Protein 4DKA (pdb70)

Sequence (422 aa):
QVQLQESGGGLVQAGGSLRLSCAASGRTSSLYSMGWFRQAPGKEREFVAAISRNGANTYYTDSVKGRFTISRDNAKNTVELQMNSLKPEDTAVYYCAADRFPTMEVVTIMTNEYDYWGQGTQVTVSSQVQLQESGGGLVQAGGSLRLSCAASGRTSSLYSMGWFRQAPGKEREFVAAISRNGANTYYTDSVKGRFTISRDNAKNTVELQMNSLKPEDTAVYYCAADRFPTMEVVTIMTNEYDYWGQGTQVTVSSSNALMIGRIADVQHGFLGAMTVTQYVLEVDGEKEFIVIRCCMGDQVKLGSRVLVQGTLRMNRHVDDVSKRLHAYPFIQVVLGYVKVVSNALMIGRIADVQHGFLGAMTVTQYVLEVKEFIVIRCMQVKLGSRVLVQGTLRMNRHVDDVSKRLHAYPFIQVVLGYVKVVG

CATH classification: 2.60.40.10

InterPro domains:
  IPR012340 Nucleic acid-binding, OB-fold [G3DSA:2.40.50.140] (598-762)
  IPR013087 Zinc finger C2H2-type [PS00028] (207-228)
  IPR013087 Zinc finger C2H2-type [PS50157] (205-232)
  IPR017085 RNA editing complex, structural subunit MP81 [PIRSF037001] (1-762)
  IPR017085 RNA editing complex, structural subunit MP81 [cd23512] (63-761)
  IPR060760 RNA editing complex, structural subunit MP81-like [PF27771] (58-761)

Secondary structure (DSSP, 8-state):
-EEEEEE--EEEETT--EEEEEEEEESGGG---EEEEEE-TTS--EEEEEE-TTSS-EEE-GGGTTTEEEEEETTTTEEEEEE-S--GGG-EEEEEEE-----SSPEE--GGG--EE---EEEEEE-/-EEEEEE--EEEETT--EEEEEEEEESGGG---EEEEEE-TTS--EEEEEE-TTS--EEE-GGGTTTEEEEEETTTTEEEEEE-S--GGG-EEEEEEE-----SSPPP--GGG--EE---EEEEEE-/-EEEEEEEEEEEEEEEETTEEEEEEEEEE----EEEEEEEE-----TT-EEEEEEEEE---EE-TTT-SEE---EEEE---EEEE-/-EEEEEEEEEEEEEEEETTEEEEEEEEE---EEEEEE----TT-EEEEEEEEE--EEE-TTT--EEE--EEEE---EEEE--

Radius of gyration: 24.72 Å; Cα contacts (8 Å, |Δi|>4): 1192; chains: 4; bounding box: 65×62×60 Å

GO terms:
  GO:0005739 mitochondrion (C, IDA)
  GO:0045294 alpha-catenin binding (F, IDA)
  GO:0070705 RNA nucleotide insertion (P, IDA)
  GO:0070706 RNA nucleotide deletion (P, IDA)
  GO:1900864 mitochondrial RNA modification (P, IMP)
  GO:0005515 protein binding (F, IPI)

Structure (mmCIF, N/CA/C/O backbone):
data_4DKA
#
_entry.id   4DKA
#
_cell.length_a   102.653
_cell.length_b   105.912
_cell.length_c   40.580
_cell.angle_alpha   90.000
_cell.angle_beta   90.000
_cell.angle_gamma   90.000
#
_symmetry.space_group_name_H-M   'P 21 21 2'
#
loop_
_entity.id
_entity.type
_entity.pdbx_description
1 polymer 'single domain antibody VHH'
2 polymer 'RNA-editing complex protein MP81'
3 non-polymer 'SODIUM ION'
4 water water
#
loop_
_atom_site.group_PDB
_atom_site.id
_atom_site.type_symbol
_atom_site.label_atom_id
_atom_site.label_alt_id
_atom_site.label_comp_id
_atom_site.label_asym_id
_atom_site.label_entity_id
_atom_site.label_seq_id
_atom_site.pdbx_PDB_ins_code
_atom_site.Cartn_x
_atom_site.Cartn_y
_atom_site.Cartn_z
_atom_site.occupancy
_atom_site.B_iso_or_equiv
_atom_site.auth_seq_id
_atom_site.auth_comp_id
_atom_site.auth_asym_id
_atom_site.auth_atom_id
_atom_site.pdbx_PDB_model_num
ATOM 1 N N . GLN A 1 1 ? 38.793 -0.461 -14.301 1.00 48.38 1 GLN A N 1
ATOM 2 C CA . GLN A 1 1 ? 38.932 0.746 -15.165 1.00 46.79 1 GLN A CA 1
ATOM 3 C C . GLN A 1 1 ? 38.954 2.023 -14.326 1.00 39.69 1 GLN A C 1
ATOM 4 O O . GLN A 1 1 ? 38.873 3.130 -14.861 1.00 39.58 1 GLN A O 1
ATOM 10 N N . VAL A 1 2 ? 39.063 1.854 -13.009 1.00 36.83 2 VAL A N 1
ATOM 11 C CA . VAL A 1 2 ? 39.209 2.973 -12.073 1.00 34.81 2 VAL A CA 1
ATOM 12 C C . VAL A 1 2 ? 40.380 2.709 -11.123 1.00 36.62 2 VAL A C 1
ATOM 13 O O . VAL A 1 2 ? 40.545 1.589 -10.622 1.00 36.68 2 VAL A O 1
ATOM 17 N N . GLN A 1 3 ? 41.195 3.743 -10.903 1.00 35.58 3 GLN A N 1
ATOM 18 C CA . GLN A 1 3 ? 42.293 3.694 -9.943 1.00 35.44 3 GLN A CA 1
ATOM 19 C C . GLN A 1 3 ? 42.114 4.780 -8.877 1.00 34.19 3 GLN A C 1
ATOM 20 O O . GLN A 1 3 ? 41.828 5.938 -9.198 1.00 35.33 3 GLN A O 1
ATOM 26 N N . LEU A 1 4 ? 42.267 4.392 -7.612 1.00 31.81 4 LEU A N 1
ATOM 27 C CA . LEU A 1 4 ? 42.221 5.331 -6.492 1.00 31.29 4 LEU A CA 1
ATOM 28 C C . LEU A 1 4 ? 43.575 5.358 -5.805 1.00 33.12 4 LEU A C 1
ATOM 29 O O . LEU A 1 4 ? 44.185 4.305 -5.580 1.00 33.77 4 LEU A O 1
ATOM 34 N N . GLN A 1 5 ? 44.045 6.561 -5.485 1.00 32.85 5 GLN A N 1
ATOM 35 C CA . GLN A 1 5 ? 45.378 6.750 -4.914 1.00 36.50 5 GLN A CA 1
ATOM 36 C C . GLN A 1 5 ? 45.340 7.723 -3.744 1.00 35.99 5 GLN A C 1
ATOM 37 O O . GLN A 1 5 ? 45.032 8.906 -3.923 1.00 35.43 5 GLN A O 1
ATOM 43 N N . GLU A 1 6 ? 45.658 7.212 -2.554 1.00 35.96 6 GLU A N 1
ATOM 44 C CA . GLU A 1 6 ? 45.680 8.022 -1.334 1.00 35.21 6 GLU A CA 1
ATOM 45 C C . GLU A 1 6 ? 46.995 8.762 -1.155 1.00 35.68 6 GLU A C 1
ATOM 46 O O . GLU A 1 6 ? 48.027 8.366 -1.700 1.00 35.16 6 GLU A O 1
ATOM 52 N N . SER A 1 7 ? 46.939 9.843 -0.383 1.00 34.81 7 SER A N 1
ATOM 53 C CA . SER A 1 7 ? 48.135 10.556 0.067 1.00 38.11 7 SER A CA 1
ATOM 54 C C . SER A 1 7 ? 47.823 11.323 1.350 1.00 36.43 7 SER A C 1
ATOM 55 O O . SER A 1 7 ? 46.652 11.500 1.706 1.00 33.65 7 SER A O 1
ATOM 58 N N . GLY A 1 8 ? 48.873 11.745 2.053 1.00 37.58 8 GLY A N 1
ATOM 59 C CA . GLY A 1 8 ? 48.731 12.619 3.210 1.00 37.86 8 GLY A CA 1
ATOM 60 C C . GLY A 1 8 ? 48.847 11.959 4.570 1.00 37.86 8 GLY A C 1
ATOM 61 O O . GLY A 1 8 ? 48.695 12.629 5.588 1.00 39.74 8 GLY A O 1
ATOM 62 N N . GLY A 1 9 ? 49.112 10.654 4.601 1.00 38.12 9 GLY A N 1
ATOM 63 C CA . GLY A 1 9 ? 49.248 9.929 5.871 1.00 37.84 9 GLY A CA 1
ATOM 64 C C . GLY A 1 9 ? 50.541 10.248 6.608 1.00 40.06 9 GLY A C 1
ATOM 65 O O . GLY A 1 9 ? 51.307 11.117 6.185 1.00 44.61 9 GLY A O 1
ATOM 66 N N . GLY A 1 10 ? 50.787 9.552 7.717 1.00 37.87 10 GLY A N 1
ATOM 67 C CA . GLY A 1 10 ? 52.019 9.739 8.475 1.00 38.97 10 GLY A CA 1
ATOM 68 C C . GLY A 1 10 ? 51.810 9.728 9.975 1.00 38.62 10 GLY A C 1
ATOM 69 O O . GLY A 1 10 ? 50.754 9.313 10.465 1.00 36.10 10 GLY A O 1
ATOM 70 N N . LEU A 1 11 ? 52.829 10.186 10.698 1.00 37.97 11 LEU A N 1
ATOM 71 C CA . LEU A 1 11 ? 52.818 10.201 12.155 1.00 38.49 11 LEU A CA 1
ATOM 72 C C . LEU A 1 11 ? 52.515 11.590 12.712 1.00 40.54 11 LEU A C 1
ATOM 73 O O . LEU A 1 11 ? 53.084 12.591 12.265 1.00 39.29 11 LEU A O 1
ATOM 78 N N . VAL A 1 12 ? 51.613 11.637 13.688 1.00 39.86 12 VAL A N 1
ATOM 79 C CA . VAL A 1 12 ? 51.331 12.864 14.439 1.00 41.38 12 VAL A CA 1
ATOM 80 C C . VAL A 1 12 ? 51.195 12.557 15.929 1.00 40.71 12 VAL A C 1
ATOM 81 O O . VAL A 1 12 ? 50.932 11.417 16.312 1.00 40.69 12 VAL A O 1
ATOM 85 N N . GLN A 1 13 ? 51.386 13.574 16.763 1.00 41.73 13 GLN A N 1
ATOM 86 C CA . GLN A 1 13 ? 51.099 13.461 18.190 1.00 36.45 13 GLN A CA 1
ATOM 87 C C . GLN A 1 13 ? 49.587 13.552 18.418 1.00 39.72 13 GLN A C 1
ATOM 88 O O . GLN A 1 13 ? 48.863 14.125 17.591 1.00 36.63 13 GLN A O 1
ATOM 94 N N . ALA A 1 14 ? 49.122 12.974 19.528 1.00 39.35 14 ALA A N 1
ATOM 95 C CA . ALA A 1 14 ? 47.725 13.081 19.958 1.00 40.72 14 ALA A CA 1
ATOM 96 C C . ALA A 1 14 ? 47.314 14.550 20.037 1.00 40.02 14 ALA A C 1
ATOM 97 O O . ALA A 1 14 ? 48.091 15.389 20.485 1.00 41.62 14 ALA A O 1
ATOM 99 N N . GLY A 1 15 ? 46.102 14.855 19.584 1.00 39.09 15 GLY A N 1
ATOM 100 C CA . GLY A 1 15 ? 45.620 16.235 19.541 1.00 40.65 15 GLY A CA 1
ATOM 101 C C . GLY A 1 15 ? 45.951 16.942 18.239 1.00 39.70 15 GLY A C 1
ATOM 102 O O . GLY A 1 15 ? 45.432 18.026 17.965 1.00 42.06 15 GLY A O 1
ATOM 103 N N . GLY A 1 16 ? 46.810 16.324 17.432 1.00 38.66 16 GLY A N 1
ATOM 104 C CA . GLY A 1 16 ? 47.243 16.897 16.160 1.00 40.79 16 GLY A CA 1
ATOM 105 C C . GLY A 1 16 ? 46.257 16.681 15.029 1.00 39.16 16 GLY A C 1
ATOM 106 O O . GLY A 1 16 ? 45.139 16.192 15.240 1.00 35.35 16 GLY A O 1
ATOM 107 N N . SER A 1 17 ? 46.675 17.049 13.821 1.00 37.97 17 SER A N 1
ATOM 108 C CA . SER A 1 17 ? 45.818 16.930 12.652 1.00 37.38 17 SER A CA 1
ATOM 109 C C . SER A 1 17 ? 46.555 16.423 11.408 1.00 35.74 17 SER A C 1
ATOM 110 O O . SER A 1 17 ? 47.773 16.578 11.282 1.00 37.16 17 SER A O 1
ATOM 113 N N . LEU A 1 18 ? 45.799 15.785 10.518 1.00 33.50 18 LEU A N 1
ATOM 114 C CA . LEU A 1 18 ? 46.269 15.408 9.187 1.00 34.87 18 LEU A CA 1
ATOM 115 C C . LEU A 1 18 ? 45.148 15.609 8.183 1.00 33.73 18 LEU A C 1
ATOM 116 O O . LEU A 1 18 ? 43.970 15.551 8.539 1.00 30.98 18 LEU A O 1
ATOM 121 N N . ARG A 1 19 ? 45.522 15.838 6.929 1.00 32.69 19 ARG A N 1
ATOM 122 C CA . ARG A 1 19 ? 44.566 15.914 5.840 1.00 33.63 19 ARG A CA 1
ATOM 123 C C . ARG A 1 19 ? 44.902 14.836 4.812 1.00 33.44 19 ARG A C 1
ATOM 124 O O . ARG A 1 19 ? 45.949 14.901 4.162 1.00 35.27 19 ARG A O 1
ATOM 132 N N . LEU A 1 20 ? 44.028 13.836 4.688 1.00 31.70 20 LEU A N 1
ATOM 133 C CA . LEU A 1 20 ? 44.188 12.802 3.662 1.00 29.65 20 LEU A CA 1
ATOM 134 C C . LEU A 1 20 ? 43.511 13.218 2.369 1.00 29.47 20 LEU A C 1
ATOM 135 O O . LEU A 1 20 ? 42.460 13.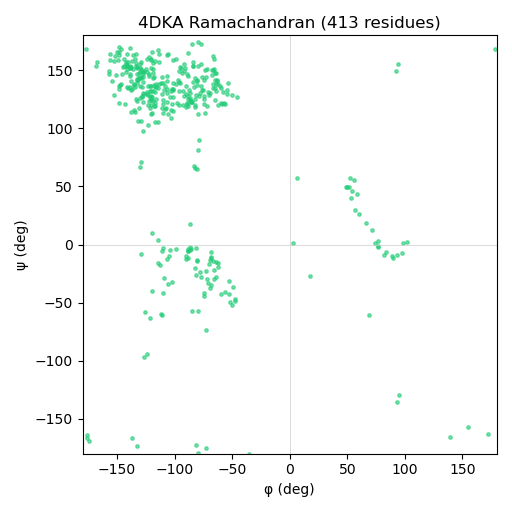869 2.386 1.00 29.43 20 LEU A O 1
ATOM 140 N N . SER A 1 21 ? 44.113 12.838 1.246 1.00 30.37 21 SER A N 1
ATOM 141 C CA . SER A 1 21 ? 43.527 13.109 -0.062 1.00 31.68 21 SER A CA 1
ATOM 142 C C . SER A 1 21 ? 43.516 11.854 -0.929 1.00 31.39 21 SER A C 1
ATOM 143 O O . SER A 1 21 ? 44.433 11.037 -0.856 1.00 31.02 21 SER A O 1
ATOM 146 N N . CYS A 1 22 ? 42.459 11.697 -1.723 1.00 30.53 22 CYS A N 1
ATOM 147 C CA . CYS A 1 22 ? 42.338 10.570 -2.643 1.00 31.30 22 CYS A CA 1
ATOM 148 C C . CYS A 1 22 ? 42.029 11.102 -4.030 1.00 31.63 22 CYS A C 1
ATOM 149 O O . CYS A 1 22 ? 41.104 11.894 -4.203 1.00 31.93 22 CYS A O 1
ATOM 152 N N . ALA A 1 23 ? 42.828 10.683 -5.004 1.00 31.74 23 ALA A N 1
ATOM 153 C CA . ALA A 1 23 ? 42.647 11.102 -6.387 1.00 33.14 23 ALA A CA 1
ATOM 154 C C . ALA A 1 23 ? 42.151 9.928 -7.227 1.00 32.86 23 ALA A C 1
ATOM 155 O O . ALA A 1 23 ? 42.786 8.868 -7.257 1.00 33.87 23 ALA A O 1
ATOM 157 N N . ALA A 1 24 ? 41.018 10.124 -7.900 1.00 31.64 24 ALA A N 1
ATOM 158 C CA . ALA A 1 24 ? 40.418 9.107 -8.773 1.00 31.78 24 ALA A CA 1
ATOM 159 C C . ALA A 1 24 ? 40.816 9.324 -10.233 1.00 33.19 24 ALA A C 1
ATOM 160 O O . ALA A 1 24 ? 40.744 10.443 -10.738 1.00 35.37 24 ALA A O 1
ATOM 162 N N . SER A 1 25 ? 41.239 8.252 -10.901 1.00 34.93 25 SER A N 1
ATOM 163 C CA . SER A 1 25 ? 41.574 8.292 -12.330 1.00 36.27 25 SER A CA 1
ATOM 164 C C . SER A 1 25 ? 40.939 7.116 -13.075 1.00 37.69 25 SER A C 1
ATOM 165 O O . SER A 1 25 ? 40.499 6.145 -12.452 1.00 36.05 25 SER A O 1
ATOM 168 N N . GLY A 1 26 ? 40.896 7.215 -14.404 1.00 38.78 26 GLY A N 1
ATOM 169 C CA . GLY A 1 26 ? 40.239 6.211 -15.245 1.00 40.07 26 GLY A CA 1
ATOM 170 C C . GLY A 1 26 ? 38.798 6.584 -15.535 1.00 39.37 26 GLY A C 1
ATOM 171 O O . GLY A 1 26 ? 38.505 7.741 -15.844 1.00 40.97 26 GLY A O 1
ATOM 172 N N . ARG A 1 27 ? 37.894 5.610 -15.421 1.00 37.22 27 ARG A N 1
ATOM 173 C CA . ARG A 1 27 ? 36.473 5.817 -15.737 1.00 37.04 27 ARG A CA 1
ATOM 174 C C . ARG A 1 27 ? 35.736 6.495 -14.575 1.00 32.47 27 ARG A C 1
ATOM 175 O O . ARG A 1 27 ? 34.838 5.913 -13.952 1.00 28.35 27 ARG A O 1
ATOM 183 N N . THR A 1 28 ? 36.122 7.737 -14.291 1.00 32.77 28 THR A N 1
ATOM 184 C CA . THR A 1 28 ? 35.556 8.498 -13.169 1.00 32.46 28 THR A CA 1
ATOM 185 C C . THR A 1 28 ? 34.063 8.821 -13.337 1.00 30.40 28 THR A C 1
ATOM 186 O O . THR A 1 28 ? 33.366 9.065 -12.345 1.00 28.01 28 THR A O 1
ATOM 190 N N . SER A 1 29 ? 33.578 8.801 -14.581 1.00 29.57 29 SER A N 1
ATOM 191 C CA . SER A 1 29 ? 32.154 9.027 -14.867 1.00 30.35 29 SER A CA 1
ATOM 192 C C . SER A 1 29 ? 31.243 7.961 -14.237 1.00 29.39 29 SER A C 1
ATOM 193 O O . SER A 1 29 ? 30.043 8.187 -14.061 1.00 27.31 29 SER A O 1
ATOM 196 N N . SER A 1 30 ? 31.821 6.814 -13.882 1.00 28.78 30 SER A N 1
ATOM 197 C CA . SER A 1 30 ? 31.058 5.710 -13.304 1.00 27.77 30 SER A CA 1
ATOM 198 C C . SER A 1 30 ? 30.944 5.799 -11.781 1.00 24.86 30 SER A C 1
ATOM 199 O O . SER A 1 30 ? 30.244 4.997 -11.168 1.00 25.72 30 SER A O 1
ATOM 202 N N . LEU A 1 31 ? 31.622 6.774 -11.176 1.00 23.69 31 LEU A N 1
ATOM 203 C CA . LEU A 1 31 ? 31.729 6.856 -9.712 1.00 23.00 31 LEU A CA 1
ATOM 204 C C . LEU A 1 31 ? 30.736 7.834 -9.107 1.00 22.05 31 LEU A C 1
ATOM 205 O O . LEU A 1 31 ? 30.521 8.938 -9.629 1.00 23.13 31 LEU A O 1
ATOM 210 N N . TYR A 1 32 ? 30.140 7.427 -7.994 1.00 21.23 32 TYR A N 1
ATOM 211 C CA . TYR A 1 32 ? 29.145 8.255 -7.335 1.00 20.87 32 TYR A CA 1
ATOM 212 C C . TYR A 1 32 ? 29.536 8.527 -5.887 1.00 20.47 32 TYR A C 1
ATOM 213 O O . TYR A 1 32 ? 30.290 9.456 -5.629 1.00 21.10 32 TYR A O 1
ATOM 222 N N . SER A 1 33 ? 29.049 7.722 -4.949 1.00 19.61 33 SER A N 1
ATOM 223 C CA . SER A 1 33 ? 29.412 7.896 -3.547 1.00 20.23 33 SER A CA 1
ATOM 224 C C . SER A 1 33 ? 30.911 7.593 -3.342 1.00 21.24 33 SER A C 1
ATOM 225 O O . SER A 1 33 ? 31.452 6.655 -3.949 1.00 20.78 33 SER A O 1
ATOM 228 N N . MET A 1 34 ? 31.584 8.416 -2.531 1.00 20.60 34 MET A N 1
ATOM 229 C CA . MET A 1 34 ? 32.996 8.207 -2.198 1.00 21.41 34 MET A CA 1
ATOM 230 C C . MET A 1 34 ? 33.138 8.128 -0.688 1.00 21.37 34 MET A C 1
ATOM 231 O O . MET A 1 34 ? 32.394 8.788 0.035 1.00 21.51 34 MET A O 1
ATOM 236 N N . GLY A 1 35 ? 34.104 7.346 -0.216 1.00 21.28 35 GLY A N 1
ATOM 237 C CA . GLY A 1 35 ? 34.244 7.12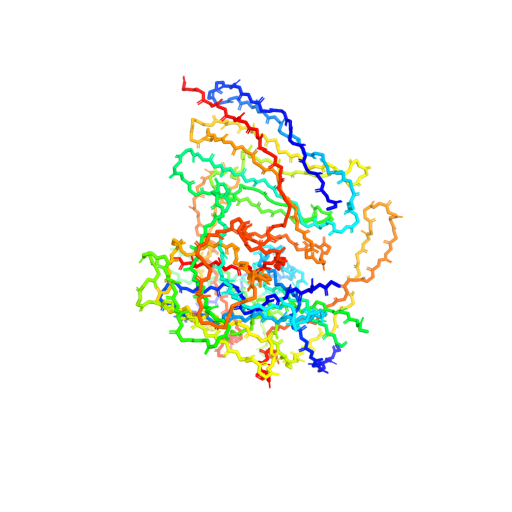1 1.213 1.00 21.66 35 GLY A CA 1
ATOM 238 C C . GLY A 1 35 ? 35.659 6.871 1.693 1.00 22.47 35 GLY A C 1
ATOM 239 O O . GLY A 1 35 ? 36.540 6.497 0.908 1.00 24.22 35 GLY A O 1
ATOM 240 N N . TRP A 1 36 ? 35.859 7.108 2.988 1.00 21.51 36 TRP A N 1
ATOM 241 C CA . TRP A 1 36 ? 37.088 6.780 3.707 1.00 21.86 36 TRP A CA 1
ATOM 242 C C . TRP A 1 36 ? 36.832 5.688 4.694 1.00 22.25 36 TRP A C 1
ATOM 243 O O . TRP A 1 36 ? 35.808 5.677 5.385 1.00 22.71 36 TRP A O 1
ATOM 254 N N . PHE A 1 37 ? 37.784 4.765 4.765 1.00 22.29 37 PHE A N 1
ATOM 255 C CA . PHE A 1 37 ? 37.687 3.577 5.602 1.00 22.66 37 PHE A CA 1
ATOM 256 C C . PHE A 1 37 ? 39.017 3.380 6.302 1.00 23.55 37 PHE A C 1
ATOM 257 O O . PHE A 1 37 ? 40.027 3.962 5.898 1.00 24.41 37 PHE A O 1
ATOM 265 N N . ARG A 1 38 ? 39.023 2.574 7.357 1.00 22.76 38 ARG A N 1
ATOM 266 C CA . ARG A 1 38 ? 40.275 2.290 8.057 1.00 24.81 38 ARG A CA 1
ATOM 267 C C . ARG A 1 38 ? 40.343 0.853 8.578 1.00 26.01 38 ARG A C 1
ATOM 268 O O . ARG A 1 38 ? 39.311 0.222 8.840 1.00 26.54 38 ARG A O 1
ATOM 276 N N . GLN A 1 39 ? 41.561 0.338 8.722 1.00 26.45 39 GLN A N 1
ATOM 277 C CA . GLN A 1 39 ? 41.754 -1.031 9.183 1.00 28.45 39 GLN A CA 1
ATOM 278 C C . GLN A 1 39 ? 43.047 -1.160 9.990 1.00 31.35 39 GLN A C 1
ATOM 279 O O . GLN A 1 39 ? 44.124 -0.828 9.495 1.00 31.45 39 GLN A O 1
ATOM 285 N N . ALA A 1 40 ? 42.920 -1.615 11.239 1.00 33.21 40 ALA A N 1
ATOM 286 C CA . ALA A 1 40 ? 44.067 -1.962 12.080 1.00 35.59 40 ALA A CA 1
ATOM 287 C C . ALA A 1 40 ? 44.403 -3.446 11.905 1.00 38.56 40 ALA A C 1
ATOM 288 O O . ALA A 1 40 ? 43.529 -4.234 11.526 1.00 39.98 40 ALA A O 1
ATOM 290 N N . PRO A 1 41 ? 45.668 -3.833 12.173 1.00 40.26 41 PRO A N 1
ATOM 291 C CA . PRO A 1 41 ? 46.092 -5.238 12.078 1.00 40.68 41 PRO A CA 1
ATOM 292 C C . PRO A 1 41 ? 45.166 -6.201 12.829 1.00 43.34 41 PRO A C 1
ATOM 293 O O . PRO A 1 41 ? 44.854 -5.974 14.000 1.00 42.58 41 PRO A O 1
ATOM 297 N N . GLY A 1 42 ? 44.722 -7.251 12.138 1.00 44.15 42 GLY A N 1
ATOM 298 C CA . GLY A 1 42 ? 43.881 -8.297 12.726 1.00 47.02 42 GLY A CA 1
ATOM 299 C C . GLY A 1 42 ? 42.454 -7.876 13.034 1.00 45.29 42 GLY A C 1
ATOM 300 O O . GLY A 1 42 ? 41.730 -8.581 13.741 1.00 48.94 42 GLY A O 1
ATOM 301 N N . LYS A 1 43 ? 42.051 -6.724 12.509 1.00 44.11 43 LYS A N 1
ATOM 302 C CA . LYS A 1 43 ? 40.706 -6.208 12.726 1.00 43.42 43 LYS A CA 1
ATOM 303 C C . LYS A 1 43 ? 39.970 -6.019 11.401 1.00 42.31 43 LYS A C 1
ATOM 304 O O . LYS A 1 43 ? 40.586 -5.911 10.338 1.00 40.62 43 LYS A O 1
ATOM 310 N N . GLU A 1 44 ? 38.645 -5.984 11.465 1.00 41.76 44 GLU A N 1
ATOM 311 C CA . GLU A 1 44 ? 37.857 -5.788 10.264 1.00 39.99 44 GLU A CA 1
ATOM 312 C C . GLU A 1 44 ? 37.952 -4.340 9.796 1.00 35.90 44 GLU A C 1
ATOM 313 O O . GLU A 1 44 ? 38.158 -3.420 10.600 1.00 35.68 44 GLU A O 1
ATOM 319 N N . ARG A 1 45 ? 37.844 -4.149 8.489 1.00 33.46 45 ARG A N 1
ATOM 320 C CA . ARG A 1 45 ? 37.863 -2.810 7.913 1.00 32.75 45 ARG A CA 1
ATOM 321 C C . ARG A 1 45 ? 36.581 -2.070 8.295 1.00 31.61 45 ARG A C 1
ATOM 322 O O . ARG A 1 45 ? 35.485 -2.620 8.151 1.00 36.09 45 ARG A O 1
ATOM 330 N N . GLU A 1 46 ? 36.717 -0.841 8.795 1.00 27.95 46 GLU A N 1
ATOM 331 C CA . GLU A 1 46 ? 35.556 -0.071 9.261 1.00 27.70 46 GLU A CA 1
ATOM 332 C C . GLU A 1 46 ? 35.317 1.233 8.514 1.00 25.43 46 GLU A C 1
ATOM 333 O O . GLU A 1 46 ? 36.255 1.902 8.066 1.00 22.03 46 GLU A O 1
ATOM 339 N N . PHE A 1 47 ? 34.036 1.571 8.419 1.00 24.40 47 PHE A N 1
ATOM 340 C CA . PHE A 1 47 ? 33.577 2.804 7.825 1.00 23.87 47 PHE A CA 1
ATOM 341 C C . PHE A 1 47 ? 34.070 3.978 8.671 1.00 23.56 47 PHE A C 1
ATOM 342 O O . PHE A 1 47 ? 33.976 3.949 9.901 1.00 23.44 47 PHE A O 1
ATOM 350 N N . VAL A 1 48 ? 34.591 5.006 8.009 1.00 22.59 48 VAL A N 1
ATOM 351 C CA . VAL A 1 48 ? 34.979 6.247 8.700 1.00 23.12 48 VAL A CA 1
ATOM 352 C C . VAL A 1 48 ? 34.048 7.391 8.301 1.00 22.36 48 VAL A C 1
ATOM 353 O O . VAL A 1 48 ? 33.356 7.970 9.147 1.00 21.09 48 VAL A O 1
ATOM 357 N N . ALA A 1 49 ? 34.025 7.701 7.006 1.00 21.98 49 ALA A N 1
ATOM 358 C CA . ALA A 1 49 ? 33.251 8.837 6.503 1.00 21.76 49 ALA A CA 1
ATOM 359 C C . ALA A 1 49 ? 32.934 8.631 5.026 1.00 21.03 49 ALA A C 1
ATOM 360 O O . ALA A 1 49 ? 33.723 8.033 4.306 1.00 21.71 49 ALA A O 1
ATOM 362 N N . ALA A 1 50 ? 31.778 9.114 4.576 1.00 20.83 50 ALA A N 1
ATOM 363 C CA . ALA A 1 50 ? 31.429 9.029 3.157 1.00 20.26 50 ALA A CA 1
ATOM 364 C C . ALA A 1 50 ? 30.653 10.255 2.704 1.00 20.97 50 ALA A C 1
ATOM 365 O O . ALA A 1 50 ? 30.059 10.969 3.524 1.00 20.96 50 ALA A O 1
ATOM 367 N N . ILE A 1 51 ? 30.663 10.485 1.392 1.00 20.40 51 ILE A N 1
ATOM 368 C CA . ILE A 1 51 ? 30.070 11.684 0.810 1.00 20.36 51 ILE A CA 1
ATOM 369 C C . ILE A 1 51 ? 29.372 11.354 -0.513 1.00 20.96 51 ILE A C 1
ATOM 370 O O . ILE A 1 51 ? 29.903 10.602 -1.346 1.00 21.25 51 ILE A O 1
ATOM 375 N N . SER A 1 52 ? 28.169 11.899 -0.688 1.00 20.60 52 SER A N 1
ATOM 376 C CA . SER A 1 52 ? 27.390 11.668 -1.909 1.00 21.31 52 SER A CA 1
ATOM 377 C C . SER A 1 52 ? 28.069 12.315 -3.117 1.00 21.31 52 SER A C 1
ATOM 378 O O . SER A 1 52 ? 28.911 13.200 -2.956 1.00 21.95 52 SER A O 1
ATOM 381 N N . ARG A 1 53 ? 27.684 11.876 -4.316 1.00 20.78 53 ARG A N 1
ATOM 382 C CA . ARG A 1 53 ? 28.213 12.427 -5.565 1.00 22.40 53 ARG A CA 1
ATOM 383 C C . ARG A 1 53 ? 28.196 13.963 -5.580 1.00 23.51 53 ARG A C 1
ATOM 384 O O . ARG A 1 53 ? 29.198 14.594 -5.932 1.00 25.68 53 ARG A O 1
ATOM 392 N N . ASN A 1 54 ? 27.065 14.546 -5.188 1.00 23.62 54 ASN A N 1
ATOM 393 C CA . ASN A 1 54 ? 26.875 15.994 -5.230 1.00 25.71 54 ASN A CA 1
ATOM 394 C C . ASN A 1 54 ? 27.384 16.713 -3.980 1.00 25.53 54 ASN A C 1
ATOM 395 O O . ASN A 1 54 ? 27.318 17.941 -3.904 1.00 26.37 54 ASN A O 1
ATOM 400 N N . GLY A 1 55 ? 27.877 15.944 -3.007 1.00 25.21 55 GLY A N 1
ATOM 401 C CA . GLY A 1 55 ? 28.452 16.505 -1.778 1.00 25.87 55 GLY A CA 1
ATOM 402 C C . GLY A 1 55 ? 27.456 17.011 -0.746 1.00 27.44 55 GLY A C 1
ATOM 403 O O . GLY A 1 55 ? 27.853 17.472 0.326 1.00 30.46 55 GLY A O 1
ATOM 404 N N . ALA A 1 56 ? 26.164 16.923 -1.058 1.00 26.71 56 ALA A N 1
ATOM 405 C CA . ALA A 1 56 ? 25.111 17.422 -0.169 1.00 28.30 56 ALA A CA 1
ATOM 406 C C . ALA A 1 56 ? 24.928 16.562 1.081 1.00 27.37 56 ALA A C 1
ATOM 407 O O . ALA A 1 56 ? 24.526 17.069 2.126 1.00 28.09 56 ALA A O 1
ATOM 409 N N . ASN A 1 57 ? 25.209 15.265 0.970 1.00 26.25 57 ASN A N 1
ATOM 410 C CA . ASN A 1 57 ? 25.008 14.361 2.097 1.00 25.71 57 ASN A CA 1
ATOM 411 C C . ASN A 1 57 ? 26.274 13.659 2.516 1.00 23.90 57 ASN A C 1
ATOM 412 O O . ASN A 1 57 ? 26.971 13.051 1.699 1.00 23.80 57 ASN A O 1
ATOM 417 N N . THR A 1 58 ? 26.577 13.771 3.802 1.00 23.00 58 THR A N 1
ATOM 418 C CA . THR A 1 58 ? 27.716 13.069 4.384 1.00 22.53 58 THR A CA 1
ATOM 419 C C . THR A 1 58 ? 27.281 12.173 5.534 1.00 22.78 58 THR A C 1
ATOM 420 O O . THR A 1 58 ? 26.193 12.334 6.091 1.00 24.27 58 THR A O 1
ATOM 424 N N . TYR A 1 59 ? 28.137 11.221 5.881 1.00 22.15 59 TYR A N 1
ATOM 425 C CA . TYR A 1 59 ? 27.868 10.319 6.988 1.00 22.88 59 TYR A CA 1
ATOM 426 C C . TYR A 1 59 ? 29.186 9.987 7.650 1.00 22.70 59 TYR A C 1
ATOM 427 O O . TYR A 1 59 ? 30.176 9.773 6.956 1.00 22.14 59 TYR A O 1
ATOM 436 N N . TYR A 1 60 ? 29.190 9.956 8.984 1.00 23.45 60 TYR A N 1
ATOM 437 C CA . TYR A 1 60 ? 30.399 9.711 9.777 1.00 23.83 60 TYR A CA 1
ATOM 438 C C . TYR A 1 60 ? 30.134 8.608 10.782 1.00 23.94 60 TYR A C 1
ATOM 439 O O . TYR A 1 60 ? 29.030 8.534 11.336 1.00 25.75 60 TYR A O 1
ATOM 448 N N . THR A 1 61 ? 31.137 7.766 11.032 1.00 22.76 61 THR A N 1
ATOM 449 C CA . THR A 1 61 ? 31.076 6.847 12.171 1.00 24.18 61 THR A CA 1
ATOM 450 C C . THR A 1 61 ? 31.078 7.674 13.472 1.00 25.80 61 THR A C 1
ATOM 451 O O . THR A 1 61 ? 31.668 8.758 13.516 1.00 25.23 61 THR A O 1
ATOM 455 N N . ASP A 1 62 ? 30.406 7.181 14.513 1.00 25.92 62 ASP A N 1
ATOM 456 C CA . ASP A 1 62 ? 30.212 7.955 15.751 1.00 28.32 62 ASP A CA 1
ATOM 457 C C . ASP A 1 62 ? 31.512 8.501 16.344 1.00 29.43 62 ASP A C 1
ATOM 458 O O . ASP A 1 62 ? 31.567 9.663 16.755 1.00 29.91 62 ASP A O 1
ATOM 463 N N . SER A 1 63 ? 32.558 7.672 16.357 1.00 29.46 63 SER A N 1
ATOM 464 C CA . SER A 1 63 ? 33.813 8.001 17.050 1.00 31.46 63 SER A CA 1
ATOM 465 C C . SER A 1 63 ? 34.627 9.140 16.426 1.00 29.11 63 SER A C 1
ATOM 466 O O . SER A 1 63 ? 35.564 9.634 17.055 1.00 30.55 63 SER A O 1
ATOM 469 N N . VAL A 1 64 ? 34.265 9.561 15.213 1.00 27.97 64 VAL A N 1
ATOM 470 C CA . VAL A 1 64 ? 34.981 10.648 14.524 1.00 27.48 64 VAL A CA 1
ATOM 471 C C . VAL A 1 64 ? 34.165 11.939 14.381 1.00 27.34 64 VAL A C 1
ATOM 472 O O . VAL A 1 64 ? 34.688 12.955 13.918 1.00 27.96 64 VAL A O 1
ATOM 476 N N . LYS A 1 65 ? 32.893 11.897 14.771 1.00 27.40 65 LYS A N 1
ATOM 477 C CA . LYS A 1 65 ? 32.007 13.067 14.646 1.00 29.11 65 LYS A CA 1
ATOM 478 C C . LYS A 1 65 ? 32.529 14.290 15.383 1.00 29.60 65 LYS A C 1
ATOM 479 O O . LYS A 1 65 ? 32.922 14.207 16.551 1.00 28.77 65 LYS A O 1
ATOM 485 N N . GLY A 1 66 ? 32.533 15.425 14.687 1.00 28.53 66 GLY A N 1
ATOM 486 C CA . GLY A 1 66 ? 33.077 16.664 15.242 1.00 29.02 66 GLY A CA 1
ATOM 487 C C . GLY A 1 66 ? 34.589 16.789 15.135 1.00 29.55 66 GLY A C 1
ATOM 488 O O . GLY A 1 66 ? 35.139 17.854 15.406 1.00 30.93 66 GLY A O 1
ATOM 489 N N . ARG A 1 67 ? 35.261 15.706 14.740 1.00 28.26 67 ARG A N 1
ATOM 490 C CA . ARG A 1 67 ? 36.723 15.695 14.594 1.00 29.36 67 ARG A CA 1
ATOM 491 C C . ARG A 1 67 ? 37.182 15.611 13.132 1.00 27.99 67 ARG A C 1
ATOM 492 O O . ARG A 1 67 ? 38.148 16.278 12.740 1.00 28.14 67 ARG A O 1
ATOM 500 N N . PHE A 1 68 ? 36.499 14.775 12.346 1.00 26.32 68 PHE A N 1
ATOM 501 C CA . PHE A 1 68 ? 36.836 14.541 10.940 1.00 25.72 68 PHE A CA 1
ATOM 502 C C . PHE A 1 68 ? 35.814 15.215 10.024 1.00 26.11 68 PHE A C 1
ATOM 503 O O . PHE A 1 68 ? 34.625 15.264 10.338 1.00 25.42 68 PHE A O 1
ATOM 511 N N . THR A 1 69 ? 36.278 15.717 8.882 1.00 26.52 69 THR A N 1
ATOM 512 C CA . THR A 1 69 ? 35.388 16.294 7.873 1.00 25.21 69 THR A CA 1
ATOM 513 C C . THR A 1 69 ? 35.756 15.756 6.501 1.00 24.92 69 THR A C 1
ATOM 514 O O . THR A 1 69 ? 36.906 15.859 6.081 1.00 24.79 69 THR A O 1
ATOM 518 N N . ILE A 1 70 ? 34.769 15.180 5.816 1.00 25.21 70 ILE A N 1
ATOM 519 C CA . ILE A 1 70 ? 34.937 14.712 4.444 1.00 23.30 70 ILE A CA 1
ATOM 520 C C . ILE A 1 70 ? 34.429 15.769 3.453 1.00 24.20 70 ILE A C 1
ATOM 521 O O . ILE A 1 70 ? 33.429 16.448 3.708 1.00 23.90 70 ILE A O 1
ATOM 526 N N . SER A 1 71 ? 35.146 15.920 2.343 1.00 24.84 71 SER A N 1
ATOM 527 C CA . SER A 1 71 ? 34.747 16.826 1.264 1.00 25.46 71 SER A CA 1
ATOM 528 C C . SER A 1 71 ? 35.223 16.266 -0.069 1.00 26.23 71 SER A C 1
ATOM 529 O O . SER A 1 71 ? 36.050 15.354 -0.097 1.00 27.84 71 SER A O 1
ATOM 532 N N . ARG A 1 72 ? 34.702 16.806 -1.168 1.00 26.92 72 ARG A N 1
ATOM 533 C CA . ARG A 1 72 ? 35.079 16.344 -2.510 1.00 28.10 72 ARG A CA 1
ATOM 534 C C . ARG A 1 72 ? 35.192 17.494 -3.502 1.00 29.62 72 ARG A C 1
ATOM 535 O O . ARG A 1 72 ? 34.557 18.541 -3.339 1.00 30.71 72 ARG A O 1
ATOM 543 N N . ASP A 1 73 ? 36.015 17.281 -4.523 1.00 30.30 73 ASP A N 1
ATOM 544 C CA . ASP A 1 73 ? 36.185 18.223 -5.615 1.00 34.00 73 ASP A CA 1
ATOM 545 C C . ASP A 1 73 ? 35.970 17.466 -6.924 1.00 34.87 73 ASP A C 1
ATOM 546 O O . ASP A 1 73 ? 36.884 16.805 -7.424 1.00 37.22 73 ASP A O 1
ATOM 551 N N . ASN A 1 74 ? 34.758 17.559 -7.464 1.00 34.98 74 ASN A N 1
ATOM 552 C CA . ASN A 1 74 ? 34.394 16.835 -8.682 1.00 34.91 74 ASN A CA 1
ATOM 553 C C . ASN A 1 74 ? 35.067 17.359 -9.954 1.00 37.65 74 ASN A C 1
ATOM 554 O O . ASN A 1 74 ? 35.102 16.665 -10.973 1.00 41.72 74 ASN A O 1
ATOM 559 N N . ALA A 1 75 ? 35.600 18.579 -9.888 1.00 37.88 75 ALA A N 1
ATOM 560 C CA . ALA A 1 75 ? 36.376 19.144 -10.993 1.00 40.44 75 ALA A CA 1
ATOM 561 C C . ALA A 1 75 ? 37.788 18.559 -11.035 1.00 41.09 75 ALA A C 1
ATOM 562 O O . ALA A 1 75 ? 38.395 18.473 -12.104 1.00 43.91 75 ALA A O 1
ATOM 564 N N . LYS A 1 76 ? 38.301 18.154 -9.873 1.00 40.26 76 LYS A N 1
ATOM 565 C CA . LYS A 1 76 ? 39.623 17.523 -9.779 1.00 40.45 76 LYS A CA 1
ATOM 566 C C . LYS A 1 76 ? 39.551 16.012 -9.584 1.00 38.81 76 LYS A C 1
ATOM 567 O O . LYS A 1 76 ? 40.583 15.337 -9.589 1.00 39.44 76 LYS A O 1
ATOM 573 N N . ASN A 1 77 ? 38.331 15.495 -9.422 1.00 37.17 77 ASN A N 1
ATOM 574 C CA . ASN A 1 77 ? 38.079 14.090 -9.072 1.00 36.57 77 ASN A CA 1
ATOM 575 C C . ASN A 1 77 ? 38.826 13.645 -7.810 1.00 35.83 77 ASN A C 1
ATOM 576 O O . ASN A 1 77 ? 39.452 12.581 -7.793 1.00 34.24 77 ASN A O 1
ATOM 581 N N . THR A 1 78 ? 38.767 14.475 -6.767 1.00 35.44 78 THR A N 1
ATOM 582 C CA . THR A 1 78 ? 39.386 14.155 -5.481 1.00 32.63 78 THR A CA 1
ATOM 583 C C . THR A 1 78 ? 38.348 14.081 -4.358 1.00 31.13 78 THR A C 1
ATOM 584 O O . THR A 1 78 ? 37.257 14.661 -4.444 1.00 31.01 78 THR A O 1
ATOM 588 N N . VAL A 1 79 ? 38.696 13.339 -3.315 1.00 29.64 79 VAL A N 1
ATOM 589 C CA . VAL A 1 79 ? 37.933 13.316 -2.068 1.00 27.90 79 VAL A CA 1
ATOM 590 C C . VAL A 1 79 ? 38.950 13.495 -0.951 1.00 28.30 79 VAL A C 1
ATOM 591 O O . VAL A 1 79 ? 40.066 12.976 -1.042 1.00 30.24 79 VAL A O 1
ATOM 595 N N . GLU A 1 80 ? 38.576 14.248 0.080 1.00 26.91 80 GLU A N 1
ATOM 596 C CA . GLU A 1 80 ? 39.515 14.602 1.137 1.00 28.38 80 GLU A CA 1
ATOM 597 C C . GLU A 1 80 ? 38.946 14.330 2.521 1.00 26.19 80 GLU A C 1
ATOM 598 O O . GLU A 1 80 ? 37.729 14.336 2.713 1.00 25.25 80 GLU A O 1
ATOM 604 N N . LEU A 1 81 ? 39.837 14.058 3.469 1.00 25.26 81 LEU A N 1
ATOM 605 C CA . LEU A 1 81 ? 39.444 13.832 4.851 1.00 26.55 81 LEU A CA 1
ATOM 606 C C . LEU A 1 81 ? 40.326 14.648 5.791 1.00 27.11 81 LEU A C 1
ATOM 607 O O . LEU A 1 81 ? 41.497 14.319 6.002 1.00 28.46 81 LEU A O 1
ATOM 612 N N . GLN A 1 82 ? 39.748 15.716 6.336 1.00 26.61 82 GLN A N 1
ATOM 613 C CA . GLN A 1 82 ? 40.398 16.544 7.345 1.00 28.18 82 GLN A CA 1
ATOM 614 C C . GLN A 1 82 ? 40.228 15.878 8.706 1.00 29.21 82 GLN A C 1
ATOM 615 O O . GLN A 1 82 ? 39.106 15.695 9.172 1.00 29.22 82 GLN A O 1
ATOM 621 N N . MET A 1 83 ? 41.343 15.522 9.335 1.00 28.54 83 MET A N 1
ATOM 622 C CA . MET A 1 83 ? 41.318 14.802 10.604 1.00 28.15 83 MET A CA 1
ATOM 623 C C . MET A 1 83 ? 41.895 15.683 11.698 1.00 30.05 83 MET A C 1
ATOM 624 O O . MET A 1 83 ? 43.105 15.887 11.754 1.00 31.75 83 MET A O 1
ATOM 629 N N . ASN A 1 84 ? 41.027 16.208 12.555 1.00 30.41 84 ASN A N 1
ATOM 630 C CA . ASN A 1 84 ? 41.452 17.032 13.695 1.00 33.39 84 ASN A CA 1
ATOM 631 C C . ASN A 1 84 ? 41.336 16.269 15.019 1.00 32.37 84 ASN A C 1
ATOM 632 O O . ASN A 1 84 ? 40.673 15.231 15.080 1.00 30.73 84 ASN A O 1
ATOM 637 N N . SER A 1 85 ? 41.984 16.782 16.069 1.00 34.01 85 SER A N 1
ATOM 638 C CA . SER A 1 85 ? 41.919 16.197 17.421 1.00 35.00 85 SER A CA 1
ATOM 639 C C . SER A 1 85 ? 42.177 14.688 17.431 1.00 33.60 85 SER A C 1
ATOM 640 O O . SER A 1 85 ? 41.418 13.919 18.025 1.00 31.91 85 SER A O 1
ATOM 643 N N . LEU A 1 86 ? 43.251 14.272 16.768 1.00 34.05 86 LEU A N 1
ATOM 644 C CA . LEU A 1 86 ? 43.556 12.846 16.607 1.00 33.30 86 LEU A CA 1
ATOM 645 C C . LEU A 1 86 ? 43.870 12.133 17.926 1.00 34.44 86 LEU A C 1
ATOM 646 O O . LEU A 1 86 ? 44.518 12.691 18.812 1.00 35.73 86 LEU A O 1
ATOM 651 N N . LYS A 1 87 ? 43.387 10.898 18.043 1.00 33.91 87 LYS A N 1
ATOM 652 C CA . LYS A 1 87 ? 43.620 10.067 19.221 1.00 35.80 87 LYS A CA 1
ATOM 653 C C . LYS A 1 87 ? 44.428 8.829 18.817 1.00 35.73 87 LYS A C 1
ATOM 654 O O . LYS A 1 87 ? 44.413 8.446 17.642 1.00 35.02 87 LYS A O 1
ATOM 660 N N . PRO A 1 88 ? 45.128 8.189 19.783 1.00 35.94 88 PRO A N 1
ATOM 661 C CA . PRO A 1 88 ? 45.826 6.930 19.474 1.00 36.40 88 PRO A CA 1
ATOM 662 C C . PRO A 1 88 ? 44.904 5.883 18.832 1.00 35.32 88 PRO A C 1
ATOM 663 O O . PRO A 1 88 ? 45.351 5.085 18.012 1.00 34.72 88 PRO A O 1
ATOM 667 N N . GLU A 1 89 ? 43.625 5.917 19.198 1.00 35.74 89 GLU A N 1
ATOM 668 C CA . GLU A 1 89 ? 42.606 5.004 18.679 1.00 36.48 89 GLU A CA 1
ATOM 669 C C . GLU A 1 89 ? 42.350 5.152 17.173 1.00 34.63 89 GLU A C 1
ATOM 670 O O . GLU A 1 89 ? 41.729 4.282 16.556 1.00 35.10 89 GLU A O 1
ATOM 676 N N . ASP A 1 90 ? 42.820 6.253 16.593 1.00 33.55 90 ASP A N 1
ATOM 677 C CA . ASP A 1 90 ? 42.669 6.507 15.161 1.00 31.38 90 ASP A CA 1
ATOM 678 C C . ASP A 1 90 ? 43.778 5.885 14.314 1.00 30.58 90 ASP A C 1
ATOM 679 O O . ASP A 1 90 ? 43.727 5.966 13.085 1.00 28.66 90 ASP A O 1
ATOM 684 N N . THR A 1 91 ? 44.780 5.290 14.966 1.00 31.63 91 THR A N 1
ATOM 685 C CA . THR A 1 91 ? 45.879 4.601 14.270 1.00 31.74 91 THR A CA 1
ATOM 686 C C . THR A 1 91 ? 45.351 3.427 13.452 1.00 31.20 91 THR A C 1
ATOM 687 O O . THR A 1 91 ? 44.740 2.504 13.996 1.00 32.73 91 THR A O 1
ATOM 691 N N . ALA A 1 92 ? 45.580 3.489 12.144 1.00 29.83 92 ALA A N 1
ATOM 692 C CA . ALA A 1 92 ? 45.158 2.457 11.202 1.00 30.44 92 ALA A CA 1
ATOM 693 C C . ALA A 1 92 ? 45.659 2.818 9.811 1.00 30.06 92 ALA A C 1
ATOM 694 O O . ALA A 1 92 ? 46.111 3.947 9.569 1.00 29.55 92 ALA A O 1
ATOM 696 N N . VAL A 1 93 ? 45.571 1.859 8.892 1.00 29.08 93 VAL A N 1
ATOM 697 C CA . VAL A 1 93 ? 45.719 2.170 7.477 1.00 29.69 93 VAL A CA 1
ATOM 698 C C . VAL A 1 93 ? 44.374 2.707 6.992 1.00 28.14 93 VAL A C 1
ATOM 699 O O . VAL A 1 93 ? 43.334 2.086 7.226 1.00 27.61 93 VAL A O 1
ATOM 703 N N . TYR A 1 94 ? 44.402 3.863 6.335 1.00 26.51 94 TYR A N 1
ATOM 704 C CA . TYR A 1 94 ? 43.190 4.487 5.802 1.00 26.59 94 TYR A CA 1
ATOM 705 C C . TYR A 1 94 ? 43.066 4.280 4.295 1.00 27.12 94 TYR A C 1
ATOM 706 O O . TYR A 1 94 ? 44.040 4.468 3.564 1.00 28.60 94 TYR A O 1
ATOM 715 N N . TYR A 1 95 ? 41.869 3.900 3.844 1.00 26.16 95 TYR A N 1
ATOM 716 C CA . TYR A 1 95 ? 41.608 3.608 2.431 1.00 26.59 95 TYR A CA 1
ATOM 717 C C . TYR A 1 95 ? 40.485 4.478 1.921 1.00 25.41 95 TYR A C 1
ATOM 718 O O . TYR A 1 95 ? 39.464 4.640 2.590 1.00 24.65 95 TYR A O 1
ATOM 727 N N . CYS A 1 96 ? 40.663 5.030 0.729 1.00 26.55 96 CYS A N 1
ATOM 728 C CA . CYS A 1 96 ? 39.550 5.654 0.031 1.00 27.95 96 CYS A CA 1
ATOM 729 C C . CYS A 1 96 ? 38.864 4.611 -0.852 1.00 25.34 96 CYS A C 1
ATOM 730 O O . CYS A 1 96 ? 39.490 3.630 -1.275 1.00 25.52 96 CYS A O 1
ATOM 733 N N . ALA A 1 97 ? 37.568 4.804 -1.086 1.00 24.28 97 ALA A N 1
ATOM 734 C CA . ALA A 1 97 ? 36.764 3.845 -1.838 1.00 23.43 97 ALA A CA 1
ATOM 735 C C . ALA A 1 97 ? 35.713 4.568 -2.674 1.00 22.49 97 ALA A C 1
ATOM 736 O O . ALA A 1 97 ? 35.286 5.667 -2.319 1.00 23.48 97 ALA A O 1
ATOM 738 N N . ALA A 1 98 ? 35.309 3.953 -3.783 1.00 22.50 98 ALA A N 1
ATOM 739 C CA . ALA A 1 98 ? 34.286 4.533 -4.667 1.00 22.59 98 ALA A CA 1
ATOM 740 C C . ALA A 1 98 ? 33.187 3.528 -4.973 1.00 22.80 98 ALA A C 1
ATOM 741 O O . ALA A 1 98 ? 33.457 2.329 -5.138 1.00 23.27 98 ALA A O 1
ATOM 743 N N . ASP A 1 99 ? 31.959 4.036 -5.070 1.00 21.03 99 ASP A N 1
ATOM 744 C CA . ASP A 1 99 ? 30.773 3.231 -5.334 1.00 21.01 99 ASP A CA 1
ATOM 745 C C . ASP A 1 99 ? 30.197 3.588 -6.700 1.00 21.89 99 ASP A C 1
ATOM 746 O O . ASP A 1 99 ? 30.117 4.771 -7.072 1.00 21.01 99 ASP A O 1
ATOM 751 N N . ARG A 1 100 ? 29.793 2.551 -7.434 1.00 22.13 100 ARG A N 1
ATOM 752 C CA . ARG A 1 100 ? 29.228 2.711 -8.775 1.00 23.89 100 ARG A CA 1
ATOM 753 C C . ARG A 1 100 ? 27.708 2.923 -8.771 1.00 22.47 100 ARG A C 1
ATOM 754 O O . ARG A 1 100 ? 27.131 3.296 -9.794 1.00 22.47 100 ARG A O 1
ATOM 762 N N . PHE A 1 101 ? 27.062 2.702 -7.627 1.00 21.80 101 PHE A N 1
ATOM 763 C CA . PHE A 1 101 ? 25.602 2.827 -7.553 1.00 21.45 101 PHE A CA 1
ATOM 764 C C . PHE A 1 101 ? 25.142 4.221 -8.009 1.00 21.34 101 PHE A C 1
ATOM 765 O O . PHE A 1 101 ? 25.543 5.221 -7.421 1.00 21.19 101 PHE A O 1
ATOM 773 N N . PRO A 1 102 ? 24.289 4.284 -9.052 1.00 21.61 102 PRO A N 1
ATOM 774 C CA . PRO A 1 102 ? 23.963 5.557 -9.707 1.00 22.43 102 PRO A CA 1
ATOM 775 C C . PRO A 1 102 ? 22.935 6.401 -8.944 1.00 22.60 102 PRO A C 1
ATOM 776 O O . PRO A 1 102 ? 21.724 6.275 -9.154 1.00 24.38 102 PRO A O 1
ATOM 780 N N . THR A 1 103 ? 23.426 7.251 -8.050 1.00 21.63 103 THR A N 1
ATOM 781 C CA . THR A 1 103 ? 22.561 8.143 -7.283 1.00 21.24 103 THR A CA 1
ATOM 782 C C . THR A 1 103 ? 23.327 9.436 -6.997 1.00 21.71 103 THR A C 1
ATOM 783 O O . THR A 1 103 ? 24.505 9.407 -6.633 1.00 21.20 103 THR A O 1
ATOM 787 N N . MET A 1 104 ? 22.656 10.562 -7.212 1.00 22.71 104 MET A N 1
ATOM 788 C CA . MET A 1 104 ? 23.255 11.892 -7.082 1.00 24.04 104 MET A CA 1
ATOM 789 C C . MET A 1 104 ? 23.471 12.301 -5.619 1.00 23.55 104 MET A C 1
ATOM 790 O O . MET A 1 104 ? 24.532 12.825 -5.258 1.00 23.21 104 MET A O 1
ATOM 795 N N . GLU A 1 105 ? 22.464 12.051 -4.782 1.00 23.31 105 GLU A N 1
ATOM 796 C CA . GLU A 1 105 ? 22.397 12.671 -3.454 1.00 23.22 105 GLU A CA 1
ATOM 797 C C . GLU A 1 105 ? 22.514 11.717 -2.267 1.00 21.95 105 GLU A C 1
ATOM 798 O O . GLU A 1 105 ? 22.747 12.155 -1.142 1.00 21.47 105 GLU A O 1
ATOM 804 N N . VAL A 1 106 ? 22.346 10.421 -2.517 1.00 21.95 106 VAL A N 1
ATOM 805 C CA . VAL A 1 106 ? 22.351 9.427 -1.444 1.00 20.81 106 VAL A CA 1
ATOM 806 C C . VAL A 1 106 ? 23.753 8.867 -1.231 1.00 20.36 106 VAL A C 1
ATOM 807 O O . VAL A 1 106 ? 24.395 8.413 -2.177 1.00 21.01 106 VAL A O 1
ATOM 811 N N . VAL A 1 107 ? 24.216 8.911 0.017 1.00 20.64 107 VAL A N 1
ATOM 812 C CA . VAL A 1 107 ? 25.550 8.424 0.370 1.00 21.02 107 VAL A CA 1
ATOM 813 C C . VAL A 1 107 ? 25.529 6.952 0.815 1.00 20.47 107 VAL A C 1
ATOM 814 O O . VAL A 1 107 ? 24.696 6.548 1.621 1.00 20.64 107 VAL A O 1
ATOM 818 N N . THR A 1 108 ? 26.445 6.157 0.269 1.00 19.75 108 THR A N 1
ATOM 819 C CA . THR A 1 108 ? 26.550 4.739 0.619 1.00 19.83 108 THR A CA 1
ATOM 820 C C . THR A 1 108 ? 27.265 4.574 1.954 1.00 20.83 108 THR A C 1
ATOM 821 O O . THR A 1 108 ? 28.367 5.110 2.153 1.00 20.64 108 THR A O 1
ATOM 825 N N . ILE A 1 109 ? 26.637 3.829 2.862 1.00 21.58 109 ILE A N 1
ATOM 826 C CA . ILE A 1 109 ? 27.163 3.672 4.220 1.00 21.96 109 ILE A CA 1
ATOM 827 C C . ILE A 1 109 ? 27.476 2.215 4.584 1.00 24.06 109 ILE A C 1
ATOM 828 O O . ILE A 1 109 ? 27.745 1.921 5.747 1.00 25.36 109 ILE A O 1
ATOM 833 N N . MET A 1 110 ? 27.432 1.323 3.584 1.00 23.44 110 MET A N 1
ATOM 834 C CA . MET A 1 110 ? 27.761 -0.099 3.741 1.00 24.90 110 MET A CA 1
ATOM 835 C C . MET A 1 110 ? 29.106 -0.392 3.077 1.00 25.82 110 MET A C 1
ATOM 836 O O . MET A 1 110 ? 29.261 -0.222 1.862 1.00 23.82 110 MET A O 1
ATOM 841 N N . THR A 1 111 ? 30.074 -0.820 3.890 1.00 26.02 111 THR A N 1
ATOM 842 C CA . THR A 1 111 ? 31.456 -1.066 3.449 1.00 26.34 111 THR A CA 1
ATOM 843 C C . THR A 1 111 ? 31.561 -1.943 2.196 1.00 26.35 111 THR A C 1
ATOM 844 O O . THR A 1 111 ? 32.209 -1.563 1.220 1.00 24.45 111 THR A O 1
ATOM 848 N N . ASN A 1 112 ? 30.906 -3.102 2.222 1.00 27.22 112 ASN A N 1
ATOM 849 C CA . ASN A 1 112 ? 31.021 -4.070 1.136 1.00 28.01 112 ASN A CA 1
ATOM 850 C C . ASN A 1 112 ? 30.379 -3.630 -0.173 1.00 26.23 112 ASN A C 1
ATOM 851 O O . ASN A 1 112 ? 30.614 -4.247 -1.205 1.00 26.78 112 ASN A O 1
ATOM 856 N N . GLU A 1 113 ? 29.569 -2.574 -0.138 1.00 24.68 113 GLU A N 1
ATOM 857 C CA . GLU A 1 113 ? 28.964 -2.053 -1.369 1.00 24.68 113 GLU A CA 1
ATOM 858 C C . GLU A 1 113 ? 29.894 -1.154 -2.182 1.00 23.81 113 GLU A C 1
ATOM 859 O O . GLU A 1 113 ? 29.594 -0.841 -3.331 1.00 24.13 113 GLU A O 1
ATOM 865 N N . TYR A 1 114 ? 31.010 -0.726 -1.599 1.00 23.53 114 TYR A N 1
ATOM 866 C CA . TYR A 1 114 ? 31.995 0.042 -2.366 1.00 23.13 114 TYR A CA 1
ATOM 867 C C . TYR A 1 114 ? 32.733 -0.876 -3.339 1.00 24.29 114 TYR A C 1
ATOM 868 O O . TYR A 1 114 ? 32.975 -2.039 -3.029 1.00 26.11 114 TYR A O 1
ATOM 877 N N . ASP A 1 115 ? 33.054 -0.363 -4.521 1.00 23.41 115 ASP A N 1
ATOM 878 C CA . ASP A 1 115 ? 33.512 -1.217 -5.614 1.00 25.70 115 ASP A CA 1
ATOM 879 C C . ASP A 1 115 ? 34.989 -1.070 -5.944 1.00 26.26 115 ASP A C 1
ATOM 880 O O . ASP A 1 115 ? 35.603 -2.015 -6.426 1.00 28.18 115 ASP A O 1
ATOM 885 N N . TYR A 1 116 ? 35.547 0.115 -5.705 1.00 25.06 116 TYR A N 1
ATOM 886 C CA . TYR A 1 116 ? 36.969 0.352 -5.958 1.00 27.39 116 TYR A CA 1
ATOM 887 C C . TYR A 1 116 ? 37.664 0.813 -4.695 1.00 25.94 116 TYR A C 1
ATOM 888 O O . TYR A 1 116 ? 37.086 1.549 -3.897 1.00 25.40 116 TYR A O 1
ATOM 897 N N . TRP A 1 117 ? 38.912 0.392 -4.528 1.00 26.62 117 TRP A N 1
ATOM 898 C CA . TRP A 1 117 ? 39.678 0.689 -3.319 1.00 27.13 117 TRP A CA 1
ATOM 899 C C . TRP A 1 117 ? 41.060 1.183 -3.640 1.00 27.86 117 TRP A C 1
ATOM 900 O O . TRP A 1 117 ? 41.692 0.697 -4.575 1.00 28.37 117 TRP A O 1
ATOM 911 N N . GLY A 1 118 ? 41.555 2.139 -2.856 1.00 28.77 118 GLY A N 1
ATOM 912 C CA . GLY A 1 118 ? 42.950 2.553 -2.955 1.00 31.40 118 GLY A CA 1
ATOM 913 C C . GLY A 1 118 ? 43.838 1.559 -2.231 1.00 32.02 118 GLY A C 1
ATOM 914 O O . GLY A 1 118 ? 43.355 0.643 -1.574 1.00 31.03 118 GLY A O 1
ATOM 915 N N . GLN A 1 119 ? 45.142 1.745 -2.340 1.00 33.71 119 GLN A N 1
ATOM 916 C CA . GLN A 1 119 ? 46.095 0.833 -1.729 1.00 34.48 119 GLN A CA 1
ATOM 917 C C . GLN A 1 119 ? 46.263 1.132 -0.237 1.00 34.00 119 GLN A C 1
ATOM 918 O O . GLN A 1 119 ? 46.812 0.325 0.514 1.00 33.76 119 GLN A O 1
ATOM 924 N N . GLY A 1 120 ? 45.782 2.296 0.183 1.00 33.01 120 GLY A N 1
ATOM 925 C CA . GLY A 1 120 ? 45.783 2.658 1.592 1.00 32.50 120 GLY A CA 1
ATOM 926 C C . GLY A 1 120 ? 46.985 3.464 2.040 1.00 32.26 120 GLY A C 1
ATOM 927 O O . GLY A 1 120 ? 48.050 3.401 1.434 1.00 31.81 120 GLY A O 1
ATOM 928 N N . THR A 1 121 ? 46.806 4.228 3.111 1.00 31.33 121 THR A N 1
ATOM 929 C CA . THR A 1 121 ? 47.893 5.014 3.686 1.00 33.88 121 THR A CA 1
ATOM 930 C C . THR A 1 121 ? 47.872 4.906 5.216 1.00 32.04 121 THR A C 1
ATOM 931 O O . THR A 1 121 ? 46.810 5.002 5.839 1.00 31.16 121 THR A O 1
ATOM 935 N N . GLN A 1 122 ? 49.039 4.671 5.809 1.00 32.04 122 GLN A N 1
ATOM 936 C CA . GLN A 1 122 ? 49.137 4.494 7.255 1.00 31.45 122 GLN A CA 1
ATOM 937 C C . GLN A 1 122 ? 49.027 5.829 7.983 1.00 30.90 122 GLN A C 1
ATOM 938 O O . GLN A 1 122 ? 49.645 6.821 7.595 1.00 31.49 122 GLN A O 1
ATOM 944 N N . VAL A 1 123 ? 48.199 5.844 9.020 1.00 30.52 123 VAL A N 1
ATOM 945 C CA . VAL A 1 123 ? 48.100 6.976 9.934 1.00 30.18 123 VAL A CA 1
ATOM 946 C C . VAL A 1 123 ? 48.458 6.418 11.297 1.00 30.75 123 VAL A C 1
ATOM 947 O O . VAL A 1 123 ? 47.898 5.405 11.728 1.00 30.93 123 VAL A O 1
ATOM 951 N N . THR A 1 124 ? 49.405 7.072 11.958 1.00 31.14 124 THR A N 1
ATOM 952 C CA . THR A 1 124 ? 49.833 6.674 13.290 1.00 34.07 124 THR A CA 1
ATOM 953 C C . THR A 1 124 ? 49.748 7.872 14.229 1.00 34.45 124 THR A C 1
ATOM 954 O O . THR A 1 124 ? 50.253 8.956 13.923 1.00 34.49 124 THR A O 1
ATOM 958 N N . VAL A 1 125 ? 49.100 7.667 15.372 1.00 34.64 125 VAL A N 1
ATOM 959 C CA . VAL A 1 125 ? 48.951 8.724 16.375 1.00 35.43 125 VAL A CA 1
ATOM 960 C C . VAL A 1 125 ? 49.596 8.284 17.697 1.00 37.38 125 VAL A C 1
ATOM 961 O O . VAL A 1 125 ? 49.131 7.346 18.343 1.00 38.55 125 VAL A O 1
ATOM 965 N N . SER A 1 126 ? 50.673 8.956 18.092 1.00 37.82 126 SER A N 1
ATOM 966 C CA . SER A 1 126 ? 51.362 8.618 19.337 1.00 42.05 126 SER A CA 1
ATOM 967 C C . SER A 1 126 ? 50.703 9.298 20.541 1.00 46.51 126 SER A C 1
ATOM 968 O O . SER A 1 126 ? 50.065 10.350 20.396 1.00 46.83 126 SER A O 1
ATOM 971 N N . SER A 1 127 ? 50.849 8.690 21.721 1.00 47.56 127 SER A N 1
ATOM 972 C CA . SER A 1 127 ? 50.333 9.264 22.970 1.00 51.31 127 SER A CA 1
ATOM 973 C C . SER A 1 127 ? 51.209 10.417 23.441 1.00 53.83 127 SER A C 1
ATOM 974 O O . SER A 1 127 ? 52.435 10.291 23.483 1.00 56.05 127 SER A O 1
ATOM 977 N N . GLN B 1 1 ? 34.614 -16.234 -25.785 1.00 51.73 1 GLN B N 1
ATOM 978 C CA . GLN B 1 1 ? 35.016 -16.285 -24.357 1.00 44.66 1 GLN B CA 1
ATOM 979 C C . GLN B 1 1 ? 33.810 -16.654 -23.477 1.00 37.83 1 GLN B C 1
ATOM 980 O O . GLN B 1 1 ? 32.816 -17.183 -23.976 1.00 37.25 1 GLN B O 1
ATOM 986 N N . VAL B 1 2 ? 33.915 -16.380 -22.177 1.00 36.38 2 VAL B N 1
ATOM 987 C CA . VAL B 1 2 ? 32.922 -16.773 -21.170 1.00 33.25 2 VAL B CA 1
ATOM 988 C C . VAL B 1 2 ? 32.630 -15.609 -20.215 1.00 33.04 2 VAL B C 1
ATOM 989 O O . VAL B 1 2 ? 33.545 -14.902 -19.800 1.00 33.84 2 VAL B O 1
ATOM 993 N N . GLN B 1 3 ? 31.355 -15.414 -19.881 1.00 30.62 3 GLN B N 1
ATOM 994 C CA . GLN B 1 3 ? 30.962 -14.464 -18.839 1.00 32.69 3 GLN B CA 1
ATOM 995 C C . GLN B 1 3 ? 30.254 -15.178 -17.682 1.00 30.07 3 GLN B C 1
ATOM 996 O O . GLN B 1 3 ? 29.427 -16.058 -17.909 1.00 30.65 3 GLN B O 1
ATOM 1002 N N . LEU B 1 4 ? 30.585 -14.799 -16.449 1.00 28.28 4 LEU B N 1
ATOM 1003 C CA . LEU B 1 4 ? 29.925 -15.350 -15.261 1.00 26.68 4 LEU B CA 1
ATOM 1004 C C . LEU B 1 4 ? 29.244 -14.214 -14.516 1.00 28.29 4 LEU B C 1
ATOM 1005 O O . LEU B 1 4 ? 29.849 -13.175 -14.289 1.00 30.11 4 LEU B O 1
ATOM 1010 N N . GLN B 1 5 ? 27.987 -14.409 -14.140 1.00 28.65 5 GLN B N 1
ATOM 1011 C CA . GLN B 1 5 ? 27.256 -13.354 -13.468 1.00 30.87 5 GLN B CA 1
ATOM 1012 C C . GLN B 1 5 ? 26.564 -13.859 -12.213 1.00 29.68 5 GLN B C 1
ATOM 1013 O O . GLN B 1 5 ? 25.688 -14.722 -12.295 1.00 28.39 5 GLN B O 1
ATOM 1019 N N . GLU B 1 6 ? 26.960 -13.324 -11.058 1.00 28.14 6 GLU B N 1
ATOM 1020 C CA . GLU B 1 6 ? 26.418 -13.760 -9.767 1.00 27.81 6 GLU B CA 1
ATOM 1021 C C . GLU B 1 6 ? 25.114 -13.047 -9.439 1.00 29.09 6 GLU B C 1
ATOM 1022 O O . GLU B 1 6 ? 24.889 -11.925 -9.891 1.00 31.19 6 GLU B O 1
ATOM 1028 N N . SER B 1 7 ? 24.276 -13.691 -8.627 1.00 27.92 7 SER B N 1
ATOM 1029 C CA . SER B 1 7 ? 23.085 -13.050 -8.063 1.00 29.38 7 SER B CA 1
ATOM 1030 C C . SER B 1 7 ? 22.790 -13.600 -6.663 1.00 28.26 7 SER B C 1
ATOM 1031 O O . SER B 1 7 ? 23.398 -14.582 -6.244 1.00 25.00 7 SER B O 1
ATOM 1034 N N . GLY B 1 8 ? 21.887 -12.943 -5.938 1.00 28.95 8 GLY B N 1
ATOM 1035 C CA . GLY B 1 8 ? 21.393 -13.454 -4.663 1.00 29.15 8 GLY B CA 1
ATOM 1036 C C . GLY B 1 8 ? 22.028 -12.891 -3.406 1.00 32.12 8 GLY B C 1
ATOM 1037 O O . GLY B 1 8 ? 21.669 -13.290 -2.296 1.00 33.98 8 GLY B O 1
ATOM 1038 N N . GLY B 1 9 ? 22.968 -11.965 -3.552 1.00 31.90 9 GLY B N 1
ATOM 1039 C CA . GLY B 1 9 ? 23.601 -11.370 -2.367 1.00 34.73 9 GLY B CA 1
ATOM 1040 C C . GLY B 1 9 ? 22.840 -10.204 -1.752 1.00 38.35 9 GLY B C 1
ATOM 1041 O O . GLY B 1 9 ? 21.841 -9.720 -2.317 1.00 41.06 9 GLY B O 1
ATOM 1042 N N . GLY B 1 10 ? 23.313 -9.753 -0.589 1.00 34.79 10 GLY B N 1
ATOM 1043 C CA . GLY B 1 10 ? 22.765 -8.572 0.073 1.00 35.70 10 GLY B CA 1
ATOM 1044 C C . GLY B 1 10 ? 22.989 -8.590 1.572 1.00 36.76 10 GLY B C 1
ATOM 1045 O O . GLY B 1 10 ? 23.890 -9.272 2.072 1.00 36.45 10 GLY B O 1
ATOM 1046 N N . LEU B 1 11 ? 22.156 -7.841 2.286 1.00 35.48 11 LEU B N 1
ATOM 1047 C CA . LEU B 1 11 ? 22.218 -7.760 3.741 1.00 36.27 11 LEU B CA 1
ATOM 1048 C C . LEU B 1 11 ? 21.335 -8.830 4.391 1.00 36.89 11 LEU B C 1
ATOM 1049 O O . LEU B 1 11 ? 20.205 -9.058 3.959 1.00 36.13 11 LEU B O 1
ATOM 1054 N N . VAL B 1 12 ? 21.864 -9.477 5.428 1.00 37.89 12 VAL B N 1
ATOM 1055 C CA . VAL B 1 12 ? 21.155 -10.531 6.163 1.00 37.71 12 VAL B CA 1
ATOM 1056 C C . VAL B 1 12 ? 21.553 -10.466 7.644 1.00 38.60 12 VAL B C 1
ATOM 1057 O O . VAL B 1 12 ? 22.683 -10.102 7.972 1.00 38.97 12 VAL B O 1
ATOM 1061 N N . GLN B 1 13 ? 20.622 -10.790 8.538 1.00 39.18 13 GLN B N 1
ATOM 1062 C CA . GLN B 1 13 ? 20.945 -10.854 9.960 1.00 41.85 13 GLN B CA 1
ATOM 1063 C C . GLN B 1 13 ? 21.639 -12.170 10.295 1.00 40.15 13 GLN B C 1
ATOM 1064 O O . GLN B 1 13 ? 21.464 -13.175 9.593 1.00 39.64 13 GLN B O 1
ATOM 1070 N N . ALA B 1 14 ? 22.446 -12.147 11.353 1.00 40.78 14 ALA B N 1
ATOM 1071 C CA . ALA B 1 14 ? 23.138 -13.341 11.839 1.00 41.24 14 ALA B CA 1
ATOM 1072 C C . ALA B 1 14 ? 22.127 -14.453 12.102 1.00 40.55 14 ALA B C 1
ATOM 1073 O O . ALA B 1 14 ? 21.084 -14.217 12.708 1.00 43.39 14 ALA B O 1
ATOM 1075 N N . GLY B 1 15 ? 22.433 -15.653 11.621 1.00 39.40 15 GLY B N 1
ATOM 1076 C CA . GLY B 1 15 ? 21.521 -16.787 11.740 1.00 38.73 15 GLY B CA 1
ATOM 1077 C C . GLY B 1 15 ? 20.624 -16.952 10.528 1.00 38.53 15 GLY B C 1
ATOM 1078 O O . GLY B 1 15 ? 19.925 -17.954 10.402 1.00 41.78 15 GLY B O 1
ATOM 1079 N N . GLY B 1 16 ? 20.642 -15.968 9.632 1.00 38.37 16 GLY B N 1
ATOM 1080 C CA . GLY B 1 16 ? 19.804 -16.001 8.434 1.00 38.27 16 GLY B CA 1
ATOM 1081 C C . GLY B 1 16 ? 20.349 -16.879 7.319 1.00 35.25 16 GLY B C 1
ATOM 1082 O O . GLY B 1 16 ? 21.398 -17.509 7.460 1.00 34.70 16 GLY B O 1
ATOM 1083 N N . SER B 1 17 ? 19.622 -16.918 6.206 1.00 35.10 17 SER B N 1
ATOM 1084 C CA . SER B 1 17 ? 20.010 -17.704 5.039 1.00 31.90 17 SER B CA 1
ATOM 1085 C C . SER B 1 17 ? 19.965 -16.865 3.781 1.00 31.68 17 SER B C 1
ATOM 1086 O O . SER B 1 17 ? 19.149 -15.946 3.675 1.00 32.47 17 SER B O 1
ATOM 1089 N N . LEU B 1 18 ? 20.845 -17.194 2.836 1.00 30.37 18 LEU B N 1
ATOM 1090 C CA . LEU B 1 18 ? 20.847 -16.599 1.505 1.00 31.28 18 LEU B CA 1
ATOM 1091 C C . LEU B 1 18 ? 21.194 -17.667 0.485 1.00 29.68 18 LEU B C 1
ATOM 1092 O O . LEU B 1 18 ? 21.956 -18.581 0.781 1.00 30.00 18 LEU B O 1
ATOM 1097 N N . ARG B 1 19 ? 20.643 -17.545 -0.719 1.00 29.28 19 ARG B N 1
ATOM 1098 C CA . ARG B 1 19 ? 21.017 -18.431 -1.816 1.00 28.66 19 ARG B CA 1
ATOM 1099 C C . ARG B 1 19 ? 21.658 -17.634 -2.947 1.00 28.07 19 ARG B C 1
ATOM 1100 O O . ARG B 1 19 ? 21.030 -16.747 -3.516 1.00 29.05 19 ARG B O 1
ATOM 1108 N N . LEU B 1 20 ? 22.913 -17.950 -3.260 1.00 27.17 20 LEU B N 1
ATOM 1109 C CA . LEU B 1 20 ? 23.609 -17.303 -4.369 1.00 26.29 20 LEU B CA 1
ATOM 1110 C C . LEU B 1 20 ? 23.497 -18.174 -5.604 1.00 26.10 20 LEU B C 1
ATOM 1111 O O . LEU B 1 20 ? 23.402 -19.395 -5.499 1.00 27.44 20 LEU B O 1
ATOM 1116 N N . SER B 1 21 ? 23.489 -17.536 -6.770 1.00 26.95 21 SER B N 1
ATOM 1117 C CA . SER B 1 21 ? 23.453 -18.250 -8.036 1.00 27.44 21 SER B CA 1
ATOM 1118 C C . SER B 1 21 ? 24.442 -17.596 -8.985 1.00 26.32 21 SER B C 1
ATOM 1119 O O . SER B 1 21 ? 24.718 -16.407 -8.875 1.00 27.96 21 SER B O 1
ATOM 1122 N N . CYS B 1 22 ? 24.992 -18.384 -9.897 1.00 26.28 22 CYS B N 1
ATOM 1123 C CA . CYS B 1 22 ? 25.918 -17.875 -10.897 1.00 27.27 22 CYS B CA 1
ATOM 1124 C C . CYS B 1 22 ? 25.510 -18.420 -12.263 1.00 26.56 22 CYS B C 1
ATOM 1125 O O . CYS B 1 22 ? 25.399 -19.626 -12.437 1.00 26.85 22 CYS B O 1
ATOM 1128 N N . ALA B 1 23 ? 25.269 -17.526 -13.216 1.00 27.86 23 ALA B N 1
ATOM 1129 C CA . ALA B 1 23 ? 24.925 -17.923 -14.581 1.00 27.32 23 ALA B CA 1
ATOM 1130 C C . ALA B 1 23 ? 26.114 -17.749 -15.523 1.00 27.75 23 ALA B C 1
ATOM 1131 O O . ALA B 1 23 ? 26.714 -16.672 -15.595 1.00 29.41 23 ALA B O 1
ATOM 1133 N N . ALA B 1 24 ? 26.453 -18.821 -16.237 1.00 27.75 24 ALA B N 1
ATOM 1134 C CA . ALA B 1 24 ? 27.518 -18.792 -17.236 1.00 27.19 24 ALA B CA 1
ATOM 1135 C C . ALA B 1 24 ? 26.946 -18.576 -18.638 1.00 28.06 24 ALA B C 1
ATOM 1136 O O . ALA B 1 24 ? 25.913 -19.136 -18.988 1.00 29.31 24 ALA B O 1
ATOM 1138 N N . SER B 1 25 ? 27.632 -17.762 -19.430 1.00 28.47 25 SER B N 1
ATOM 1139 C CA . SER B 1 25 ? 27.254 -17.506 -20.819 1.00 29.65 25 SER B CA 1
ATOM 1140 C C . SER B 1 25 ? 28.515 -17.417 -21.676 1.00 30.30 25 SER B C 1
ATOM 1141 O O . SER B 1 25 ? 29.617 -17.255 -21.140 1.00 30.24 25 SER B O 1
ATOM 1144 N N . GLY B 1 26 ? 28.349 -17.510 -22.998 1.00 30.36 26 GLY B N 1
ATOM 1145 C CA . GLY B 1 26 ? 29.477 -17.560 -23.926 1.00 30.88 26 GLY B CA 1
ATOM 1146 C C . GLY B 1 26 ? 29.816 -19.007 -24.245 1.00 31.87 26 GLY B C 1
ATOM 1147 O O . GLY B 1 26 ? 28.934 -19.790 -24.593 1.00 30.15 26 GLY B O 1
ATOM 1148 N N . ARG B 1 27 ? 31.092 -19.364 -24.110 1.00 33.43 27 ARG B N 1
ATOM 1149 C CA . ARG B 1 27 ? 31.556 -20.722 -24.404 1.00 32.37 27 ARG B CA 1
ATOM 1150 C C . ARG B 1 27 ? 31.308 -21.642 -23.237 1.00 29.07 27 ARG B C 1
ATOM 1151 O O . ARG B 1 27 ? 32.255 -22.127 -22.620 1.00 29.16 27 ARG B O 1
ATOM 1159 N N . THR B 1 28 ? 30.045 -21.888 -22.928 1.00 26.98 28 THR B N 1
ATOM 1160 C CA . THR B 1 28 ? 29.702 -22.714 -21.766 1.00 27.28 28 THR B CA 1
ATOM 1161 C C . THR B 1 28 ? 30.191 -24.161 -21.903 1.00 26.86 28 THR B C 1
ATOM 1162 O O . THR B 1 28 ? 30.461 -24.822 -20.901 1.00 26.31 28 THR B O 1
ATOM 1166 N N . SER B 1 29 ? 30.309 -24.643 -23.139 1.00 26.28 29 SER B N 1
ATOM 1167 C CA . SER B 1 29 ? 30.786 -26.009 -23.391 1.00 27.32 29 SER B CA 1
ATOM 1168 C C . SER B 1 29 ? 32.273 -26.221 -23.029 1.00 27.41 29 SER B C 1
ATOM 1169 O O . SER B 1 29 ? 32.754 -27.351 -22.987 1.00 27.45 29 SER B O 1
ATOM 1172 N N . SER B 1 30 ? 32.990 -25.135 -22.756 1.00 26.25 30 SER B N 1
ATOM 1173 C CA . SER B 1 30 ? 34.392 -25.225 -22.348 1.00 25.69 30 SER B CA 1
ATOM 1174 C C . SER B 1 30 ? 34.553 -25.375 -20.833 1.00 24.35 30 SER B C 1
ATOM 1175 O O . SER B 1 30 ? 35.666 -25.586 -20.349 1.00 24.87 30 SER B O 1
ATOM 1178 N N . LEU B 1 31 ? 33.446 -25.282 -20.097 1.00 24.79 31 LEU B N 1
ATOM 1179 C CA . LEU B 1 31 ? 33.475 -25.220 -18.627 1.00 23.15 31 LEU B CA 1
ATOM 1180 C C . LEU B 1 31 ? 33.132 -26.545 -17.975 1.00 21.97 31 LEU B C 1
ATOM 1181 O O . LEU B 1 31 ? 32.208 -27.245 -18.401 1.00 22.47 31 LEU B O 1
ATOM 1186 N N . TYR B 1 32 ? 33.882 -26.862 -16.926 1.00 21.42 32 TYR B N 1
ATOM 1187 C CA . TYR B 1 32 ? 33.733 -28.114 -16.206 1.00 20.26 32 TYR B CA 1
ATOM 1188 C C . TYR B 1 32 ? 33.532 -27.821 -14.729 1.00 20.18 32 TYR B C 1
ATOM 1189 O O . TYR B 1 32 ? 32.409 -27.506 -14.325 1.00 20.24 32 TYR B O 1
ATOM 1198 N N . SER B 1 33 ? 34.599 -27.885 -13.933 1.00 19.60 33 SER B N 1
ATOM 1199 C CA . SER B 1 33 ? 34.498 -27.609 -12.503 1.00 19.86 33 SER B CA 1
ATOM 1200 C C . SER B 1 33 ? 34.077 -26.155 -12.255 1.00 20.82 33 SER B C 1
ATOM 1201 O O . SER B 1 33 ? 34.479 -25.243 -12.993 1.00 21.09 33 SER B O 1
ATOM 1204 N N . MET B 1 34 ? 33.221 -25.955 -11.254 1.00 20.16 34 MET B N 1
ATOM 1205 C CA . MET B 1 34 ? 32.746 -24.620 -10.882 1.00 20.94 34 MET B CA 1
ATOM 1206 C C . MET B 1 34 ? 32.955 -24.429 -9.390 1.00 20.91 34 MET B C 1
ATOM 1207 O O . MET B 1 34 ? 32.902 -25.389 -8.619 1.00 20.47 34 MET B O 1
ATOM 1212 N N . GLY B 1 35 ? 33.191 -23.190 -8.983 1.00 21.03 35 GLY B N 1
ATOM 1213 C CA . GLY B 1 35 ? 33.454 -22.919 -7.584 1.00 21.74 35 GLY B CA 1
ATOM 1214 C C . GLY B 1 35 ? 32.971 -21.568 -7.113 1.00 21.88 35 GLY B C 1
ATOM 1215 O O . GLY B 1 35 ? 32.696 -20.664 -7.919 1.00 22.16 35 GLY B O 1
ATOM 1216 N N . TRP B 1 36 ? 32.874 -21.453 -5.792 1.00 21.49 36 TRP B N 1
ATOM 1217 C CA . TRP B 1 36 ? 32.573 -20.206 -5.108 1.00 21.87 36 TRP B CA 1
ATOM 1218 C C . TRP B 1 36 ? 33.736 -19.785 -4.253 1.00 22.45 36 TRP B C 1
ATOM 1219 O O . TRP B 1 36 ? 34.363 -20.610 -3.566 1.00 21.18 36 TRP B O 1
ATOM 1230 N N . PHE B 1 37 ? 34.025 -18.487 -4.294 1.00 23.49 37 PHE B N 1
ATOM 1231 C CA . PHE B 1 37 ? 35.141 -17.885 -3.569 1.00 23.78 37 PHE B CA 1
ATOM 1232 C C . PHE B 1 37 ? 34.639 -16.616 -2.896 1.00 23.84 37 PHE B C 1
ATOM 1233 O O . PHE B 1 37 ? 33.616 -16.074 -3.294 1.00 25.19 37 PHE B O 1
ATOM 1241 N N . ARG B 1 38 ? 35.346 -16.152 -1.874 1.00 24.08 38 ARG B N 1
ATOM 1242 C CA . ARG B 1 38 ? 34.987 -14.896 -1.222 1.00 25.11 38 ARG B CA 1
ATOM 1243 C C . ARG B 1 38 ? 36.210 -14.077 -0.832 1.00 26.43 38 ARG B C 1
ATOM 1244 O O . ARG B 1 38 ? 37.297 -14.615 -0.616 1.00 26.35 38 ARG B O 1
ATOM 1252 N N . GLN B 1 39 ? 36.016 -12.768 -0.752 1.00 27.82 39 GLN B N 1
ATOM 1253 C CA . GLN B 1 39 ? 37.053 -11.867 -0.290 1.00 29.56 39 GLN B CA 1
ATOM 1254 C C . GLN B 1 39 ? 36.427 -10.755 0.535 1.00 30.82 39 GLN B C 1
ATOM 1255 O O . GLN B 1 39 ? 35.559 -10.025 0.053 1.00 30.83 39 GLN B O 1
ATOM 1261 N N . ALA B 1 40 ? 36.861 -10.658 1.786 1.00 32.12 40 ALA B N 1
ATOM 1262 C CA . ALA B 1 40 ? 36.520 -9.543 2.651 1.00 34.46 40 ALA B CA 1
ATOM 1263 C C . ALA B 1 40 ? 37.614 -8.482 2.545 1.00 38.81 40 ALA B C 1
ATOM 1264 O O . ALA B 1 40 ? 38.785 -8.820 2.343 1.00 40.90 40 ALA B O 1
ATOM 1266 N N . PRO B 1 41 ? 37.238 -7.193 2.672 1.00 43.58 41 PRO B N 1
ATOM 1267 C CA . PRO B 1 41 ? 38.177 -6.064 2.626 1.00 44.84 41 PRO B CA 1
ATOM 1268 C C . PRO B 1 41 ? 39.433 -6.283 3.470 1.00 45.17 41 PRO B C 1
ATOM 1269 O O . PRO B 1 41 ? 39.330 -6.610 4.651 1.00 49.97 41 PRO B O 1
ATOM 1273 N N . GLY B 1 42 ? 40.602 -6.113 2.857 1.00 42.59 42 GLY B N 1
ATOM 1274 C CA . GLY B 1 42 ? 41.881 -6.238 3.561 1.00 44.67 42 GLY B CA 1
ATOM 1275 C C . GLY B 1 42 ? 42.399 -7.658 3.706 1.00 45.34 42 GLY B C 1
ATOM 1276 O O . GLY B 1 42 ? 43.517 -7.867 4.178 1.00 46.54 42 GLY B O 1
ATOM 1277 N N . LYS B 1 43 ? 41.586 -8.632 3.304 1.00 44.66 43 LYS B N 1
ATOM 1278 C CA . LYS B 1 43 ? 41.958 -10.038 3.395 1.00 42.56 43 LYS B CA 1
ATOM 1279 C C . LYS B 1 43 ? 42.109 -10.645 2.011 1.00 41.72 43 LYS B C 1
ATOM 1280 O O . LYS B 1 43 ? 41.570 -10.124 1.034 1.00 40.42 43 LYS B O 1
ATOM 1286 N N . GLU B 1 44 ? 42.870 -11.732 1.930 1.00 42.14 44 GLU B N 1
ATOM 1287 C CA . GLU B 1 44 ? 43.056 -12.443 0.677 1.00 41.18 44 GLU B CA 1
ATOM 1288 C C . GLU B 1 44 ? 41.775 -13.178 0.297 1.00 37.81 44 GLU B C 1
ATOM 1289 O O . GLU B 1 44 ? 40.981 -13.568 1.166 1.00 36.82 44 GLU B O 1
ATOM 1295 N N . ARG B 1 45 ? 41.573 -13.344 -1.006 1.00 36.79 45 ARG B N 1
ATOM 1296 C CA . ARG B 1 45 ? 40.444 -14.103 -1.520 1.00 35.25 45 ARG B CA 1
ATOM 1297 C C . ARG B 1 45 ? 40.611 -15.575 -1.132 1.00 34.64 45 ARG B C 1
ATOM 1298 O O . ARG B 1 45 ? 41.704 -16.138 -1.258 1.00 40.20 45 ARG B O 1
ATOM 1306 N N . GLU B 1 46 ? 39.538 -16.186 -0.641 1.00 31.82 46 GLU B N 1
ATOM 1307 C CA . GLU B 1 46 ? 39.600 -17.573 -0.189 1.00 30.32 46 GLU B CA 1
ATOM 1308 C C . GLU B 1 46 ? 38.606 -18.488 -0.902 1.00 26.71 46 GLU B C 1
ATOM 1309 O O . GLU B 1 46 ? 37.510 -18.068 -1.296 1.00 24.49 46 GLU B O 1
ATOM 1315 N N . PHE B 1 47 ? 39.027 -19.734 -1.079 1.00 24.21 47 PHE B N 1
ATOM 1316 C CA . PHE B 1 47 ? 38.174 -20.814 -1.540 1.00 23.49 47 PHE B CA 1
ATOM 1317 C C . PHE B 1 47 ? 37.000 -21.016 -0.567 1.00 22.53 47 PHE B C 1
ATOM 1318 O O . PHE B 1 47 ? 37.184 -21.009 0.653 1.00 23.00 47 PHE B O 1
ATOM 1326 N N . VAL B 1 48 ? 35.794 -21.161 -1.106 1.00 21.98 48 VAL B N 1
ATOM 1327 C CA . VAL B 1 48 ? 34.621 -21.487 -0.281 1.00 21.94 48 VAL B CA 1
ATOM 1328 C C . VAL B 1 48 ? 34.112 -22.897 -0.572 1.00 21.56 48 VAL B C 1
ATOM 1329 O O . VAL B 1 48 ? 34.048 -23.729 0.329 1.00 21.87 48 VAL B O 1
ATOM 1333 N N . ALA B 1 49 ? 33.736 -23.154 -1.825 1.00 21.21 49 ALA B N 1
ATOM 1334 C CA . ALA B 1 49 ? 33.190 -24.452 -2.219 1.00 20.70 49 ALA B CA 1
ATOM 1335 C C . ALA B 1 49 ? 33.382 -24.671 -3.709 1.00 20.36 49 ALA B C 1
ATOM 1336 O O . ALA B 1 49 ? 33.380 -23.723 -4.485 1.00 20.80 49 ALA B O 1
ATOM 1338 N N . ALA B 1 50 ? 33.547 -25.923 -4.110 1.00 19.62 50 ALA B N 1
ATOM 1339 C CA . ALA B 1 50 ? 33.619 -26.237 -5.531 1.00 20.01 50 ALA B CA 1
ATOM 1340 C C . ALA B 1 50 ? 32.882 -27.527 -5.838 1.00 20.14 50 ALA B C 1
ATOM 1341 O O . ALA B 1 50 ? 32.687 -28.374 -4.955 1.00 19.89 50 ALA B O 1
ATOM 1343 N N . ILE B 1 51 ? 32.470 -27.660 -7.095 1.00 19.11 51 ILE B N 1
ATOM 1344 C CA . ILE B 1 51 ? 31.691 -28.803 -7.533 1.00 19.45 51 ILE B CA 1
ATOM 1345 C C . ILE B 1 51 ? 32.142 -29.259 -8.919 1.00 19.07 51 ILE B C 1
ATOM 1346 O O . ILE B 1 51 ? 32.336 -28.437 -9.823 1.00 19.75 51 ILE B O 1
ATOM 1351 N N . SER B 1 52 ? 32.310 -30.569 -9.079 1.00 18.76 52 SER B N 1
ATOM 1352 C CA . SER B 1 52 ? 32.664 -31.152 -10.380 1.00 19.23 52 SER B CA 1
ATOM 1353 C C . SER B 1 52 ? 31.543 -30.977 -11.408 1.00 19.52 52 SER B C 1
ATOM 1354 O O . SER B 1 52 ? 30.389 -30.777 -11.041 1.00 19.16 52 SER B O 1
ATOM 1357 N N . ARG B 1 53 ? 31.898 -31.078 -12.690 1.00 19.26 53 ARG B N 1
ATOM 1358 C CA . ARG B 1 53 ? 30.939 -30.966 -13.787 1.00 20.17 53 ARG B CA 1
ATOM 1359 C C . ARG B 1 53 ? 29.687 -31.824 -13.575 1.00 21.38 53 ARG B C 1
ATOM 1360 O O . ARG B 1 53 ? 28.584 -31.317 -13.725 1.00 22.38 53 ARG B O 1
ATOM 1368 N N . ASN B 1 54 ? 29.861 -33.102 -13.218 1.00 23.00 54 ASN B N 1
ATOM 1369 C CA . ASN B 1 54 ? 28.729 -34.031 -13.018 1.00 23.77 54 ASN B CA 1
ATOM 1370 C C . ASN B 1 54 ? 28.050 -33.917 -11.644 1.00 22.77 54 ASN B C 1
ATOM 1371 O O . ASN B 1 54 ? 27.081 -34.626 -11.363 1.00 23.73 54 ASN B O 1
ATOM 1376 N N . GLY B 1 55 ? 28.588 -33.051 -10.789 1.00 22.41 55 GLY B N 1
ATOM 1377 C CA . GLY B 1 55 ? 28.011 -32.788 -9.471 1.00 23.51 55 GLY B CA 1
ATOM 1378 C C . GLY B 1 55 ? 28.262 -33.848 -8.407 1.00 25.23 55 GLY B C 1
ATOM 1379 O O . GLY B 1 55 ? 27.768 -33.718 -7.288 1.00 26.92 55 GLY B O 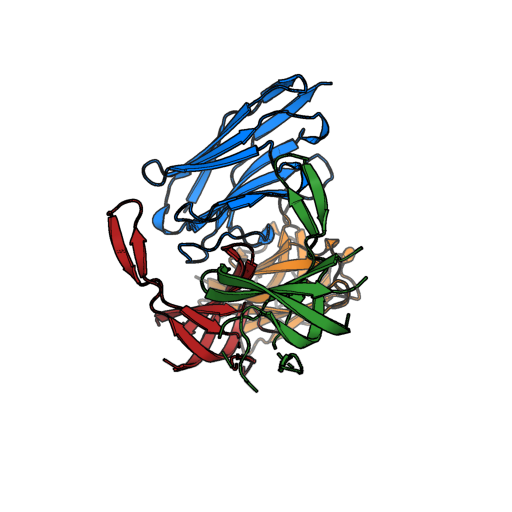1
ATOM 1380 N N . ALA B 1 56 ? 29.038 -34.881 -8.745 1.00 25.56 56 ALA B N 1
ATOM 1381 C CA . ALA B 1 56 ? 29.297 -36.019 -7.837 1.00 26.59 56 ALA B CA 1
ATOM 1382 C C . ALA B 1 56 ? 30.384 -35.747 -6.800 1.00 25.44 56 ALA B C 1
ATOM 1383 O O . ALA B 1 56 ? 30.406 -36.384 -5.748 1.00 26.02 56 ALA B O 1
ATOM 1385 N N . ASN B 1 57 ? 31.310 -34.844 -7.120 1.00 24.66 57 ASN B N 1
ATOM 1386 C CA . ASN B 1 57 ? 32.392 -34.496 -6.197 1.00 23.79 57 ASN B CA 1
ATOM 1387 C C . ASN B 1 57 ? 32.296 -33.044 -5.794 1.00 21.81 57 ASN B C 1
ATOM 1388 O O . ASN B 1 57 ? 32.320 -32.162 -6.645 1.00 19.99 57 ASN B O 1
ATOM 1393 N N . THR B 1 58 ? 32.177 -32.811 -4.488 1.00 23.52 58 THR B N 1
ATOM 1394 C CA . THR B 1 58 ? 32.192 -31.457 -3.931 1.00 21.84 58 THR B CA 1
ATOM 1395 C C . THR B 1 58 ? 33.347 -31.307 -2.939 1.00 23.34 58 THR B C 1
ATOM 1396 O O . THR B 1 58 ? 33.870 -32.304 -2.411 1.00 24.44 58 THR B O 1
ATOM 1400 N N . TYR B 1 59 ? 33.738 -30.062 -2.686 1.00 22.96 59 TYR B N 1
ATOM 1401 C CA . TYR B 1 59 ? 34.798 -29.764 -1.730 1.00 23.55 59 TYR B CA 1
ATOM 1402 C C . TYR B 1 59 ? 34.471 -28.432 -1.078 1.00 23.47 59 TYR B C 1
ATOM 1403 O O . TYR B 1 59 ? 34.037 -27.505 -1.763 1.00 22.89 59 TYR B O 1
ATOM 1412 N N . TYR B 1 60 ? 34.652 -28.356 0.241 1.00 23.88 60 TYR B N 1
ATOM 1413 C CA . TYR B 1 60 ? 34.295 -27.173 1.028 1.00 23.97 60 TYR B CA 1
ATOM 1414 C C . TYR B 1 60 ? 35.430 -26.757 1.943 1.00 24.08 60 TYR B C 1
ATOM 1415 O O . TYR B 1 60 ? 36.110 -27.611 2.507 1.00 25.58 60 TYR B O 1
ATOM 1424 N N . THR B 1 61 ? 35.610 -25.450 2.125 1.00 23.09 61 THR B N 1
ATOM 1425 C CA . THR B 1 61 ? 36.519 -24.983 3.166 1.00 25.05 61 THR B CA 1
ATOM 1426 C C . THR B 1 61 ? 35.917 -25.328 4.538 1.00 25.79 61 THR B C 1
ATOM 1427 O O . THR B 1 61 ? 34.694 -25.402 4.680 1.00 26.73 61 THR B O 1
ATOM 1431 N N . ASP B 1 62 ? 36.774 -25.556 5.530 1.00 26.31 62 ASP B N 1
ATOM 1432 C CA . ASP B 1 62 ? 36.338 -26.056 6.837 1.00 29.12 62 ASP B CA 1
ATOM 1433 C C . ASP B 1 62 ? 35.288 -25.204 7.544 1.00 29.06 62 ASP B C 1
ATOM 1434 O O . ASP B 1 62 ? 34.347 -25.744 8.129 1.00 29.13 62 ASP B O 1
ATOM 1439 N N . SER B 1 63 ? 35.452 -23.885 7.469 1.00 28.03 63 SER B N 1
ATOM 1440 C CA . SER B 1 63 ? 34.611 -22.933 8.192 1.00 28.46 63 SER B CA 1
ATOM 1441 C C . SER B 1 63 ? 33.146 -22.880 7.736 1.00 27.02 63 SER B C 1
ATOM 1442 O O . SER B 1 63 ? 32.309 -22.310 8.434 1.00 29.38 63 SER B O 1
ATOM 1445 N N . VAL B 1 64 ? 32.839 -23.460 6.578 1.00 25.39 64 VAL B N 1
ATOM 1446 C CA . VAL B 1 64 ? 31.481 -23.399 6.028 1.00 26.18 64 VAL B CA 1
ATOM 1447 C C . VAL B 1 64 ? 30.756 -24.763 6.058 1.00 28.03 64 VAL B C 1
ATOM 1448 O O . VAL B 1 64 ? 29.581 -24.866 5.693 1.00 27.26 64 VAL B O 1
ATOM 1452 N N . LYS B 1 65 ? 31.455 -25.803 6.508 1.00 29.46 65 LYS B N 1
ATOM 1453 C CA . LYS B 1 65 ? 30.894 -27.163 6.504 1.00 28.75 65 LYS B CA 1
ATOM 1454 C C . LYS B 1 65 ? 29.630 -27.291 7.364 1.00 29.94 65 LYS B C 1
ATOM 1455 O O . LYS B 1 65 ? 29.559 -26.749 8.468 1.00 29.47 65 LYS B O 1
ATOM 1461 N N . GLY B 1 66 ? 28.627 -27.988 6.830 1.00 30.31 66 GLY B N 1
ATOM 1462 C CA . GLY B 1 66 ? 27.327 -28.126 7.490 1.00 32.35 66 GLY B CA 1
ATOM 1463 C C . GLY B 1 66 ? 26.428 -26.903 7.405 1.00 31.70 66 GLY B C 1
ATOM 1464 O O . GLY B 1 66 ? 25.296 -26.923 7.902 1.00 33.91 66 GLY B O 1
ATOM 1465 N N . ARG B 1 67 ? 26.924 -25.834 6.787 1.00 30.20 67 ARG B N 1
ATOM 1466 C CA . ARG B 1 67 ? 26.168 -24.583 6.680 1.00 28.89 67 ARG B CA 1
ATOM 1467 C C . ARG B 1 67 ? 25.933 -24.204 5.225 1.00 28.26 67 ARG B C 1
ATOM 1468 O O . ARG B 1 67 ? 24.855 -23.717 4.875 1.00 28.74 67 ARG B O 1
ATOM 1476 N N . PHE B 1 68 ? 26.952 -24.409 4.389 1.00 26.38 68 PHE B N 1
ATOM 1477 C CA . PHE B 1 68 ? 26.887 -24.061 2.967 1.00 26.00 68 PHE B CA 1
ATOM 1478 C C . PHE B 1 68 ? 26.763 -25.328 2.137 1.00 24.95 68 PHE B C 1
ATOM 1479 O O . PHE B 1 68 ? 27.398 -26.339 2.438 1.00 24.97 68 PHE B O 1
ATOM 1487 N N . THR B 1 69 ? 25.943 -25.272 1.093 1.00 24.79 69 THR B N 1
ATOM 1488 C CA . THR B 1 69 ? 25.843 -26.378 0.145 1.00 23.90 69 THR B CA 1
ATOM 1489 C C . THR B 1 69 ? 25.970 -25.843 -1.271 1.00 23.11 69 THR B C 1
ATOM 1490 O O . THR B 1 69 ? 25.243 -24.924 -1.664 1.00 23.74 69 THR B O 1
ATOM 1494 N N . ILE B 1 70 ? 26.903 -26.420 -2.026 1.00 22.05 70 ILE B N 1
ATOM 1495 C CA . ILE B 1 70 ? 27.072 -26.092 -3.444 1.00 21.87 70 ILE B CA 1
ATOM 1496 C C . ILE B 1 70 ? 26.314 -27.094 -4.326 1.00 22.19 70 ILE B C 1
ATOM 1497 O O . ILE B 1 70 ? 26.287 -28.295 -4.043 1.00 22.52 70 ILE B O 1
ATOM 1502 N N . SER B 1 71 ? 25.674 -26.586 -5.373 1.00 21.59 71 SER B N 1
ATOM 1503 C CA . SER B 1 71 ? 24.981 -27.431 -6.343 1.00 22.58 71 SER B CA 1
ATOM 1504 C C . SER B 1 71 ? 25.053 -26.777 -7.714 1.00 22.73 71 SER B C 1
ATOM 1505 O O . SER B 1 71 ? 25.475 -25.626 -7.836 1.00 22.61 71 SER B O 1
ATOM 1508 N N . ARG B 1 72 ? 24.653 -27.505 -8.750 1.00 22.83 72 ARG B N 1
ATOM 1509 C CA . ARG B 1 72 ? 24.648 -26.932 -10.093 1.00 23.02 72 ARG B CA 1
ATOM 1510 C C . ARG B 1 72 ? 23.445 -27.398 -10.899 1.00 24.94 72 ARG B C 1
ATOM 1511 O O . ARG B 1 72 ? 22.871 -28.443 -10.609 1.00 24.78 72 ARG B O 1
ATOM 1519 N N . ASP B 1 73 ? 23.062 -26.600 -11.893 1.00 26.29 73 ASP B N 1
ATOM 1520 C CA . ASP B 1 73 ? 22.053 -26.995 -12.868 1.00 27.39 73 ASP B CA 1
ATOM 1521 C C . ASP B 1 73 ? 22.675 -26.882 -14.258 1.00 27.14 73 ASP B C 1
ATOM 1522 O O . ASP B 1 73 ? 22.826 -25.782 -14.808 1.00 26.76 73 ASP B O 1
ATOM 1527 N N . ASN B 1 74 ? 23.043 -28.031 -14.815 1.00 25.41 74 ASN B N 1
ATOM 1528 C CA . ASN B 1 74 ? 23.749 -28.074 -16.088 1.00 26.86 74 ASN B CA 1
ATOM 1529 C C . ASN B 1 74 ? 22.864 -27.739 -17.296 1.00 28.09 74 ASN B C 1
ATOM 1530 O O . ASN B 1 74 ? 23.365 -27.323 -18.336 1.00 30.27 74 ASN B O 1
ATOM 1535 N N . ALA B 1 75 ? 21.554 -27.919 -17.149 1.00 27.53 75 ALA B N 1
ATOM 1536 C CA . ALA B 1 75 ? 20.605 -27.510 -18.186 1.00 30.51 75 ALA B CA 1
ATOM 1537 C C . ALA B 1 75 ? 20.536 -25.981 -18.310 1.00 30.68 75 ALA B C 1
ATOM 1538 O O . ALA B 1 75 ? 20.366 -25.452 -19.409 1.00 31.59 75 ALA B O 1
ATOM 1540 N N . LYS B 1 76 ? 20.675 -25.287 -17.182 1.00 29.48 76 LYS B N 1
ATOM 1541 C CA . LYS B 1 76 ? 20.613 -23.823 -17.145 1.00 30.34 76 LYS B CA 1
ATOM 1542 C C . LYS B 1 76 ? 21.995 -23.156 -17.123 1.00 29.18 76 LYS B C 1
ATOM 1543 O O . LYS B 1 76 ? 22.093 -21.928 -17.179 1.00 27.86 76 LYS B O 1
ATOM 1549 N N . ASN B 1 77 ? 23.053 -23.969 -17.054 1.00 28.75 77 ASN B N 1
ATOM 1550 C CA . ASN B 1 77 ? 24.439 -23.483 -16.944 1.00 27.89 77 ASN B CA 1
ATOM 1551 C C . ASN B 1 77 ? 24.657 -22.606 -15.709 1.00 28.18 77 ASN B C 1
ATOM 1552 O O . ASN B 1 77 ? 25.305 -21.554 -15.785 1.00 27.52 77 ASN B O 1
ATOM 1557 N N . THR B 1 78 ? 24.105 -23.053 -14.579 1.00 26.54 78 THR B N 1
ATOM 1558 C CA . THR B 1 78 ? 24.211 -22.324 -13.312 1.00 26.87 78 THR B CA 1
ATOM 1559 C C . THR B 1 78 ? 24.897 -23.148 -12.228 1.00 25.67 78 THR B C 1
ATOM 1560 O O . THR B 1 78 ? 24.862 -24.376 -12.258 1.00 25.74 78 THR B O 1
ATOM 1564 N N . VAL B 1 79 ? 25.542 -22.453 -11.295 1.00 25.30 79 VAL B N 1
ATOM 1565 C CA . VAL B 1 79 ? 26.083 -23.054 -10.073 1.00 24.17 79 VAL B CA 1
ATOM 1566 C C . VAL B 1 79 ? 25.532 -22.235 -8.907 1.00 25.26 79 VAL B C 1
ATOM 1567 O O . VAL B 1 79 ? 25.436 -21.014 -9.000 1.00 25.21 79 VAL B O 1
ATOM 1571 N N . GLU B 1 80 ? 25.151 -22.913 -7.828 1.00 24.36 80 GLU B N 1
ATOM 1572 C CA . GLU B 1 80 ? 24.426 -22.276 -6.735 1.00 25.28 80 GLU B CA 1
ATOM 1573 C C . GLU B 1 80 ? 25.102 -22.532 -5.400 1.00 24.10 80 GLU B C 1
ATOM 1574 O O . GLU B 1 80 ? 25.713 -23.585 -5.224 1.00 23.63 80 GLU B O 1
ATOM 1580 N N . LEU B 1 81 ? 24.992 -21.580 -4.469 1.00 24.32 81 LEU B N 1
ATOM 1581 C CA . LEU B 1 81 ? 25.509 -21.757 -3.112 1.00 22.88 81 LEU B CA 1
ATOM 1582 C C . LEU B 1 81 ? 24.446 -21.407 -2.073 1.00 23.93 81 LEU B C 1
ATOM 1583 O O . LEU B 1 81 ? 24.128 -20.228 -1.872 1.00 24.74 81 LEU B O 1
ATOM 1588 N N . GLN B 1 82 ? 23.896 -22.436 -1.430 1.00 23.19 82 GLN B N 1
ATOM 1589 C CA . GLN B 1 82 ? 22.930 -22.250 -0.351 1.00 25.87 82 GLN B CA 1
ATOM 1590 C C . GLN B 1 82 ? 23.694 -21.984 0.929 1.00 25.13 82 GLN B C 1
ATOM 1591 O O . GLN B 1 82 ? 24.492 -22.812 1.350 1.00 25.48 82 GLN B O 1
ATOM 1597 N N . MET B 1 83 ? 23.453 -20.822 1.531 1.00 25.26 83 MET B N 1
ATOM 1598 C CA . MET B 1 83 ? 24.196 -20.392 2.713 1.00 26.29 83 MET B CA 1
ATOM 1599 C C . MET B 1 83 ? 23.244 -20.252 3.886 1.00 28.14 83 MET B C 1
ATOM 1600 O O . MET B 1 83 ? 22.462 -19.301 3.943 1.00 29.79 83 MET B O 1
ATOM 1605 N N . ASN B 1 84 ? 23.300 -21.213 4.805 1.00 29.33 84 ASN B N 1
ATOM 1606 C CA . ASN B 1 84 ? 22.495 -21.177 6.021 1.00 31.33 84 ASN B CA 1
ATOM 1607 C C . ASN B 1 84 ? 23.356 -20.841 7.232 1.00 31.68 84 ASN B C 1
ATOM 1608 O O . ASN B 1 84 ? 24.589 -20.946 7.167 1.00 29.24 84 ASN B O 1
ATOM 1613 N N . SER B 1 85 ? 22.685 -20.431 8.314 1.00 32.22 85 SER B N 1
ATOM 1614 C CA . SER B 1 85 ? 23.297 -20.112 9.613 1.00 34.09 85 SER B CA 1
ATOM 1615 C C . SER B 1 85 ? 24.464 -19.143 9.482 1.00 34.20 85 SER B C 1
ATOM 1616 O O . SER B 1 85 ? 25.551 -19.373 10.025 1.00 32.50 85 SER B O 1
ATOM 1619 N N . LEU B 1 86 ? 24.215 -18.055 8.757 1.00 32.54 86 LEU B N 1
ATOM 1620 C CA . LEU B 1 86 ? 25.251 -17.088 8.431 1.00 31.87 86 LEU B CA 1
ATOM 1621 C C . LEU B 1 86 ? 25.774 -16.358 9.663 1.00 32.45 86 LEU B C 1
ATOM 1622 O O . LEU B 1 86 ? 25.063 -16.178 10.647 1.00 34.27 86 LEU B O 1
ATOM 1627 N N . LYS B 1 87 ? 27.034 -15.953 9.588 1.00 32.33 87 LYS B N 1
ATOM 1628 C CA . LYS B 1 87 ? 27.731 -15.345 10.709 1.00 33.12 87 LYS B CA 1
ATOM 1629 C C . LYS B 1 87 ? 28.463 -14.104 10.207 1.00 34.73 87 LYS B C 1
ATOM 1630 O O . LYS B 1 87 ? 28.752 -14.003 9.011 1.00 34.84 87 LYS B O 1
ATOM 1636 N N . PRO B 1 88 ? 28.749 -13.145 11.106 1.00 36.44 88 PRO B N 1
ATOM 1637 C CA . PRO B 1 88 ? 29.524 -11.961 10.723 1.00 36.31 88 PRO B CA 1
ATOM 1638 C C . PRO B 1 88 ? 30.805 -12.301 9.955 1.00 35.64 88 PRO B C 1
ATOM 1639 O O . PRO B 1 88 ? 31.176 -11.577 9.032 1.00 35.19 88 PRO B O 1
ATOM 1643 N N . GLU B 1 89 ? 31.452 -13.406 10.330 1.00 34.79 89 GLU B N 1
ATOM 1644 C CA . GLU B 1 89 ? 32.678 -13.872 9.679 1.00 34.82 89 GLU B CA 1
ATOM 1645 C C . GLU B 1 89 ? 32.481 -14.230 8.191 1.00 33.19 89 GLU B C 1
ATOM 1646 O O . GLU B 1 89 ? 33.455 -14.356 7.436 1.00 32.65 89 GLU B O 1
ATOM 1652 N N . ASP B 1 90 ? 31.225 -14.394 7.777 1.00 31.38 90 ASP B N 1
ATOM 1653 C CA . ASP B 1 90 ? 30.900 -14.729 6.385 1.00 30.67 90 ASP B CA 1
ATOM 1654 C C . ASP B 1 90 ? 30.735 -13.482 5.493 1.00 30.75 90 ASP B C 1
ATOM 1655 O O . ASP B 1 90 ? 30.514 -13.607 4.282 1.00 28.82 90 ASP B O 1
ATOM 1660 N N . THR B 1 91 ? 30.829 -12.295 6.097 1.00 30.86 91 THR B N 1
ATOM 1661 C CA . THR B 1 91 ? 30.729 -11.018 5.374 1.00 31.23 91 THR B CA 1
ATOM 1662 C C . THR B 1 91 ? 31.904 -10.896 4.409 1.00 30.83 91 THR B C 1
ATOM 1663 O O . THR B 1 91 ? 33.064 -11.000 4.812 1.00 29.82 91 THR B O 1
ATOM 1667 N N . ALA B 1 92 ? 31.583 -10.693 3.134 1.00 31.66 92 ALA B N 1
ATOM 1668 C CA . ALA B 1 92 ? 32.565 -10.694 2.050 1.00 30.91 92 ALA B CA 1
ATOM 1669 C C . ALA B 1 92 ? 31.868 -10.474 0.719 1.00 28.70 92 ALA B C 1
ATOM 1670 O O . ALA B 1 92 ? 30.633 -10.530 0.621 1.00 27.02 92 ALA B O 1
ATOM 1672 N N . VAL B 1 93 ? 32.665 -10.207 -0.308 1.00 27.85 93 VAL B N 1
ATOM 1673 C CA . VAL B 1 93 ? 32.161 -10.273 -1.667 1.00 28.46 93 VAL B CA 1
ATOM 1674 C C . VAL B 1 93 ? 32.393 -11.697 -2.145 1.00 27.06 93 VAL B C 1
ATOM 1675 O O . VAL B 1 93 ? 33.504 -12.223 -2.029 1.00 26.26 93 VAL B O 1
ATOM 1679 N N . TYR B 1 94 ? 31.343 -12.308 -2.687 1.00 26.64 94 TYR B N 1
ATOM 1680 C CA . TYR B 1 94 ? 31.394 -13.690 -3.148 1.00 25.85 94 TYR B CA 1
ATOM 1681 C C . TYR B 1 94 ? 31.507 -13.748 -4.666 1.00 26.98 94 TYR B C 1
ATOM 1682 O O . TYR B 1 94 ? 30.770 -13.051 -5.376 1.00 28.80 94 TYR B O 1
ATOM 1691 N N . TYR B 1 95 ? 32.440 -14.568 -5.147 1.00 23.96 95 TYR B N 1
ATOM 1692 C CA . TYR B 1 95 ? 32.734 -14.678 -6.563 1.00 24.28 95 TYR B CA 1
ATOM 1693 C C . TYR B 1 95 ? 32.535 -16.113 -7.006 1.00 23.92 95 TYR B C 1
ATOM 1694 O O . TYR B 1 95 ? 32.946 -17.055 -6.323 1.00 23.48 95 TYR B O 1
ATOM 1703 N N . CYS B 1 96 ? 31.902 -16.285 -8.154 1.00 25.06 96 CYS B N 1
ATOM 1704 C CA . CYS B 1 96 ? 31.866 -17.607 -8.757 1.00 25.12 96 CYS B CA 1
ATOM 1705 C C . CYS B 1 96 ? 33.000 -17.701 -9.775 1.00 23.35 96 CYS B C 1
ATOM 1706 O O . CYS B 1 96 ? 33.453 -16.681 -10.307 1.00 23.75 96 CYS B O 1
ATOM 1709 N N . ALA B 1 97 ? 33.486 -18.918 -10.003 1.00 22.73 97 ALA B N 1
ATOM 1710 C CA . ALA B 1 97 ? 34.582 -19.143 -10.937 1.00 23.59 97 ALA B CA 1
ATOM 1711 C C . ALA B 1 97 ? 34.384 -20.437 -11.708 1.00 22.75 97 ALA B C 1
ATOM 1712 O O . ALA B 1 97 ? 33.664 -21.332 -11.254 1.00 22.39 97 ALA B O 1
ATOM 1714 N N . ALA B 1 98 ? 35.019 -20.522 -12.878 1.00 22.44 98 ALA B N 1
ATOM 1715 C CA . ALA B 1 98 ? 34.896 -21.690 -13.745 1.00 22.54 98 ALA B CA 1
ATOM 1716 C C . ALA B 1 98 ? 36.262 -22.168 -14.246 1.00 22.74 98 ALA B C 1
ATOM 1717 O O . ALA B 1 98 ? 37.143 -21.359 -14.566 1.00 23.52 98 ALA B O 1
ATOM 1719 N N . ASP B 1 99 ? 36.414 -23.488 -14.317 1.00 20.72 99 ASP B N 1
ATOM 1720 C CA . ASP B 1 99 ? 37.643 -24.133 -14.765 1.00 22.40 99 ASP B CA 1
ATOM 1721 C C . ASP B 1 99 ? 37.413 -24.788 -16.130 1.00 22.86 99 ASP B C 1
ATOM 1722 O O . ASP B 1 99 ? 36.365 -25.396 -16.367 1.00 22.26 99 ASP B O 1
ATOM 1727 N N . ARG B 1 100 ? 38.402 -24.664 -17.011 1.00 23.08 100 ARG B N 1
ATOM 1728 C CA . ARG B 1 100 ? 38.345 -25.262 -18.348 1.00 23.52 100 ARG B CA 1
ATOM 1729 C C . ARG B 1 100 ? 38.916 -26.680 -18.388 1.00 23.24 100 ARG B C 1
ATOM 1730 O O . ARG B 1 100 ? 38.784 -27.361 -19.410 1.00 22.84 100 ARG B O 1
ATOM 1738 N N . PHE B 1 101 ? 39.559 -27.128 -17.303 1.00 21.84 101 PHE B N 1
ATOM 1739 C CA . PHE B 1 101 ? 40.173 -28.463 -17.323 1.00 22.02 101 PHE B CA 1
ATOM 1740 C C . PHE B 1 101 ? 39.091 -29.503 -17.617 1.00 21.77 101 PHE B C 1
ATOM 1741 O O . PHE B 1 101 ? 38.111 -29.595 -16.881 1.00 21.55 101 PHE B O 1
ATOM 1749 N N . PRO B 1 102 ? 39.261 -30.271 -18.712 1.00 21.93 102 PRO B N 1
ATOM 1750 C CA . PRO B 1 102 ? 38.212 -31.147 -19.239 1.00 22.51 102 PRO B CA 1
ATOM 1751 C C . PRO B 1 102 ? 38.092 -32.466 -18.466 1.00 22.54 102 PRO B C 1
ATOM 1752 O O . PRO B 1 102 ? 38.630 -33.501 -18.883 1.00 23.30 102 PRO B O 1
ATOM 1756 N N . THR B 1 103 ? 37.393 -32.415 -17.340 1.00 21.53 103 THR B N 1
ATOM 1757 C CA . THR B 1 103 ? 37.131 -33.615 -16.534 1.00 21.63 103 THR B CA 1
ATOM 1758 C C . THR B 1 103 ? 35.688 -33.589 -16.045 1.00 21.54 103 THR B C 1
ATOM 1759 O O . THR B 1 103 ? 35.197 -32.562 -15.571 1.00 21.98 103 THR B O 1
ATOM 1763 N N . MET B 1 104 ? 35.020 -34.722 -16.203 1.00 22.84 104 MET B N 1
ATOM 1764 C CA . MET B 1 104 ? 33.612 -34.890 -15.826 1.00 24.26 104 MET B CA 1
ATOM 1765 C C . MET B 1 104 ? 33.395 -35.007 -14.315 1.00 23.32 104 MET B C 1
ATOM 1766 O O . MET B 1 104 ? 32.448 -34.428 -13.772 1.00 22.90 104 MET B O 1
ATOM 1771 N N . GLU B 1 105 ? 34.259 -35.756 -13.636 1.00 22.47 105 GLU B N 1
ATOM 1772 C CA . GLU B 1 105 ? 34.003 -36.102 -12.238 1.00 23.47 105 GLU B CA 1
ATOM 1773 C C . GLU B 1 105 ? 34.939 -35.502 -11.172 1.00 22.20 105 GLU B C 1
ATOM 1774 O O . GLU B 1 105 ? 34.592 -35.477 -9.995 1.00 21.54 105 GLU B O 1
ATOM 1780 N N . VAL B 1 106 ? 36.110 -35.011 -11.573 1.00 21.87 106 VAL B N 1
ATOM 1781 C CA . VAL B 1 106 ? 37.080 -34.485 -10.595 1.00 20.86 106 VAL B CA 1
ATOM 1782 C C . VAL B 1 106 ? 36.825 -33.010 -10.320 1.00 20.14 106 VAL B C 1
ATOM 1783 O O . VAL B 1 106 ? 36.737 -32.204 -11.253 1.00 20.27 106 VAL B O 1
ATOM 1787 N N . VAL B 1 107 ? 36.701 -32.662 -9.039 1.00 19.86 107 VAL B N 1
ATOM 1788 C CA . VAL B 1 107 ? 36.511 -31.262 -8.641 1.00 19.65 107 VAL B CA 1
ATOM 1789 C C . VAL B 1 107 ? 37.851 -30.525 -8.458 1.00 19.82 107 VAL B C 1
ATOM 1790 O O . VAL B 1 107 ? 38.767 -31.035 -7.816 1.00 19.33 107 VAL B O 1
ATOM 1794 N N . THR B 1 108 ? 37.955 -29.324 -9.022 1.00 19.66 108 THR B N 1
ATOM 1795 C CA . THR B 1 108 ? 39.173 -28.510 -8.902 1.00 20.64 108 THR B CA 1
ATOM 1796 C C . THR B 1 108 ? 39.187 -27.749 -7.584 1.00 21.73 108 THR B C 1
ATOM 1797 O O . THR B 1 108 ? 38.247 -27.012 -7.268 1.00 22.09 108 THR B O 1
ATOM 1801 N N . ILE B 1 109 ? 40.253 -27.931 -6.814 1.00 21.83 109 ILE B N 1
ATOM 1802 C CA . ILE B 1 109 ? 40.310 -27.365 -5.471 1.00 24.16 109 ILE B CA 1
ATOM 1803 C C . ILE B 1 109 ? 41.391 -26.290 -5.299 1.00 26.91 109 ILE B C 1
ATOM 1804 O O . ILE B 1 109 ? 41.582 -25.784 -4.195 1.00 30.54 109 ILE B O 1
ATOM 1809 N N . MET B 1 110 ? 42.080 -25.936 -6.386 1.00 26.77 110 MET B N 1
ATOM 1810 C CA . MET B 1 110 ? 43.096 -24.870 -6.348 1.00 28.35 110 MET B CA 1
ATOM 1811 C C . MET B 1 110 ? 42.599 -23.605 -7.039 1.00 27.77 110 MET B C 1
ATOM 1812 O O . MET B 1 110 ? 42.246 -23.627 -8.222 1.00 25.39 110 MET B O 1
ATOM 1817 N N . THR B 1 111 ? 42.590 -22.512 -6.282 1.00 27.58 111 THR B N 1
ATOM 1818 C CA . THR B 1 111 ? 42.105 -21.211 -6.740 1.00 28.99 111 THR B CA 1
ATOM 1819 C C . THR B 1 111 ? 42.721 -20.750 -8.060 1.00 29.18 111 THR B C 1
ATOM 1820 O O . THR B 1 111 ? 41.997 -20.343 -8.977 1.00 28.19 111 THR B O 1
ATOM 1824 N N . ASN B 1 112 ? 44.047 -20.817 -8.153 1.00 28.73 112 ASN B N 1
ATOM 1825 C CA . ASN B 1 112 ? 44.756 -20.352 -9.341 1.00 31.00 112 ASN B CA 1
ATOM 1826 C C . ASN B 1 112 ? 44.518 -21.194 -10.604 1.00 29.89 112 ASN B C 1
ATOM 1827 O O . ASN B 1 112 ? 44.968 -20.823 -11.683 1.00 31.37 112 ASN B O 1
ATOM 1832 N N . GLU B 1 113 ? 43.815 -22.319 -10.464 1.00 28.35 113 GLU B N 1
ATOM 1833 C CA . GLU B 1 113 ? 43.475 -23.169 -11.611 1.00 27.79 113 GLU B CA 1
ATOM 1834 C C . GLU B 1 113 ? 42.137 -22.793 -12.255 1.00 26.45 113 GLU B C 1
ATOM 1835 O O . GLU B 1 113 ? 41.823 -23.258 -13.350 1.00 26.54 113 GLU B O 1
ATOM 1841 N N . TYR B 1 114 ? 41.352 -21.955 -11.582 1.00 27.27 114 TYR B N 1
ATOM 1842 C CA . TYR B 1 114 ? 40.109 -21.450 -12.165 1.00 25.50 114 TYR B CA 1
ATOM 1843 C C . TYR B 1 114 ? 40.405 -20.357 -13.185 1.00 26.45 114 TYR B C 1
ATOM 1844 O O . TYR B 1 114 ? 41.255 -19.494 -12.956 1.00 27.35 114 TYR B O 1
ATOM 1853 N N . ASP B 1 115 ? 39.717 -20.413 -14.321 1.00 25.55 115 ASP B N 1
ATOM 1854 C CA . ASP B 1 115 ? 40.087 -19.576 -15.466 1.00 26.64 115 ASP B CA 1
ATOM 1855 C C . ASP B 1 115 ? 39.197 -18.358 -15.668 1.00 26.14 115 ASP B C 1
ATOM 1856 O O . ASP B 1 115 ? 39.665 -17.335 -16.149 1.00 27.34 115 ASP B O 1
ATOM 1861 N N . TYR B 1 116 ? 37.919 -18.475 -15.317 1.00 25.31 116 TYR B N 1
ATOM 1862 C CA . TYR B 1 116 ? 36.978 -17.366 -15.491 1.00 26.12 116 TYR B CA 1
ATOM 1863 C C . TYR B 1 116 ? 36.411 -16.949 -14.148 1.00 24.82 116 TYR B C 1
ATOM 1864 O O . TYR B 1 116 ? 36.167 -17.792 -13.291 1.00 25.06 116 TYR B O 1
ATOM 1873 N N . TRP B 1 117 ? 36.193 -15.652 -13.974 1.00 24.59 117 TRP B N 1
ATOM 1874 C CA . TRP B 1 117 ? 35.717 -15.111 -12.700 1.00 25.65 117 TRP B CA 1
ATOM 1875 C C . TRP B 1 117 ? 34.574 -14.160 -12.905 1.00 26.42 117 TRP B C 1
ATOM 1876 O O . TRP B 1 117 ? 34.594 -13.359 -13.837 1.00 27.44 117 TRP B O 1
ATOM 1887 N N . GLY B 1 118 ? 33.565 -14.236 -12.040 1.00 26.33 118 GLY B N 1
ATOM 1888 C CA . GLY B 1 118 ? 32.468 -13.262 -12.057 1.00 27.64 118 GLY B CA 1
ATOM 1889 C C . GLY B 1 118 ? 32.915 -11.952 -11.425 1.00 28.89 118 GLY B C 1
ATOM 1890 O O . GLY B 1 118 ? 34.008 -11.877 -10.862 1.00 29.16 118 GLY B O 1
ATOM 1891 N N . GLN B 1 119 ? 32.077 -10.921 -11.507 1.00 30.34 119 GLN B N 1
ATOM 1892 C CA . GLN B 1 119 ? 32.407 -9.620 -10.915 1.00 32.58 119 GLN B CA 1
ATOM 1893 C C . GLN B 1 119 ? 32.026 -9.526 -9.433 1.00 30.62 119 GLN B C 1
ATOM 1894 O O . GLN B 1 119 ? 32.303 -8.524 -8.779 1.00 32.27 119 GLN B O 1
ATOM 1900 N N . GLY B 1 120 ? 31.389 -10.571 -8.911 1.00 30.24 120 GLY B N 1
ATOM 1901 C CA . GLY B 1 120 ? 31.105 -10.669 -7.482 1.00 29.67 120 GLY B CA 1
ATOM 1902 C C . GLY B 1 120 ? 29.761 -10.138 -7.022 1.00 30.08 120 GLY B C 1
ATOM 1903 O O . GLY B 1 120 ? 29.213 -9.203 -7.609 1.00 32.09 120 GLY B O 1
ATOM 1904 N N . THR B 1 121 ? 29.236 -10.753 -5.964 1.00 29.38 121 THR B N 1
ATOM 1905 C CA . THR B 1 121 ? 28.047 -10.267 -5.268 1.00 31.36 121 THR B CA 1
ATOM 1906 C C . THR B 1 121 ? 28.338 -10.157 -3.764 1.00 30.58 121 THR B C 1
ATOM 1907 O O . THR B 1 121 ? 28.826 -11.110 -3.140 1.00 28.41 121 THR B O 1
ATOM 1911 N N . GLN B 1 122 ? 28.055 -8.990 -3.190 1.00 30.89 122 GLN B N 1
ATOM 1912 C CA . GLN B 1 122 ? 28.407 -8.736 -1.795 1.00 31.47 122 GLN B CA 1
ATOM 1913 C C . GLN B 1 122 ? 27.407 -9.351 -0.833 1.00 31.86 122 GLN B C 1
ATOM 1914 O O . GLN B 1 122 ? 26.202 -9.369 -1.088 1.00 32.95 122 GLN B O 1
ATOM 1920 N N . VAL B 1 123 ? 27.935 -9.873 0.267 1.00 31.83 123 VAL B N 1
ATOM 1921 C CA . VAL B 1 123 ? 27.125 -10.391 1.353 1.00 31.22 123 VAL B CA 1
ATOM 1922 C C . VAL B 1 123 ? 27.589 -9.733 2.648 1.00 32.26 123 VAL B C 1
ATOM 1923 O O . VAL B 1 123 ? 28.770 -9.814 3.014 1.00 32.56 123 VAL B O 1
ATOM 1927 N N . THR B 1 124 ? 26.656 -9.073 3.325 1.00 34.13 124 THR B N 1
ATOM 1928 C CA . THR B 1 124 ? 26.915 -8.484 4.635 1.00 35.30 124 THR B CA 1
ATOM 1929 C C . THR B 1 124 ? 26.006 -9.122 5.683 1.00 34.92 124 THR B C 1
ATOM 1930 O O . THR B 1 124 ? 24.780 -9.113 5.550 1.00 33.02 124 THR B O 1
ATOM 1934 N N . VAL B 1 125 ? 26.624 -9.677 6.723 1.00 34.27 125 VAL B N 1
ATOM 1935 C CA . VAL B 1 125 ? 25.893 -10.330 7.800 1.00 34.77 125 VAL B CA 1
ATOM 1936 C C . VAL B 1 125 ? 25.985 -9.440 9.044 1.00 37.44 125 VAL B C 1
ATOM 1937 O O . VAL B 1 125 ? 27.075 -9.199 9.562 1.00 40.08 125 VAL B O 1
ATOM 1941 N N . SER B 1 126 ? 24.843 -8.940 9.504 1.00 37.13 126 SER B N 1
ATOM 1942 C CA . SER B 1 126 ? 24.801 -8.051 10.669 1.00 41.53 126 SER B CA 1
ATOM 1943 C C . SER B 1 126 ? 24.599 -8.827 11.968 1.00 44.56 126 SER B C 1
ATOM 1944 O O . SER B 1 126 ? 23.952 -9.872 11.979 1.00 42.62 126 SER B O 1
ATOM 1947 N N . SER B 1 127 ? 25.151 -8.308 13.062 1.00 48.14 127 SER B N 1
ATOM 1948 C CA . SER B 1 127 ? 25.059 -8.971 14.360 1.00 49.38 127 SER B CA 1
ATOM 1949 C C . SER B 1 127 ? 23.781 -8.576 15.092 1.00 49.74 127 SER B C 1
ATOM 1950 O O . SER B 1 127 ? 23.551 -7.396 15.363 1.00 53.76 127 SER B O 1
ATOM 1953 N N . SER C 2 4 ? 7.122 -0.406 21.629 1.00 59.99 627 SER C N 1
ATOM 1954 C CA . SER C 2 4 ? 7.204 0.977 22.184 1.00 56.03 627 SER C CA 1
ATOM 1955 C C . SER C 2 4 ? 5.960 1.801 21.830 1.00 52.41 627 SER C C 1
ATOM 1956 O O . SER C 2 4 ? 6.058 2.930 21.343 1.00 44.05 627 SER C O 1
ATOM 1959 N N . ASN C 2 5 ? 4.786 1.228 22.087 1.00 55.01 628 ASN C N 1
ATOM 1960 C CA . ASN C 2 5 ? 3.524 1.930 21.859 1.00 53.86 628 ASN C CA 1
ATOM 1961 C C . ASN C 2 5 ? 3.300 2.988 22.940 1.00 52.42 628 ASN C C 1
ATOM 1962 O O . ASN C 2 5 ? 3.397 2.693 24.134 1.00 53.94 628 ASN C O 1
ATOM 1967 N N . ALA C 2 6 ? 3.031 4.221 22.512 1.00 50.86 629 ALA C N 1
ATOM 1968 C CA . ALA C 2 6 ? 2.879 5.348 23.427 1.00 48.22 629 ALA C CA 1
ATOM 1969 C C . ALA C 2 6 ? 1.494 5.962 23.359 1.00 47.38 629 ALA C C 1
ATOM 1970 O O . ALA C 2 6 ? 0.889 6.050 22.290 1.00 45.70 629 ALA C O 1
ATOM 1972 N N . LEU C 2 7 ? 1.021 6.406 24.515 1.00 47.01 630 LEU C N 1
ATOM 1973 C CA . LEU C 2 7 ? -0.287 7.017 24.645 1.00 48.55 630 LEU C CA 1
ATOM 1974 C C . LEU C 2 7 ? -0.172 8.226 25.559 1.00 47.47 630 LEU C C 1
ATOM 1975 O O . LEU C 2 7 ? 0.125 8.093 26.750 1.00 48.15 630 LEU C O 1
ATOM 1980 N N . MET C 2 8 ? -0.389 9.407 24.990 1.00 45.21 631 MET C N 1
ATOM 1981 C CA . MET C 2 8 ? -0.184 10.657 25.718 1.00 44.95 631 MET C CA 1
ATOM 1982 C C . MET C 2 8 ? -1.275 11.691 25.455 1.00 42.95 631 MET C C 1
ATOM 1983 O O . MET C 2 8 ? -1.901 11.704 24.388 1.00 41.87 631 MET C O 1
ATOM 1988 N N . ILE C 2 9 ? -1.490 12.550 26.448 1.00 39.19 632 ILE C N 1
ATOM 1989 C CA . ILE C 2 9 ? -2.433 13.658 26.353 1.00 41.53 632 ILE C CA 1
ATOM 1990 C C . ILE C 2 9 ? -1.750 14.966 26.760 1.00 39.30 632 ILE C C 1
ATOM 1991 O O . ILE C 2 9 ? -1.011 15.020 27.755 1.00 38.56 632 ILE C O 1
ATOM 1996 N N . GLY C 2 10 ? -1.987 16.009 25.971 1.00 36.63 633 GLY C N 1
ATOM 1997 C CA . GLY C 2 10 ? -1.408 17.322 26.238 1.00 35.78 633 GLY C CA 1
ATOM 1998 C C . GLY C 2 10 ? -1.864 18.413 25.291 1.00 33.75 633 GLY C C 1
ATOM 1999 O O . GLY C 2 10 ? -2.824 18.237 24.538 1.00 35.88 633 GLY C O 1
ATOM 2000 N N . ARG C 2 11 ? -1.156 19.538 25.338 1.00 32.92 634 ARG C N 1
ATOM 2001 C CA . ARG C 2 11 ? -1.462 20.714 24.534 1.00 32.84 634 ARG C CA 1
ATOM 2002 C C . ARG C 2 11 ? -0.431 20.911 23.417 1.00 30.55 634 ARG C C 1
ATOM 2003 O O . ARG C 2 11 ? 0.771 20.762 23.638 1.00 29.37 634 ARG C O 1
ATOM 2011 N N . ILE C 2 12 ? -0.913 21.235 22.218 1.00 29.20 635 ILE C N 1
ATOM 2012 C CA . ILE C 2 12 ? -0.041 21.579 21.099 1.00 28.99 635 ILE C CA 1
ATOM 2013 C C . ILE C 2 12 ? 0.538 22.971 21.354 1.00 28.85 635 ILE C C 1
ATOM 2014 O O . ILE C 2 12 ? -0.193 23.966 21.359 1.00 32.57 635 ILE C O 1
ATOM 2019 N N . ALA C 2 13 ? 1.848 23.024 21.579 1.00 27.66 636 ALA C N 1
ATOM 2020 C CA . ALA C 2 13 ? 2.533 24.266 21.948 1.00 28.54 636 ALA C CA 1
ATOM 2021 C C . ALA C 2 13 ? 3.344 24.879 20.801 1.00 27.73 636 ALA C C 1
ATOM 2022 O O . ALA C 2 13 ? 3.818 26.008 20.918 1.00 27.99 636 ALA C O 1
ATOM 2024 N N . ASP C 2 14 ? 3.501 24.136 19.704 1.00 26.91 637 ASP C N 1
ATOM 2025 C CA . ASP C 2 14 ? 4.301 24.582 18.553 1.00 26.36 637 ASP C CA 1
ATOM 2026 C C . ASP C 2 14 ? 4.055 23.663 17.359 1.00 24.70 637 ASP C C 1
ATOM 2027 O O . ASP C 2 14 ? 3.701 22.495 17.525 1.00 23.06 637 ASP C O 1
ATOM 2032 N N . VAL C 2 15 ? 4.242 24.204 16.160 1.00 24.85 638 VAL C N 1
ATOM 2033 C CA . VAL C 2 15 ? 4.029 23.454 14.919 1.00 25.19 638 VAL C CA 1
ATOM 2034 C C . VAL C 2 15 ? 5.209 23.728 13.992 1.00 24.29 638 VAL C C 1
ATOM 2035 O O . VAL C 2 15 ? 5.653 24.877 13.858 1.00 23.99 638 VAL C O 1
ATOM 2039 N N . GLN C 2 16 ? 5.723 22.670 13.368 1.00 22.69 639 GLN C N 1
ATOM 2040 C CA . GLN C 2 16 ? 6.753 22.816 12.350 1.00 22.84 639 GLN C CA 1
ATOM 2041 C C . GLN C 2 16 ? 6.339 22.175 11.026 1.00 24.13 639 GLN C C 1
ATOM 2042 O O . GLN C 2 16 ? 5.916 21.020 10.986 1.00 23.87 639 GLN C O 1
ATOM 2048 N N . HIS C 2 17 ? 6.470 22.937 9.945 1.00 25.35 640 HIS C N 1
ATOM 2049 C CA . HIS C 2 17 ? 6.372 22.381 8.604 1.00 26.18 640 HIS C CA 1
ATOM 2050 C C . HIS C 2 17 ? 7.754 22.336 8.047 1.00 26.73 640 HIS C C 1
ATOM 2051 O O . HIS C 2 17 ? 8.389 23.382 7.813 1.00 29.22 640 HIS C O 1
ATOM 2058 N N . GLY C 2 18 ? 8.257 21.118 7.867 1.00 23.68 641 GLY C N 1
ATOM 2059 C CA . GLY C 2 18 ? 9.659 20.945 7.542 1.00 24.14 641 GLY C CA 1
ATOM 2060 C C . GLY C 2 18 ? 9.967 19.935 6.468 1.00 23.47 641 GLY C C 1
ATOM 2061 O O . GLY C 2 18 ? 9.079 19.479 5.746 1.00 24.39 641 GLY C O 1
ATOM 2062 N N . PHE C 2 19 ? 11.245 19.589 6.374 1.00 23.06 642 PHE C N 1
ATOM 2063 C CA . PHE C 2 19 ? 11.732 18.670 5.366 1.00 22.26 642 PHE C CA 1
ATOM 2064 C C . PHE C 2 19 ? 12.675 17.696 6.047 1.00 21.40 642 PHE C C 1
ATOM 2065 O O . PHE C 2 19 ? 13.495 18.085 6.878 1.00 20.06 642 PHE C O 1
ATOM 2073 N N . LEU C 2 20 ? 12.550 16.428 5.684 1.00 22.27 643 LEU C N 1
ATOM 2074 C CA . LEU C 2 20 ? 13.330 15.365 6.292 1.00 21.90 643 LEU C CA 1
ATOM 2075 C C . LEU C 2 20 ? 13.452 14.260 5.261 1.00 22.48 643 LEU C C 1
ATOM 2076 O O . LEU C 2 20 ? 12.445 13.828 4.700 1.00 23.54 643 LEU C O 1
ATOM 2081 N N . GLY C 2 21 ? 14.683 13.817 5.010 1.00 20.86 644 GLY C N 1
ATOM 2082 C CA . GLY C 2 21 ? 14.938 12.774 4.025 1.00 23.94 644 GLY C CA 1
ATOM 2083 C C . GLY C 2 21 ? 14.345 13.092 2.662 1.00 24.38 644 GLY C C 1
ATOM 2084 O O . GLY C 2 21 ? 13.812 12.204 1.990 1.00 24.85 644 GLY C O 1
ATOM 2085 N N . ALA C 2 22 ? 14.453 14.360 2.257 1.00 24.33 645 ALA C N 1
ATOM 2086 C CA . ALA C 2 22 ? 13.871 14.872 1.002 1.00 26.57 645 ALA C CA 1
ATOM 2087 C C . ALA C 2 22 ? 12.346 14.717 0.925 1.00 27.13 645 ALA C C 1
ATOM 2088 O O . ALA C 2 22 ? 11.773 14.639 -0.163 1.00 28.41 645 ALA C O 1
ATOM 2090 N N . MET C 2 23 ? 11.692 14.679 2.084 1.00 25.86 646 MET C N 1
ATOM 2091 C CA . MET C 2 23 ? 10.230 14.561 2.136 1.00 27.79 646 MET C CA 1
ATOM 2092 C C . MET C 2 23 ? 9.651 15.580 3.103 1.00 25.97 646 MET C C 1
ATOM 2093 O O . MET C 2 23 ? 10.287 15.900 4.104 1.00 24.02 646 MET C O 1
ATOM 2098 N N . THR C 2 24 ? 8.451 16.084 2.803 1.00 25.70 647 THR C N 1
ATOM 2099 C CA . THR C 2 24 ? 7.737 16.967 3.729 1.00 26.51 647 THR C CA 1
ATOM 2100 C C . THR C 2 24 ? 7.396 16.208 5.011 1.00 26.27 647 THR C C 1
ATOM 2101 O O . THR C 2 24 ? 7.150 14.994 5.000 1.00 27.56 647 THR C O 1
ATOM 2105 N N . VAL C 2 25 ? 7.389 16.941 6.113 1.00 25.47 648 VAL C N 1
ATOM 2106 C CA . VAL C 2 25 ? 7.057 16.389 7.411 1.00 25.87 648 VAL C CA 1
ATOM 2107 C C . VAL C 2 25 ? 6.440 17.513 8.241 1.00 26.20 648 VAL C C 1
ATOM 2108 O O . VAL C 2 25 ? 6.799 18.690 8.079 1.00 25.54 648 VAL C O 1
ATOM 2112 N N . THR C 2 26 ? 5.488 17.138 9.094 1.00 24.88 649 THR C N 1
ATOM 2113 C CA . THR C 2 26 ? 4.877 18.044 10.061 1.00 24.62 649 THR C CA 1
ATOM 2114 C C . THR C 2 26 ? 5.217 17.522 11.448 1.00 24.26 649 THR C C 1
ATOM 2115 O O . THR C 2 26 ? 5.069 16.319 11.729 1.00 25.07 649 THR C O 1
ATOM 2119 N N . GLN C 2 27 ? 5.698 18.421 12.305 1.00 21.69 650 GLN C N 1
ATOM 2120 C CA . GLN C 2 27 ? 5.985 18.074 13.690 1.00 21.47 650 GLN C CA 1
ATOM 2121 C C . GLN C 2 27 ? 5.235 19.015 14.630 1.00 22.25 650 GLN C C 1
ATOM 2122 O O . GLN C 2 27 ? 4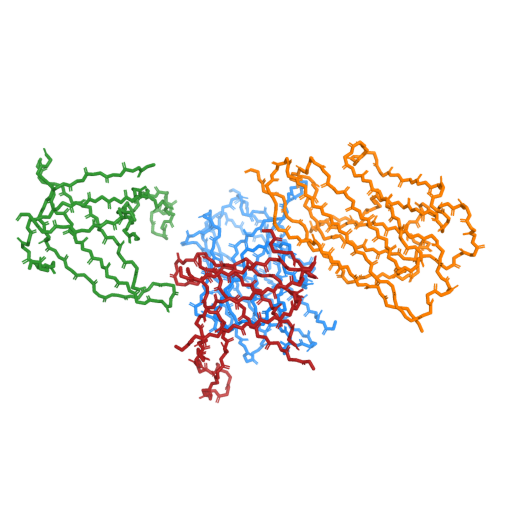.946 20.156 14.271 1.00 22.82 650 GLN C O 1
ATOM 2128 N N . TYR C 2 28 ? 4.902 18.522 15.820 1.00 22.17 651 TYR C N 1
ATOM 2129 C CA . TYR C 2 28 ? 4.276 19.342 16.851 1.00 22.91 651 TYR C CA 1
ATOM 2130 C C . TYR C 2 28 ? 5.054 19.219 18.152 1.00 22.86 651 TYR C C 1
ATOM 2131 O O . TYR C 2 28 ? 5.610 18.160 18.454 1.00 21.94 651 TYR C O 1
ATOM 2140 N N . VAL C 2 29 ? 5.087 20.297 18.929 1.00 23.34 652 VAL C N 1
ATOM 2141 C CA . VAL C 2 29 ? 5.504 20.182 20.326 1.00 23.53 652 VAL C CA 1
ATOM 2142 C C . VAL C 2 29 ? 4.265 19.868 21.163 1.00 24.64 652 VAL C C 1
ATOM 2143 O O . VAL C 2 29 ? 3.307 20.649 21.174 1.00 25.05 652 VAL C O 1
ATOM 2147 N N . LEU C 2 30 ? 4.280 18.719 21.839 1.00 24.91 653 LEU C N 1
ATOM 2148 C CA . LEU C 2 30 ? 3.191 18.340 22.746 1.00 26.14 653 LEU C CA 1
ATOM 2149 C C . LEU C 2 30 ? 3.614 18.609 24.184 1.00 27.44 653 LEU C C 1
ATOM 2150 O O . LEU C 2 30 ? 4.542 17.979 24.694 1.00 27.07 653 LEU C O 1
ATOM 2155 N N . GLU C 2 31 ? 2.932 19.549 24.828 1.00 29.27 654 GLU C N 1
ATOM 2156 C CA . GLU C 2 31 ? 3.221 19.887 26.206 1.00 33.52 654 GLU C CA 1
ATOM 2157 C C . GLU C 2 31 ? 2.377 19.000 27.121 1.00 35.17 654 GLU C C 1
ATOM 2158 O O . GLU C 2 31 ? 1.149 19.000 27.026 1.00 33.49 654 GLU C O 1
ATOM 2164 N N . VAL C 2 32 ? 3.042 18.233 27.985 1.00 36.50 655 VAL C N 1
ATOM 2165 C CA . VAL C 2 32 ? 2.349 17.326 28.915 1.00 41.85 655 VAL C CA 1
ATOM 2166 C C . VAL C 2 32 ? 2.475 17.791 30.373 1.00 45.54 655 VAL C C 1
ATOM 2167 O O . VAL C 2 32 ? 3.507 18.332 30.769 1.00 44.76 655 VAL C O 1
ATOM 2171 N N . ASP C 2 33 ? 1.418 17.590 31.158 1.00 51.67 656 ASP C N 1
ATOM 2172 C CA . ASP C 2 33 ? 1.398 18.022 32.560 1.00 54.97 656 ASP C CA 1
ATOM 2173 C C . ASP C 2 33 ? 2.073 16.997 33.471 1.00 44.51 656 ASP C C 1
ATOM 2174 O O . ASP C 2 33 ? 1.411 16.365 34.297 1.00 41.04 656 ASP C O 1
ATOM 2179 N N . GLY C 2 34 ? 3.389 16.845 33.320 1.00 50.97 657 GLY C N 1
ATOM 2180 C CA . GLY C 2 34 ? 4.172 15.880 34.094 1.00 50.00 657 GLY C CA 1
ATOM 2181 C C . GLY C 2 34 ? 4.375 16.287 35.538 1.00 44.56 657 GLY C C 1
ATOM 2182 O O . GLY C 2 34 ? 3.778 15.705 36.446 1.00 46.76 657 GLY C O 1
ATOM 2183 N N . GLU C 2 39 ? 7.219 19.611 36.930 1.00 59.86 696 GLU C N 1
ATOM 2184 C CA . GLU C 2 39 ? 6.760 20.670 36.039 1.00 59.98 696 GLU C CA 1
ATOM 2185 C C . GLU C 2 39 ? 6.357 20.113 34.682 1.00 55.23 696 GLU C C 1
ATOM 2186 O O . GLU C 2 39 ? 6.437 18.906 34.442 1.00 52.21 696 GLU C O 1
ATOM 2192 N N . LYS C 2 40 ? 5.925 21.003 33.797 1.00 52.20 697 LYS C N 1
ATOM 2193 C CA . LYS C 2 40 ? 5.549 20.605 32.455 1.00 49.41 697 LYS C CA 1
ATOM 2194 C C . LYS C 2 40 ? 6.729 20.029 31.693 1.00 43.76 697 LYS C C 1
ATOM 2195 O O . LYS C 2 40 ? 7.851 20.504 31.826 1.00 45.87 697 LYS C O 1
ATOM 2201 N N . GLU C 2 41 ? 6.468 18.996 30.906 1.00 39.21 698 GLU C N 1
ATOM 2202 C CA . GLU C 2 41 ? 7.469 18.455 29.997 1.00 34.50 698 GLU C CA 1
ATOM 2203 C C . GLU C 2 41 ? 6.932 18.570 28.579 1.00 31.91 698 GLU C C 1
ATOM 2204 O O . GLU C 2 41 ? 5.751 18.816 28.380 1.00 33.18 698 GLU C O 1
ATOM 2210 N N . PHE C 2 42 ? 7.792 18.401 27.587 1.00 28.97 699 PHE C N 1
ATOM 2211 C CA . PHE C 2 42 ? 7.318 18.349 26.214 1.00 26.91 699 PHE C CA 1
ATOM 2212 C C . PHE C 2 42 ? 7.952 17.182 25.464 1.00 25.75 699 PHE C C 1
ATOM 2213 O O . PHE C 2 42 ? 9.047 16.730 25.811 1.00 24.88 699 PHE C O 1
ATOM 2221 N N . ILE C 2 43 ? 7.245 16.696 24.447 1.00 23.51 700 ILE C N 1
ATOM 2222 C CA . ILE C 2 43 ? 7.794 15.724 23.507 1.00 24.16 700 ILE C CA 1
ATOM 2223 C C . ILE C 2 43 ? 7.341 16.118 22.105 1.00 22.72 700 ILE C C 1
ATOM 2224 O O . ILE C 2 43 ? 6.246 16.653 21.929 1.00 23.34 700 ILE C O 1
ATOM 2229 N N . VAL C 2 44 ? 8.198 15.886 21.118 1.00 21.11 701 VAL C N 1
ATOM 2230 C CA . VAL C 2 44 ? 7.857 16.189 19.736 1.00 21.25 701 VAL C CA 1
ATOM 2231 C C . VAL C 2 44 ? 7.052 15.044 19.127 1.00 21.91 701 VAL C C 1
ATOM 2232 O O . VAL C 2 44 ? 7.369 13.874 19.330 1.00 23.42 701 VAL C O 1
ATOM 2236 N N . ILE C 2 45 ? 5.993 15.398 18.407 1.00 22.18 702 ILE C N 1
ATOM 2237 C CA . ILE C 2 45 ? 5.226 14.453 17.597 1.00 24.32 702 ILE C CA 1
ATOM 2238 C C . ILE C 2 45 ? 5.634 14.624 16.134 1.00 25.52 702 ILE C C 1
ATOM 2239 O O . ILE C 2 45 ? 5.699 15.751 15.633 1.00 25.04 702 ILE C O 1
ATOM 2244 N N . ARG C 2 46 ? 5.896 13.514 15.450 1.00 26.10 703 ARG C N 1
ATOM 2245 C CA . ARG C 2 46 ? 6.313 13.562 14.047 1.00 27.56 703 ARG C CA 1
ATOM 2246 C C . ARG C 2 46 ? 5.355 12.815 13.132 1.00 31.61 703 ARG C C 1
ATOM 2247 O O . ARG C 2 46 ? 5.157 11.611 13.284 1.00 33.16 703 ARG C O 1
ATOM 2255 N N . CYS C 2 47 ? 4.782 13.536 12.178 1.00 32.55 704 CYS C N 1
ATOM 2256 C CA A CYS C 2 47 ? 3.856 12.945 11.221 0.50 37.27 704 CYS C CA 1
ATOM 2257 C CA B CYS C 2 47 ? 3.868 12.957 11.230 0.50 37.29 704 CYS C CA 1
ATOM 2258 C C . CYS C 2 47 ? 4.480 13.063 9.856 1.00 40.37 704 CYS C C 1
ATOM 2259 O O . CYS C 2 47 ? 4.724 14.155 9.385 1.00 37.75 704 CYS C O 1
ATOM 2264 N N . MET C 2 48 ? 4.725 11.941 9.206 1.00 44.36 705 MET C N 1
ATOM 2265 C CA . MET C 2 48 ? 5.315 12.028 7.879 1.00 48.64 705 MET C CA 1
ATOM 2266 C C . MET C 2 48 ? 4.255 12.202 6.807 1.00 52.01 705 MET C C 1
ATOM 2267 O O . MET C 2 48 ? 3.279 11.439 6.771 1.00 54.75 705 MET C O 1
ATOM 2272 N N . GLY C 2 49 ? 4.441 13.279 6.035 1.00 54.18 706 GLY C N 1
ATOM 2273 C CA . GLY C 2 49 ? 3.511 13.728 4.996 1.00 55.39 706 GLY C CA 1
ATOM 2274 C C . GLY C 2 49 ? 3.255 12.653 3.963 1.00 57.60 706 GLY C C 1
ATOM 2275 O O . GLY C 2 49 ? 4.095 11.780 3.746 1.00 59.51 706 GLY C O 1
ATOM 2276 N N . ASP C 2 59 ? -12.683 19.827 13.987 1.00 85.73 716 ASP C N 1
ATOM 2277 C CA . ASP C 2 59 ? -11.761 19.459 15.056 1.00 82.55 716 ASP C CA 1
ATOM 2278 C C . ASP C 2 59 ? -10.393 19.020 14.514 1.00 79.04 716 ASP C C 1
ATOM 2279 O O . ASP C 2 59 ? -9.928 17.907 14.789 1.00 77.82 716 ASP C O 1
ATOM 2284 N N . GLN C 2 60 ? -9.764 19.913 13.747 1.00 77.58 717 GLN C N 1
ATOM 2285 C CA . GLN C 2 60 ? -8.430 19.706 13.177 1.00 70.81 717 GLN C CA 1
ATOM 2286 C C . GLN C 2 60 ? -7.366 20.175 14.167 1.00 63.72 717 GLN C C 1
ATOM 2287 O O . GLN C 2 60 ? -7.680 20.904 15.102 1.00 66.05 717 GLN C O 1
ATOM 2293 N N . VAL C 2 61 ? -6.114 19.775 13.954 1.00 55.46 718 VAL C N 1
ATOM 2294 C CA . VAL C 2 61 ? -5.046 20.067 14.913 1.00 51.50 718 VAL C CA 1
ATOM 2295 C C . VAL C 2 61 ? -4.403 21.430 14.724 1.00 52.07 718 VAL C C 1
ATOM 2296 O O . VAL C 2 61 ? -3.862 21.733 13.661 1.00 56.02 718 VAL C O 1
ATOM 2300 N N . LYS C 2 62 ? -4.433 22.235 15.780 1.00 49.95 719 LYS C N 1
ATOM 2301 C CA . LYS C 2 62 ? -3.946 23.610 15.715 1.00 48.06 719 LYS C CA 1
ATOM 2302 C C . LYS C 2 62 ? -3.150 23.966 16.963 1.00 43.09 719 LYS C C 1
ATOM 2303 O O . LYS C 2 62 ? -3.160 23.217 17.937 1.00 40.40 719 LYS C O 1
ATOM 2309 N N . LEU C 2 63 ? -2.468 25.111 16.928 1.00 44.88 720 LEU C N 1
ATOM 2310 C CA . LEU C 2 63 ? -1.757 25.642 18.095 1.00 41.47 720 LEU C CA 1
ATOM 2311 C C . LEU C 2 63 ? -2.728 25.875 19.254 1.00 41.32 720 LEU C C 1
ATOM 2312 O O . LEU C 2 63 ? -3.698 26.613 19.111 1.00 43.27 720 LEU C O 1
ATOM 2317 N N . GLY C 2 64 ? -2.463 25.230 20.388 1.00 38.50 721 GLY C N 1
ATOM 2318 C CA . GLY C 2 64 ? -3.297 25.362 21.581 1.00 40.83 721 GLY C CA 1
ATOM 2319 C C . GLY C 2 64 ? -4.316 24.251 21.776 1.00 40.18 721 GLY C C 1
ATOM 2320 O O . GLY C 2 64 ? -4.980 24.198 22.809 1.00 42.02 721 GLY C O 1
ATOM 2321 N N . SER C 2 65 ? -4.447 23.370 20.784 1.00 40.09 722 SER C N 1
ATOM 2322 C CA . SER C 2 65 ? -5.352 22.221 20.867 1.00 40.94 722 SER C CA 1
ATOM 2323 C C . SER C 2 65 ? -4.917 21.261 21.965 1.00 38.90 722 SER C C 1
ATOM 2324 O O . SER C 2 65 ? -3.723 20.984 22.124 1.00 35.71 722 SER C O 1
ATOM 2327 N N . ARG C 2 66 ? -5.892 20.764 22.721 1.00 38.98 723 ARG C N 1
ATOM 2328 C CA . ARG C 2 66 ? -5.671 19.657 23.641 1.00 38.97 723 ARG C CA 1
ATOM 2329 C C . ARG C 2 66 ? -5.922 18.380 22.856 1.00 38.71 723 ARG C C 1
ATOM 2330 O O . ARG C 2 66 ? -7.007 18.195 22.299 1.00 40.96 723 ARG C O 1
ATOM 2338 N N . VAL C 2 67 ? -4.915 17.513 22.794 1.00 36.92 724 VAL C N 1
ATOM 2339 C CA . VAL C 2 67 ? -4.990 16.328 21.940 1.00 37.69 724 VAL C CA 1
ATOM 2340 C C . VAL C 2 67 ? -4.656 15.021 22.649 1.00 38.85 724 VAL C C 1
ATOM 2341 O O . VAL C 2 67 ? -3.959 15.005 23.668 1.00 37.45 724 VAL C O 1
ATOM 2345 N N . LEU C 2 68 ? -5.160 13.931 22.073 1.00 38.44 725 LEU C N 1
ATOM 2346 C CA . LEU C 2 68 ? -4.771 12.576 22.431 1.00 40.09 725 LEU C CA 1
ATOM 2347 C C . LEU C 2 68 ? -3.906 12.018 21.305 1.00 40.17 725 LEU C C 1
ATOM 2348 O O . LEU C 2 68 ? -4.275 12.099 20.128 1.00 40.38 725 LEU C O 1
ATOM 2353 N N . VAL C 2 69 ? -2.754 11.466 21.679 1.00 39.70 726 VAL C N 1
ATOM 2354 C CA . VAL C 2 69 ? -1.786 10.942 20.722 1.00 39.23 726 VAL C CA 1
ATOM 2355 C C . VAL C 2 69 ? -1.504 9.474 21.027 1.00 40.33 726 VAL C C 1
ATOM 2356 O O . VAL C 2 69 ? -1.219 9.112 22.169 1.00 43.20 726 VAL C O 1
ATOM 2360 N N . GLN C 2 70 ? -1.618 8.639 19.999 1.00 41.46 727 GLN C N 1
ATOM 2361 C CA . GLN C 2 70 ? -1.101 7.277 20.029 1.00 43.47 727 GLN C CA 1
ATOM 2362 C C . GLN C 2 70 ? -0.109 7.127 18.885 1.00 41.02 727 GLN C C 1
ATOM 2363 O O . GLN C 2 70 ? -0.385 7.528 17.752 1.00 42.49 727 GLN C O 1
ATOM 2369 N N . GLY C 2 71 ? 1.056 6.569 19.195 1.00 39.86 728 GLY C N 1
ATOM 2370 C CA . GLY C 2 71 ? 2.090 6.344 18.199 1.00 39.06 728 GLY C CA 1
ATOM 2371 C C . GLY C 2 71 ? 3.267 5.571 18.752 1.00 39.29 728 GLY C C 1
ATOM 2372 O O . GLY C 2 71 ? 3.205 5.030 19.861 1.00 42.55 728 GLY C O 1
ATOM 2373 N N . THR C 2 72 ? 4.342 5.523 17.968 1.00 36.43 729 THR C N 1
ATOM 2374 C CA . THR C 2 72 ? 5.539 4.791 18.337 1.00 35.68 729 THR C CA 1
ATOM 2375 C C . THR C 2 72 ? 6.550 5.733 18.965 1.00 33.77 729 THR C C 1
ATOM 2376 O O . THR C 2 72 ? 6.996 6.704 18.341 1.00 29.99 729 THR C O 1
ATOM 2380 N N . LEU C 2 73 ? 6.899 5.433 20.211 1.00 35.13 730 LEU C N 1
ATOM 2381 C CA . LEU C 2 73 ? 7.939 6.157 20.918 1.00 31.79 730 LEU C CA 1
ATOM 2382 C C . LEU C 2 73 ? 9.315 5.764 20.385 1.00 29.13 730 LEU C C 1
ATOM 2383 O O . LEU C 2 73 ? 9.672 4.587 20.355 1.00 31.22 730 LEU C O 1
ATOM 2388 N N . ARG C 2 74 ? 10.085 6.760 19.964 1.00 27.43 731 ARG C N 1
ATOM 2389 C CA . ARG C 2 74 ? 11.419 6.526 19.425 1.00 26.87 731 ARG C CA 1
ATOM 2390 C C . ARG C 2 74 ? 12.409 7.325 20.255 1.00 26.36 731 ARG C C 1
ATOM 2391 O O . ARG C 2 74 ? 12.259 8.539 20.397 1.00 25.05 731 ARG C O 1
ATOM 2399 N N . MET C 2 75 ? 13.405 6.649 20.820 1.00 25.15 732 MET C N 1
ATOM 2400 C CA . MET C 2 75 ? 14.458 7.334 21.570 1.00 24.25 732 MET C CA 1
ATOM 2401 C C . MET C 2 75 ? 15.350 8.148 20.628 1.00 23.85 732 MET C C 1
ATOM 2402 O O . MET C 2 75 ? 15.782 9.259 20.972 1.00 23.79 732 MET C O 1
ATOM 2407 N N . ASN C 2 76 ? 15.605 7.600 19.441 1.00 22.81 733 ASN C N 1
ATOM 2408 C CA . ASN C 2 76 ? 16.254 8.344 18.357 1.00 23.18 733 ASN C CA 1
ATOM 2409 C C . ASN C 2 76 ? 17.601 8.930 18.804 1.00 22.81 733 ASN C C 1
ATOM 2410 O O . ASN C 2 76 ? 17.827 10.136 18.719 1.00 22.63 733 ASN C O 1
ATOM 2415 N N . ARG C 2 77 ? 18.493 8.063 19.295 1.00 22.60 734 ARG C N 1
ATOM 2416 C CA . ARG C 2 77 ? 19.788 8.513 19.840 1.00 23.18 734 ARG C CA 1
ATOM 2417 C C . ARG C 2 77 ? 20.814 8.775 18.737 1.00 23.80 734 ARG C C 1
ATOM 2418 O O . ARG C 2 77 ? 20.909 7.999 17.784 1.00 24.34 734 ARG C O 1
ATOM 2426 N N . HIS C 2 78 ? 21.559 9.877 18.872 1.00 23.48 735 HIS C N 1
ATOM 2427 C CA . HIS C 2 78 ? 22.658 10.249 17.960 1.00 23.95 735 HIS C CA 1
ATOM 2428 C C . HIS C 2 78 ? 23.808 10.855 18.725 1.00 23.77 735 HIS C C 1
ATOM 2429 O O . HIS C 2 78 ? 23.611 11.471 19.772 1.00 23.98 735 HIS C O 1
ATOM 2436 N N . VAL C 2 79 ? 25.022 10.698 18.201 1.00 24.56 736 VAL C N 1
ATOM 2437 C CA . VAL C 2 79 ? 26.178 11.437 18.703 1.00 24.96 736 VAL C CA 1
ATOM 2438 C C . VAL C 2 79 ? 26.232 12.782 17.965 1.00 25.50 736 VAL C C 1
ATOM 2439 O O . VAL C 2 79 ? 26.140 12.820 16.738 1.00 27.22 736 VAL C O 1
ATOM 2443 N N . ASP C 2 80 ? 26.359 13.882 18.705 1.00 24.81 737 ASP C N 1
ATOM 2444 C CA . ASP C 2 80 ? 26.458 15.200 18.081 1.00 26.09 737 ASP C CA 1
ATOM 2445 C C . ASP C 2 80 ? 27.906 15.677 17.980 1.00 26.38 737 ASP C C 1
ATOM 2446 O O . ASP C 2 80 ? 28.774 15.220 18.726 1.00 27.26 737 ASP C O 1
ATOM 2451 N N . ASP C 2 81 ? 28.147 16.624 17.076 1.00 28.01 738 ASP C N 1
ATOM 2452 C CA . ASP C 2 81 ? 29.500 17.124 16.791 1.00 28.64 738 ASP C CA 1
ATOM 2453 C C . ASP C 2 81 ? 30.182 17.883 17.947 1.00 28.22 738 ASP C C 1
ATOM 2454 O O . ASP C 2 81 ? 31.410 17.875 18.060 1.00 27.20 738 ASP C O 1
ATOM 2459 N N . VAL C 2 82 ? 29.395 18.542 18.795 1.00 28.04 739 VAL C N 1
ATOM 2460 C CA . VAL C 2 82 ? 29.957 19.393 19.856 1.00 28.61 739 VAL C CA 1
ATOM 2461 C C . VAL C 2 82 ? 30.318 18.615 21.137 1.00 27.76 739 VAL C C 1
ATOM 2462 O O . VAL C 2 82 ? 31.468 18.636 21.575 1.00 27.42 739 VAL C O 1
ATOM 2466 N N . SER C 2 83 ? 29.344 17.928 21.731 1.00 27.10 740 SER C N 1
ATOM 2467 C CA . SER C 2 83 ? 29.604 17.164 22.956 1.00 26.58 740 SER C CA 1
ATOM 2468 C C . SER C 2 83 ? 30.305 15.841 22.664 1.00 25.73 740 SER C C 1
ATOM 2469 O O . SER C 2 83 ? 30.966 15.293 23.538 1.00 25.70 740 SER C O 1
ATOM 2472 N N . LYS C 2 84 ? 30.154 15.341 21.434 1.00 25.02 741 LYS C N 1
ATOM 2473 C CA . LYS C 2 84 ? 30.746 14.065 20.999 1.00 25.11 741 LYS C CA 1
ATOM 2474 C C . LYS C 2 84 ? 30.304 12.898 21.891 1.00 24.89 741 LYS C C 1
ATOM 2475 O O . LYS C 2 84 ? 31.023 11.918 22.070 1.00 24.78 741 LYS C O 1
ATOM 2481 N N . ARG C 2 85 ? 29.100 13.020 22.441 1.00 25.72 742 ARG C N 1
ATOM 2482 C CA . ARG C 2 85 ? 28.516 11.986 23.281 1.00 24.61 742 ARG C CA 1
ATOM 2483 C C . ARG C 2 85 ? 27.174 11.596 22.698 1.00 23.85 742 ARG C C 1
ATOM 2484 O O . ARG C 2 85 ? 26.580 12.356 21.927 1.00 24.20 742 ARG C O 1
ATOM 2492 N N . LEU C 2 86 ? 26.698 10.414 23.067 1.00 22.57 743 LEU C N 1
ATOM 2493 C CA . LEU C 2 86 ? 25.396 9.952 22.627 1.00 23.78 743 LEU C CA 1
ATOM 2494 C C . LEU C 2 86 ? 24.296 10.676 23.407 1.00 23.18 743 LEU C C 1
ATOM 2495 O O . LEU C 2 86 ? 24.385 10.808 24.623 1.00 24.86 743 LEU C O 1
ATOM 2500 N N . HIS C 2 87 ? 23.280 11.168 22.701 1.00 22.18 744 HIS C N 1
ATOM 2501 C CA . HIS C 2 87 ? 22.092 11.740 23.352 1.00 22.39 744 HIS C CA 1
ATOM 2502 C C . HIS C 2 87 ? 20.810 11.228 22.755 1.00 21.82 744 HIS C C 1
ATOM 2503 O O . HIS C 2 87 ? 20.759 10.858 21.583 1.00 20.97 744 HIS C O 1
ATOM 2510 N N . ALA C 2 88 ? 19.753 11.200 23.559 1.00 20.84 745 ALA C N 1
ATOM 2511 C CA . ALA C 2 88 ? 18.436 10.870 23.030 1.00 20.37 745 ALA C CA 1
ATOM 2512 C C . ALA C 2 88 ? 17.807 12.110 22.413 1.00 20.65 745 ALA C C 1
ATOM 2513 O O . ALA C 2 88 ? 17.974 13.231 22.922 1.00 21.93 745 ALA C O 1
ATOM 2515 N N . TYR C 2 89 ? 17.080 11.910 21.320 1.00 20.77 746 TYR C N 1
ATOM 2516 C CA . TYR C 2 89 ? 16.288 12.981 20.717 1.00 20.81 746 TYR C CA 1
ATOM 2517 C C . TYR C 2 89 ? 14.873 12.456 20.472 1.00 21.04 746 TYR C C 1
ATOM 2518 O O . TYR C 2 89 ? 14.452 12.316 19.317 1.00 21.61 746 TYR C O 1
ATOM 2527 N N . PRO C 2 90 ? 14.137 12.162 21.564 1.00 20.56 747 PRO C N 1
ATOM 2528 C CA . PRO C 2 90 ? 12.909 11.374 21.484 1.00 21.37 747 PRO C CA 1
ATOM 2529 C C . PRO C 2 90 ? 11.766 12.079 20.758 1.00 21.27 747 PRO C C 1
ATOM 2530 O O . PRO C 2 90 ? 11.642 13.304 20.824 1.00 21.80 747 PRO C O 1
ATOM 2534 N N . PHE C 2 91 ? 10.957 11.291 20.059 1.00 19.95 748 PHE C N 1
ATOM 2535 C CA . PHE C 2 91 ? 9.716 11.767 19.463 1.00 20.94 748 PHE C CA 1
ATOM 2536 C C . PHE C 2 91 ? 8.696 10.640 19.390 1.00 23.19 748 PHE C C 1
ATOM 2537 O O . PHE C 2 91 ? 9.035 9.464 19.556 1.00 24.78 748 PHE C O 1
ATOM 2545 N N . ILE C 2 92 ? 7.446 11.012 19.141 1.00 23.16 749 ILE C N 1
ATOM 2546 C CA . ILE C 2 92 ? 6.401 10.048 18.848 1.00 25.30 749 ILE C CA 1
ATOM 2547 C C . ILE C 2 92 ? 6.155 10.040 17.345 1.00 27.40 749 ILE C C 1
ATOM 2548 O O . ILE C 2 92 ? 5.833 11.075 16.750 1.00 27.23 749 ILE C O 1
ATOM 2553 N N . GLN C 2 93 ? 6.334 8.870 16.740 1.00 28.87 750 GLN C N 1
ATOM 2554 C CA . GLN C 2 93 ? 6.075 8.662 15.325 1.00 33.09 750 GLN C CA 1
ATOM 2555 C C . GLN C 2 93 ? 4.593 8.328 15.134 1.00 36.96 750 GLN C C 1
ATOM 2556 O O . GLN C 2 93 ? 4.076 7.376 15.727 1.00 37.74 750 GLN C O 1
ATOM 2562 N N . VAL C 2 94 ? 3.918 9.130 14.313 1.00 36.72 751 VAL C N 1
ATOM 2563 C CA . VAL C 2 94 ? 2.525 8.892 13.949 1.00 41.66 751 VAL C CA 1
ATOM 2564 C C . VAL C 2 94 ? 2.450 8.502 12.472 1.00 47.50 751 VAL C C 1
ATOM 2565 O O . VAL C 2 94 ? 2.834 9.281 11.596 1.00 48.71 751 VAL C O 1
ATOM 2569 N N . VAL C 2 95 ? 1.976 7.287 12.202 1.00 52.02 752 VAL C N 1
ATOM 2570 C CA . VAL C 2 95 ? 1.815 6.811 10.825 1.00 57.91 752 VAL C CA 1
ATOM 2571 C C . VAL C 2 95 ? 0.358 6.434 10.551 1.00 59.87 752 VAL C C 1
ATOM 2572 O O . VAL C 2 95 ? -0.256 5.680 11.309 1.00 65.76 752 VAL C O 1
ATOM 2576 N N . LEU C 2 98 ? -2.534 3.095 12.377 1.00 80.17 755 LEU C N 1
ATOM 2577 C CA . LEU C 2 98 ? -2.803 2.917 13.804 1.00 81.76 755 LEU C CA 1
ATOM 2578 C C . LEU C 2 98 ? -2.418 4.139 14.638 1.00 71.21 755 LEU C C 1
ATOM 2579 O O . LEU C 2 98 ? -2.994 4.373 15.703 1.00 70.98 755 LEU C O 1
ATOM 2584 N N . GLY C 2 99 ? -1.445 4.909 14.153 1.00 66.99 756 GLY C N 1
ATOM 2585 C CA . GLY C 2 99 ? -1.053 6.163 14.794 1.00 58.14 756 GLY C CA 1
ATOM 2586 C C . GLY C 2 99 ? -1.989 7.305 14.437 1.00 54.32 756 GLY C C 1
ATOM 2587 O O . GLY C 2 99 ? -2.433 7.417 13.292 1.00 53.94 756 GLY C O 1
ATOM 2588 N N . TYR C 2 100 ? -2.288 8.158 15.417 1.00 50.51 757 TYR C N 1
ATOM 2589 C CA . TYR C 2 100 ? -3.167 9.310 15.204 1.00 48.59 757 TYR C CA 1
ATOM 2590 C C . TYR C 2 100 ? -2.923 10.432 16.207 1.00 45.45 757 TYR C C 1
ATOM 2591 O O . TYR C 2 100 ? -2.362 10.210 17.282 1.00 44.02 757 TYR C O 1
ATOM 2600 N N . VAL C 2 101 ? -3.346 11.636 15.827 1.00 44.04 758 VAL C N 1
ATOM 2601 C CA . VAL C 2 101 ? -3.459 12.769 16.738 1.00 42.54 758 VAL C CA 1
ATOM 2602 C C . VAL C 2 101 ? -4.923 13.223 16.720 1.00 43.90 758 VAL C C 1
ATOM 2603 O O . VAL C 2 101 ? -5.436 13.631 15.673 1.00 47.15 758 VAL C O 1
ATOM 2607 N N . LYS C 2 102 ? -5.594 13.133 17.868 1.00 44.44 759 LYS C N 1
ATOM 2608 C CA . LYS C 2 102 ? -7.024 13.451 17.957 1.00 45.14 759 LYS C CA 1
ATOM 2609 C C . LYS C 2 102 ? -7.315 14.603 18.921 1.00 45.38 759 LYS C C 1
ATOM 2610 O O . LYS C 2 102 ? -6.903 14.573 20.083 1.00 42.13 759 LYS C O 1
ATOM 2616 N N . VAL C 2 103 ? -8.040 15.607 18.432 1.00 46.79 760 VAL C N 1
ATOM 2617 C CA . VAL C 2 103 ? -8.409 16.775 19.235 1.00 49.41 760 VAL C CA 1
ATOM 2618 C C . VAL C 2 103 ? -9.440 16.400 20.305 1.00 50.27 760 VAL C C 1
ATOM 2619 O O . VAL C 2 103 ? -10.460 15.783 20.001 1.00 52.04 760 VAL C O 1
ATOM 2623 N N . VAL C 2 104 ? -9.148 16.770 21.552 1.00 51.35 761 VAL C N 1
ATOM 2624 C CA . VAL C 2 104 ? -10.00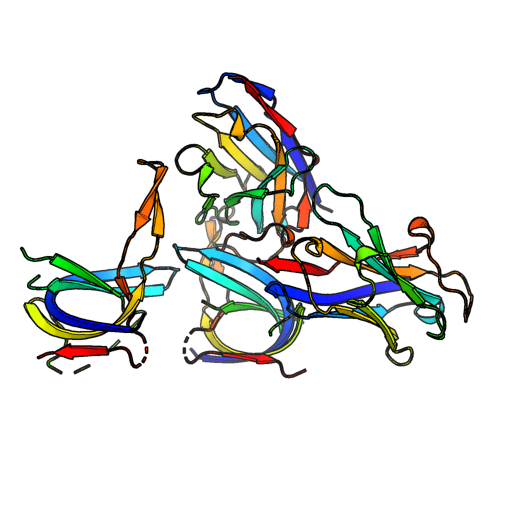8 16.478 22.699 1.00 54.27 761 VAL C CA 1
ATOM 2625 C C . VAL C 2 104 ? -10.175 17.719 23.576 1.00 58.35 761 VAL C C 1
ATOM 2626 O O . VAL C 2 104 ? -10.570 18.782 23.097 1.00 61.57 761 VAL C O 1
ATOM 2630 N N . SER D 2 4 ? 2.224 11.193 -8.666 1.00 79.48 627 SER D N 1
ATOM 2631 C CA . SER D 2 4 ? 1.998 10.352 -9.876 1.00 80.07 627 SER D CA 1
ATOM 2632 C C . SER D 2 4 ? 2.491 8.926 -9.645 1.00 75.37 627 SER D C 1
ATOM 2633 O O . SER D 2 4 ? 3.681 8.697 -9.430 1.00 62.47 627 SER D O 1
ATOM 2636 N N . ASN D 2 5 ? 1.565 7.975 -9.702 1.00 75.52 628 ASN D N 1
ATOM 2637 C CA . ASN D 2 5 ? 1.861 6.586 -9.364 1.00 76.08 628 ASN D CA 1
ATOM 2638 C C . ASN D 2 5 ? 2.339 5.746 -10.549 1.00 73.78 628 ASN D C 1
ATOM 2639 O O . ASN D 2 5 ? 1.915 5.963 -11.685 1.00 73.40 628 ASN D O 1
ATOM 2644 N N . ALA D 2 6 ? 3.224 4.790 -10.265 1.00 70.39 629 ALA D N 1
ATOM 2645 C CA . ALA D 2 6 ? 3.781 3.897 -11.284 1.00 70.04 629 ALA D CA 1
ATOM 2646 C C . ALA D 2 6 ? 3.864 2.447 -10.805 1.00 69.48 629 ALA D C 1
ATOM 2647 O O . ALA D 2 6 ? 4.199 2.177 -9.649 1.00 65.75 629 ALA D O 1
ATOM 2649 N N . LEU D 2 7 ? 3.552 1.524 -11.711 1.00 69.95 630 LEU D N 1
ATOM 2650 C CA . LEU D 2 7 ? 3.641 0.093 -11.447 1.00 66.62 630 LEU D CA 1
ATOM 2651 C C . LEU D 2 7 ? 4.564 -0.538 -12.492 1.00 62.74 630 LEU D C 1
ATOM 2652 O O . LEU D 2 7 ? 4.298 -0.452 -13.692 1.00 62.45 630 LEU D O 1
ATOM 2657 N N . MET D 2 8 ? 5.655 -1.151 -12.033 1.00 59.24 631 MET D N 1
ATOM 2658 C CA . MET D 2 8 ? 6.712 -1.618 -12.937 1.00 62.02 631 MET D CA 1
ATOM 2659 C C . MET D 2 8 ? 7.256 -2.999 -12.572 1.00 58.82 631 MET D C 1
ATOM 2660 O O . MET D 2 8 ? 7.234 -3.403 -11.406 1.00 54.99 631 MET D O 1
ATOM 2665 N N . ILE D 2 9 ? 7.759 -3.701 -13.584 1.00 56.80 632 ILE D N 1
ATOM 2666 C CA . ILE D 2 9 ? 8.354 -5.025 -13.415 1.00 58.11 632 ILE D CA 1
ATOM 2667 C C . ILE D 2 9 ? 9.763 -5.075 -14.029 1.00 55.32 632 ILE D C 1
ATOM 2668 O O . ILE D 2 9 ? 10.029 -4.430 -15.045 1.00 55.27 632 ILE D O 1
ATOM 2673 N N . GLY D 2 10 ? 10.663 -5.823 -13.395 1.00 53.35 633 GLY D N 1
ATOM 2674 C CA . GLY D 2 10 ? 12.033 -5.965 -13.886 1.00 51.39 633 GLY D CA 1
ATOM 2675 C C . GLY D 2 10 ? 12.972 -6.692 -12.937 1.00 50.28 633 GLY D C 1
ATOM 2676 O O . GLY D 2 10 ? 12.531 -7.366 -12.008 1.00 48.53 633 GLY D O 1
ATOM 2677 N N . ARG D 2 11 ? 14.273 -6.543 -13.171 1.00 46.25 634 ARG D N 1
ATOM 2678 C CA . ARG D 2 11 ? 15.288 -7.246 -12.390 1.00 49.37 634 ARG D CA 1
ATOM 2679 C C . ARG D 2 11 ? 16.190 -6.287 -11.609 1.00 45.45 634 ARG D C 1
ATOM 2680 O O . ARG D 2 11 ? 16.636 -5.273 -12.140 1.00 41.75 634 ARG D O 1
ATOM 2688 N N . ILE D 2 12 ? 16.448 -6.624 -10.348 1.00 43.72 635 ILE D N 1
ATOM 2689 C CA . ILE D 2 12 ? 17.342 -5.851 -9.486 1.00 43.08 635 ILE D CA 1
ATOM 2690 C C . ILE D 2 12 ? 18.789 -6.058 -9.935 1.00 42.70 635 ILE D C 1
ATOM 2691 O O . ILE D 2 12 ? 19.290 -7.182 -9.933 1.00 43.30 635 ILE D O 1
ATOM 2696 N N . ALA D 2 13 ? 19.447 -4.969 -10.320 1.00 40.73 636 ALA D N 1
ATOM 2697 C CA . ALA D 2 13 ? 20.804 -5.027 -10.865 1.00 42.69 636 ALA D CA 1
ATOM 2698 C C . ALA D 2 13 ? 21.867 -4.509 -9.899 1.00 38.79 636 ALA D C 1
ATOM 2699 O O . ALA D 2 13 ? 23.064 -4.691 -10.122 1.00 35.96 636 ALA D O 1
ATOM 270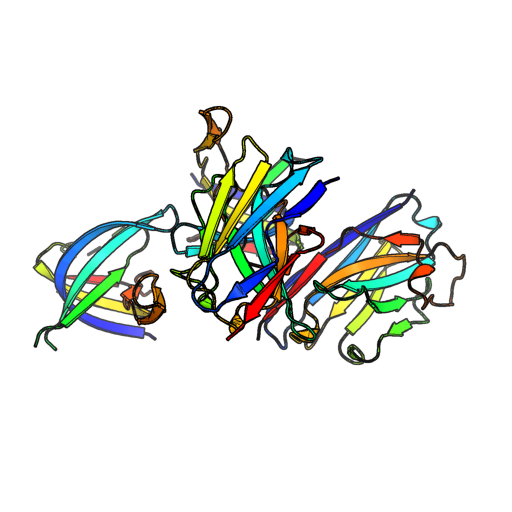1 N N . ASP D 2 14 ? 21.421 -3.856 -8.831 1.00 27.33 637 ASP D N 1
ATOM 2702 C CA . ASP D 2 14 ? 22.315 -3.255 -7.841 1.00 25.79 637 ASP D CA 1
ATOM 2703 C C . ASP D 2 14 ? 21.506 -2.869 -6.603 1.00 25.98 637 ASP D C 1
ATOM 2704 O O . ASP D 2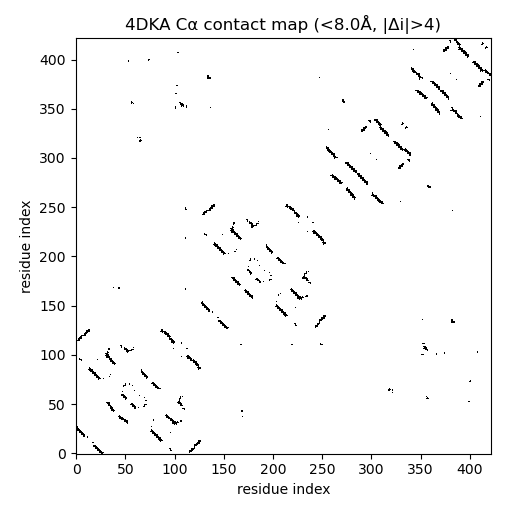 14 ? 20.284 -2.689 -6.677 1.00 26.04 637 ASP D O 1
ATOM 2709 N N . VAL D 2 15 ? 22.193 -2.759 -5.469 1.00 24.25 638 VAL D N 1
ATOM 2710 C CA . VAL D 2 15 ? 21.558 -2.479 -4.185 1.00 24.75 638 VAL D CA 1
ATOM 2711 C C . VAL D 2 15 ? 22.424 -1.474 -3.437 1.00 24.44 638 VAL D C 1
ATOM 2712 O O . VAL D 2 15 ? 23.643 -1.614 -3.407 1.00 25.54 638 VAL D O 1
ATOM 2716 N N . GLN D 2 16 ? 21.792 -0.469 -2.835 1.00 24.32 639 GLN D N 1
ATOM 2717 C CA . GLN D 2 16 ? 22.502 0.502 -2.009 1.00 23.06 639 GLN D CA 1
ATOM 2718 C C . GLN D 2 16 ? 21.856 0.620 -0.635 1.00 25.38 639 GLN D C 1
ATOM 2719 O O . GLN D 2 16 ? 20.637 0.782 -0.523 1.00 24.95 639 GLN D O 1
ATOM 2725 N N . HIS D 2 17 ? 22.681 0.526 0.404 1.00 25.47 640 HIS D N 1
ATOM 2726 C CA . HIS D 2 17 ? 22.259 0.884 1.750 1.00 26.07 640 HIS D CA 1
ATOM 2727 C C . HIS D 2 17 ? 22.846 2.227 2.047 1.00 25.43 640 HIS D C 1
ATOM 2728 O O . HIS D 2 17 ? 24.062 2.385 2.198 1.00 25.57 640 HIS D O 1
ATOM 2735 N N . GLY D 2 18 ? 21.972 3.224 2.084 1.00 25.74 641 GLY D N 1
ATOM 2736 C CA . GLY D 2 18 ? 22.411 4.606 2.035 1.00 24.99 641 GLY D CA 1
ATOM 2737 C C . GLY D 2 18 ? 21.795 5.519 3.066 1.00 25.96 641 GLY D C 1
ATOM 2738 O O . GLY D 2 18 ? 21.074 5.079 3.964 1.00 26.40 641 GLY D O 1
ATOM 2739 N N . PHE D 2 19 ? 22.097 6.804 2.920 1.00 24.31 642 PHE D N 1
ATOM 2740 C CA . PHE D 2 19 ? 21.682 7.830 3.863 1.00 25.50 642 PHE D CA 1
ATOM 2741 C C . PHE D 2 19 ? 21.465 9.135 3.105 1.00 25.79 642 PHE D C 1
ATOM 2742 O O . PHE D 2 19 ? 22.270 9.502 2.237 1.00 24.79 642 PHE D O 1
ATOM 2750 N N . LEU D 2 20 ? 20.372 9.821 3.422 1.00 26.21 643 LEU D N 1
ATOM 2751 C CA . LEU D 2 20 ? 20.170 11.193 2.966 1.00 27.41 643 LEU D CA 1
ATOM 2752 C C . LEU D 2 20 ? 19.235 11.932 3.912 1.00 28.59 643 LEU D C 1
ATOM 2753 O O . LEU D 2 20 ? 18.250 11.362 4.404 1.00 28.51 643 LEU D O 1
ATOM 2758 N N . GLY D 2 21 ? 19.558 13.197 4.162 1.00 26.71 644 GLY D N 1
ATOM 2759 C CA . GLY D 2 21 ? 18.709 14.077 4.966 1.00 30.22 644 GLY D CA 1
ATOM 2760 C C . GLY D 2 21 ? 18.264 13.485 6.291 1.00 32.69 644 GLY D C 1
ATOM 2761 O O . GLY D 2 21 ? 17.073 13.511 6.627 1.00 32.25 644 GLY D O 1
ATOM 2762 N N . ALA D 2 22 ? 19.232 12.949 7.036 1.00 33.88 645 ALA D N 1
ATOM 2763 C CA . ALA D 2 22 ? 19.015 12.349 8.364 1.00 36.03 645 ALA D CA 1
ATOM 2764 C C . ALA D 2 22 ? 18.338 10.974 8.381 1.00 35.46 645 ALA D C 1
ATOM 2765 O O . ALA D 2 22 ? 18.128 10.406 9.456 1.00 39.01 645 ALA D O 1
ATOM 2767 N N . MET D 2 23 ? 18.029 10.422 7.210 1.00 31.74 646 MET D N 1
ATOM 2768 C CA . MET D 2 23 ? 17.308 9.149 7.132 1.00 33.03 646 MET D CA 1
ATOM 2769 C C . MET D 2 23 ? 18.109 8.083 6.392 1.00 31.82 646 MET D C 1
ATOM 2770 O O . MET D 2 23 ? 18.684 8.356 5.331 1.00 28.85 646 MET D O 1
ATOM 2775 N N . THR D 2 24 ? 18.127 6.865 6.940 1.00 31.32 647 THR D N 1
ATOM 2776 C CA . THR D 2 24 ? 18.673 5.716 6.212 1.00 32.25 647 THR D CA 1
ATOM 2777 C C . THR D 2 24 ? 17.677 5.306 5.132 1.00 29.70 647 THR D C 1
ATOM 2778 O O . THR D 2 24 ? 16.464 5.367 5.335 1.00 31.31 647 THR D O 1
ATOM 2782 N N . VAL D 2 25 ? 18.197 4.922 3.975 1.00 27.99 648 VAL D N 1
ATOM 2783 C CA . VAL D 2 25 ? 17.371 4.476 2.866 1.00 28.48 648 VAL D CA 1
ATOM 2784 C C . VAL D 2 25 ? 18.023 3.276 2.201 1.00 27.99 648 VAL D C 1
ATOM 2785 O O . VAL D 2 25 ? 19.244 3.118 2.253 1.00 27.40 648 VAL D O 1
ATOM 2789 N N . THR D 2 26 ? 17.196 2.427 1.602 1.00 27.65 649 THR D N 1
ATOM 2790 C CA . THR D 2 26 ? 17.677 1.364 0.736 1.00 27.39 649 THR D CA 1
ATOM 2791 C C . THR D 2 26 ? 17.252 1.705 -0.685 1.00 26.05 649 THR D C 1
ATOM 2792 O O . THR D 2 26 ? 16.089 2.022 -0.944 1.00 28.18 649 THR D O 1
ATOM 2796 N N . GLN D 2 27 ? 18.207 1.667 -1.602 1.00 24.82 650 GLN D N 1
ATOM 2797 C CA . GLN D 2 27 ? 17.905 1.888 -3.011 1.00 23.71 650 GLN D CA 1
ATOM 2798 C C . GLN D 2 27 ? 18.259 0.660 -3.847 1.00 24.53 650 GLN D C 1
ATOM 2799 O O . GLN D 2 27 ? 19.146 -0.118 -3.484 1.00 24.96 650 GLN D O 1
ATOM 2805 N N . TYR D 2 28 ? 17.538 0.481 -4.946 1.00 23.57 651 TYR D N 1
ATOM 2806 C CA . TYR D 2 28 ? 17.806 -0.602 -5.870 1.00 24.40 651 TYR D CA 1
ATOM 2807 C C . TYR D 2 28 ? 17.871 -0.045 -7.275 1.00 24.42 651 TYR D C 1
ATOM 2808 O O . TYR D 2 28 ? 17.179 0.925 -7.595 1.00 23.47 651 TYR D O 1
ATOM 2817 N N . VAL D 2 29 ? 18.707 -0.654 -8.109 1.00 23.81 652 VAL D N 1
ATOM 2818 C CA . VAL D 2 29 ? 18.656 -0.391 -9.542 1.00 24.99 652 VAL D CA 1
ATOM 2819 C C . VAL D 2 29 ? 17.740 -1.436 -10.162 1.00 26.00 652 VAL D C 1
ATOM 2820 O O . VAL D 2 29 ? 17.996 -2.635 -10.054 1.00 27.67 652 VAL D O 1
ATOM 2824 N N . LEU D 2 30 ? 16.667 -0.969 -10.793 1.00 27.24 653 LEU D N 1
ATOM 2825 C CA . LEU D 2 30 ? 15.738 -1.843 -11.496 1.00 29.02 653 LEU D CA 1
ATOM 2826 C C . LEU D 2 30 ? 15.961 -1.765 -13.003 1.00 31.20 653 LEU D C 1
ATOM 2827 O O . LEU D 2 30 ? 15.750 -0.716 -13.618 1.00 30.85 653 LEU D O 1
ATOM 2832 N N . GLU D 2 31 ? 16.380 -2.879 -13.592 1.00 31.53 654 GLU D N 1
ATOM 2833 C CA . GLU D 2 31 ? 16.465 -2.987 -15.040 1.00 35.08 654 GLU D CA 1
ATOM 2834 C C . GLU D 2 31 ? 15.100 -3.388 -15.594 1.00 37.59 654 GLU D C 1
ATOM 2835 O O . GLU D 2 31 ? 14.541 -4.419 -15.211 1.00 36.03 654 GLU D O 1
ATOM 2841 N N . VAL D 2 32 ? 14.564 -2.556 -16.486 1.00 38.39 655 VAL D N 1
ATOM 2842 C CA . VAL D 2 32 ? 13.225 -2.756 -17.033 1.00 41.90 655 VAL D CA 1
ATOM 2843 C C . VAL D 2 32 ? 13.259 -3.259 -18.479 1.00 45.98 655 VAL D C 1
ATOM 2844 O O . VAL D 2 32 ? 14.156 -2.911 -19.250 1.00 49.32 655 VAL D O 1
ATOM 2848 N N . LYS D 2 40 ? 17.173 -2.061 -23.052 1.00 53.96 697 LYS D N 1
ATOM 2849 C CA . LYS D 2 40 ? 17.085 -2.128 -21.594 1.00 49.65 697 LYS D CA 1
ATOM 2850 C C . LYS D 2 40 ? 17.416 -0.793 -20.926 1.00 46.68 697 LYS D C 1
ATOM 2851 O O . LYS D 2 40 ? 18.479 -0.210 -21.158 1.00 46.17 697 LYS D O 1
ATOM 2857 N N . GLU D 2 41 ? 16.497 -0.317 -20.092 1.00 41.59 698 GLU D N 1
ATOM 2858 C CA . GLU D 2 41 ? 16.722 0.896 -19.311 1.00 39.07 698 GLU D CA 1
ATOM 2859 C C . GLU D 2 41 ? 16.761 0.569 -17.826 1.00 35.38 698 GLU D C 1
ATOM 2860 O O . GLU D 2 41 ? 16.386 -0.536 -17.417 1.00 35.57 698 GLU D O 1
ATOM 2866 N N . PHE D 2 42 ? 17.215 1.529 -17.022 1.00 31.52 699 PHE D N 1
ATOM 2867 C CA . PHE D 2 42 ? 17.143 1.374 -15.577 1.00 30.09 699 PHE D CA 1
ATOM 2868 C C . PHE D 2 42 ? 16.501 2.562 -14.866 1.00 28.80 699 PHE D C 1
ATOM 2869 O O . PHE D 2 42 ? 16.561 3.702 -15.338 1.00 27.38 699 PHE D O 1
ATOM 2877 N N . ILE D 2 43 ? 15.873 2.276 -13.731 1.00 27.17 700 ILE D N 1
ATOM 2878 C CA . ILE D 2 43 ? 15.401 3.317 -12.823 1.00 26.38 700 ILE D CA 1
ATOM 2879 C C . ILE D 2 43 ? 15.691 2.877 -11.396 1.00 24.73 700 ILE D C 1
ATOM 2880 O O . ILE D 2 43 ? 15.661 1.686 -11.091 1.00 27.18 700 ILE D O 1
ATOM 2885 N N . VAL D 2 44 ? 15.986 3.843 -10.533 1.00 23.41 701 VAL D N 1
ATOM 2886 C CA . VAL D 2 44 ? 16.264 3.570 -9.133 1.00 23.55 701 VAL D CA 1
ATOM 2887 C C . VAL D 2 44 ? 14.949 3.482 -8.361 1.00 23.81 701 VAL D C 1
ATOM 2888 O O . VAL D 2 44 ? 14.007 4.221 -8.630 1.00 24.19 701 VAL D O 1
ATOM 2892 N N . ILE D 2 45 ? 14.878 2.527 -7.445 1.00 24.60 702 ILE D N 1
ATOM 2893 C CA . ILE D 2 45 ? 13.766 2.417 -6.506 1.00 24.84 702 ILE D CA 1
ATOM 2894 C C . ILE D 2 45 ? 14.310 2.874 -5.160 1.00 25.26 702 ILE D C 1
ATOM 2895 O O . ILE D 2 45 ? 15.407 2.464 -4.759 1.00 24.62 702 ILE D O 1
ATOM 2900 N N . ARG D 2 46 ? 13.561 3.729 -4.473 1.00 24.85 703 ARG D N 1
ATOM 2901 C CA . ARG D 2 46 ? 13.991 4.219 -3.163 1.00 26.33 703 ARG D CA 1
ATOM 2902 C C . ARG D 2 46 ? 12.999 3.797 -2.083 1.00 29.43 703 ARG D C 1
ATOM 2903 O O . ARG D 2 46 ? 11.817 4.154 -2.131 1.00 30.89 703 ARG D O 1
ATOM 2911 N N . CYS D 2 47 ? 13.494 3.019 -1.124 1.00 30.29 704 CYS D N 1
ATOM 2912 C CA . CYS D 2 47 ? 12.680 2.504 -0.026 1.00 34.02 704 CYS D CA 1
ATOM 2913 C C . CYS D 2 47 ? 13.114 3.210 1.254 1.00 34.43 704 CYS D C 1
ATOM 2914 O O . CYS D 2 47 ? 14.285 3.161 1.633 1.00 32.05 704 CYS D O 1
ATOM 2917 N N . MET D 2 48 ? 12.172 3.889 1.899 1.00 35.18 705 MET D N 1
ATOM 2918 C CA . MET D 2 48 ? 12.487 4.737 3.043 1.00 39.85 705 MET D CA 1
ATOM 2919 C C . MET D 2 48 ? 12.499 3.939 4.339 1.00 39.41 705 MET D C 1
ATOM 2920 O O . MET D 2 48 ? 11.494 3.342 4.708 1.00 41.27 705 MET D O 1
ATOM 2925 N N . GLN D 2 60 ? 13.490 -9.190 1.443 1.00 59.57 717 GLN D N 1
ATOM 2926 C CA . GLN D 2 60 ? 13.710 -10.401 0.653 1.00 56.72 717 GLN D CA 1
ATOM 2927 C C . GLN D 2 60 ? 14.130 -10.058 -0.782 1.00 50.59 717 GLN D C 1
ATOM 2928 O O . GLN D 2 60 ? 14.355 -10.946 -1.611 1.00 51.06 717 GLN D O 1
ATOM 2934 N N . VAL D 2 61 ? 14.243 -8.763 -1.064 1.00 47.14 718 VAL D N 1
ATOM 2935 C CA . VAL D 2 61 ? 14.666 -8.288 -2.380 1.00 44.65 718 VAL D CA 1
ATOM 2936 C C . VAL D 2 61 ? 16.193 -8.392 -2.510 1.00 43.16 718 VAL D C 1
ATOM 2937 O O . VAL D 2 61 ? 16.932 -7.685 -1.825 1.00 40.62 718 VAL D O 1
ATOM 2941 N N . LYS D 2 62 ? 16.652 -9.283 -3.388 1.00 39.34 719 LYS D N 1
ATOM 2942 C CA . LYS D 2 62 ? 18.085 -9.546 -3.574 1.00 34.55 719 LYS D CA 1
ATOM 2943 C C . LYS D 2 62 ? 18.553 -9.104 -4.961 1.00 32.41 719 LYS D C 1
ATOM 2944 O O . LYS D 2 62 ? 17.727 -8.877 -5.854 1.00 32.43 719 LYS D O 1
ATOM 2950 N N . LEU D 2 63 ? 19.872 -8.987 -5.140 1.00 28.92 720 LEU D N 1
ATOM 2951 C CA . LEU D 2 63 ? 20.459 -8.823 -6.477 1.00 31.38 720 LEU D CA 1
ATOM 2952 C C . LEU D 2 63 ? 19.981 -9.960 -7.391 1.00 30.80 720 LEU D C 1
ATOM 2953 O O . LEU D 2 63 ? 20.060 -11.134 -7.020 1.00 30.30 720 LEU D O 1
ATOM 2958 N N . GLY D 2 64 ? 19.472 -9.606 -8.567 1.00 31.64 721 GLY D N 1
ATOM 2959 C CA . GLY D 2 64 ? 19.004 -10.603 -9.534 1.00 33.12 721 GLY D CA 1
ATOM 2960 C C . GLY D 2 64 ? 17.547 -11.024 -9.404 1.00 31.70 721 GLY D C 1
ATOM 2961 O O . GLY D 2 64 ? 17.026 -11.719 -10.277 1.00 32.14 721 GLY D O 1
ATOM 2962 N N . SER D 2 65 ? 16.892 -10.619 -8.316 1.00 31.18 722 SER D N 1
ATOM 2963 C CA . SER D 2 65 ? 15.461 -10.879 -8.122 1.00 33.10 722 SER D CA 1
ATOM 2964 C C . SER D 2 65 ? 14.634 -10.196 -9.201 1.00 33.51 722 SER D C 1
ATOM 2965 O O . SER D 2 65 ? 14.908 -9.053 -9.563 1.00 34.05 722 SER D O 1
ATOM 2968 N N . ARG D 2 66 ? 13.625 -10.898 -9.708 1.00 34.13 723 ARG D N 1
ATOM 2969 C CA . ARG D 2 66 ? 12.599 -10.275 -10.534 1.00 37.02 723 ARG D CA 1
ATOM 2970 C C . ARG D 2 66 ? 11.525 -9.734 -9.588 1.00 39.16 723 ARG D C 1
ATOM 2971 O O . ARG D 2 66 ? 11.011 -10.467 -8.738 1.00 41.40 723 ARG D O 1
ATOM 2979 N N . VAL D 2 67 ? 11.209 -8.446 -9.720 1.00 37.58 724 VAL D N 1
ATOM 2980 C CA . VAL D 2 67 ? 10.289 -7.790 -8.791 1.00 37.66 724 VAL D CA 1
ATOM 2981 C C . VAL D 2 67 ? 9.175 -7.019 -9.487 1.00 40.35 724 VAL D C 1
ATOM 2982 O O . VAL D 2 67 ? 9.310 -6.610 -10.644 1.00 41.16 724 VAL D O 1
ATOM 2986 N N . LEU D 2 68 ? 8.071 -6.850 -8.763 1.00 41.61 725 LEU D N 1
ATOM 2987 C CA . LEU D 2 68 ? 7.036 -5.890 -9.112 1.00 43.62 725 LEU D CA 1
ATOM 2988 C C . LEU D 2 68 ? 7.105 -4.767 -8.085 1.00 43.61 725 LEU D C 1
ATOM 2989 O O . LEU D 2 68 ? 7.201 -5.027 -6.881 1.00 43.31 725 LEU D O 1
ATOM 2994 N N . VAL D 2 69 ? 7.080 -3.527 -8.566 1.00 41.74 726 VAL D N 1
ATOM 2995 C CA . VAL D 2 69 ? 7.179 -2.356 -7.698 1.00 42.38 726 VAL D CA 1
ATOM 2996 C C . VAL D 2 69 ? 5.996 -1.397 -7.890 1.00 45.16 726 VAL D C 1
ATOM 2997 O O . VAL D 2 69 ? 5.623 -1.065 -9.019 1.00 46.35 726 VAL D O 1
ATOM 3001 N N . GLN D 2 70 ? 5.395 -0.991 -6.772 1.00 48.48 727 GLN D N 1
ATOM 3002 C CA . GLN D 2 70 ? 4.345 0.026 -6.757 1.00 50.86 727 GLN D CA 1
ATOM 3003 C C . GLN D 2 70 ? 4.779 1.191 -5.885 1.00 49.77 727 GLN D C 1
ATOM 3004 O O . GLN D 2 70 ? 5.120 1.005 -4.714 1.00 52.08 727 GLN D O 1
ATOM 3010 N N . GLY D 2 71 ? 4.770 2.385 -6.469 1.00 48.04 728 GLY D N 1
ATOM 3011 C CA . GLY D 2 71 ? 5.094 3.604 -5.747 1.00 46.68 728 GLY D CA 1
ATOM 3012 C C . GLY D 2 71 ? 4.934 4.857 -6.583 1.00 44.28 728 GLY D C 1
ATOM 3013 O O . GLY D 2 71 ? 4.297 4.849 -7.638 1.00 46.69 728 GLY D O 1
ATOM 3014 N N . THR D 2 72 ? 5.527 5.942 -6.107 1.00 41.88 729 THR D N 1
ATOM 3015 C CA . THR D 2 72 ? 5.371 7.237 -6.746 1.00 41.36 729 THR D CA 1
ATOM 3016 C C . THR D 2 72 ? 6.589 7.565 -7.589 1.00 37.28 729 THR D C 1
ATOM 3017 O O . THR D 2 72 ? 7.720 7.520 -7.099 1.00 36.44 729 THR D O 1
ATOM 3021 N N . LEU D 2 73 ? 6.350 7.900 -8.854 1.00 35.49 730 LEU D N 1
ATOM 3022 C CA . LEU D 2 73 ? 7.413 8.322 -9.761 1.00 34.27 730 LEU D CA 1
ATOM 3023 C C . LEU D 2 73 ? 7.851 9.741 -9.418 1.00 31.26 730 LEU D C 1
ATOM 3024 O O . LEU D 2 73 ? 7.039 10.668 -9.438 1.00 32.84 730 LEU D O 1
ATOM 3029 N N . ARG D 2 74 ? 9.129 9.897 -9.091 1.00 29.08 731 ARG D N 1
ATOM 3030 C CA . ARG D 2 74 ? 9.692 11.198 -8.754 1.00 28.16 731 ARG D CA 1
ATOM 3031 C C . ARG D 2 74 ? 10.748 11.573 -9.780 1.00 26.77 731 ARG D C 1
ATOM 3032 O O . ARG D 2 74 ? 11.684 10.807 -10.023 1.00 24.44 731 ARG D O 1
ATOM 3040 N N . MET D 2 75 ? 10.592 12.745 -10.389 1.00 27.01 732 MET D N 1
ATOM 3041 C CA . MET D 2 75 ? 11.564 13.224 -11.365 1.00 25.61 732 MET D CA 1
ATOM 3042 C C . MET D 2 75 ? 12.883 13.634 -10.706 1.00 24.20 732 MET D C 1
ATOM 3043 O O . MET D 2 75 ? 13.949 13.468 -11.305 1.00 23.29 732 MET D O 1
ATOM 3048 N N . ASN D 2 76 ? 12.789 14.159 -9.482 1.00 22.61 733 ASN D N 1
ATOM 3049 C CA . ASN D 2 76 ? 13.938 14.372 -8.594 1.00 24.29 733 ASN D CA 1
ATOM 3050 C C . ASN D 2 76 ? 15.078 15.160 -9.262 1.00 23.87 733 ASN D C 1
ATOM 3051 O O . ASN D 2 76 ? 16.218 14.696 -9.350 1.00 24.60 733 ASN D O 1
ATOM 3056 N N . ARG D 2 77 ? 14.748 16.352 -9.743 1.00 23.29 734 ARG D N 1
ATOM 3057 C CA . ARG D 2 77 ? 15.702 17.190 -10.472 1.00 24.32 734 ARG D CA 1
ATOM 3058 C C . ARG D 2 77 ? 16.698 17.905 -9.539 1.00 25.55 734 ARG D C 1
ATOM 3059 O O . ARG D 2 77 ? 16.298 18.511 -8.536 1.00 25.68 734 ARG D O 1
ATOM 3067 N N . HIS D 2 78 ? 17.989 17.796 -9.876 1.00 24.37 735 HIS D N 1
ATOM 3068 C CA . HIS D 2 78 ? 19.096 18.428 -9.143 1.00 25.72 735 HIS D CA 1
ATOM 3069 C C . HIS D 2 78 ? 20.027 19.123 -10.101 1.00 25.36 735 HIS D C 1
ATOM 3070 O O . HIS D 2 78 ? 20.147 18.715 -11.262 1.00 25.75 735 HIS D O 1
ATOM 3077 N N . VAL D 2 79 ? 20.707 20.159 -9.617 1.00 26.33 736 VAL D N 1
ATOM 3078 C CA . VAL D 2 79 ? 21.664 20.927 -10.427 1.00 26.54 736 VAL D CA 1
ATOM 3079 C C . VAL D 2 79 ? 23.036 20.254 -10.376 1.00 29.21 736 VAL D C 1
ATOM 3080 O O . VAL D 2 79 ? 23.591 20.024 -9.295 1.00 30.18 736 VAL D O 1
ATOM 3084 N N . ASP D 2 80 ? 23.563 19.927 -11.553 1.00 28.97 737 ASP D N 1
ATOM 3085 C CA . ASP D 2 80 ? 24.859 19.266 -11.688 1.00 32.41 737 ASP D CA 1
ATOM 3086 C C . ASP D 2 80 ? 25.945 20.193 -11.167 1.00 34.88 737 ASP D C 1
ATOM 3087 O O . ASP D 2 80 ? 25.963 21.377 -11.497 1.00 33.58 737 ASP D O 1
ATOM 3092 N N . ASP D 2 81 ? 26.832 19.651 -10.335 1.00 37.48 738 ASP D N 1
ATOM 3093 C CA . ASP D 2 81 ? 27.932 20.421 -9.759 1.00 43.69 738 ASP D CA 1
ATOM 3094 C C . ASP D 2 81 ? 28.856 21.003 -10.835 1.00 43.89 738 ASP D C 1
ATOM 3095 O O . ASP D 2 81 ? 29.263 22.161 -10.740 1.00 46.70 738 ASP D O 1
ATOM 3100 N N . VAL D 2 82 ? 29.171 20.196 -11.851 1.00 41.59 739 VAL D N 1
ATOM 3101 C CA . VAL D 2 82 ? 30.114 20.584 -12.906 1.00 38.43 739 VAL D CA 1
ATOM 3102 C C . VAL D 2 82 ? 29.465 21.491 -13.960 1.00 38.11 739 VAL D C 1
ATOM 3103 O O . VAL D 2 82 ? 29.929 22.602 -14.185 1.00 39.69 739 VAL D O 1
ATOM 3107 N N . SER D 2 83 ? 28.393 21.024 -14.599 1.00 35.93 740 SER D N 1
ATOM 3108 C CA . SER D 2 83 ? 27.785 21.780 -15.706 1.00 35.26 740 SER D CA 1
ATOM 3109 C C . SER D 2 83 ? 26.838 22.901 -15.265 1.00 34.21 740 SER D C 1
ATOM 3110 O O . SER D 2 83 ? 26.551 23.813 -16.042 1.00 35.14 740 SER D O 1
ATOM 3113 N N . LYS D 2 84 ? 26.344 22.822 -14.029 1.00 33.28 741 LYS D N 1
ATOM 3114 C CA . LYS D 2 84 ? 25.380 23.796 -13.481 1.00 31.84 741 LYS D CA 1
ATOM 3115 C C . LYS D 2 84 ? 24.021 23.743 -14.198 1.00 29.47 741 LYS D C 1
ATOM 3116 O O . LYS D 2 84 ? 23.223 24.681 -14.120 1.00 30.26 741 LYS D O 1
ATOM 3122 N N . ARG D 2 85 ? 23.785 22.633 -14.896 1.00 28.56 742 ARG D N 1
ATOM 3123 C CA . ARG D 2 85 ? 22.525 22.356 -15.585 1.00 26.94 742 ARG D CA 1
ATOM 3124 C C . ARG D 2 85 ? 21.627 21.520 -14.677 1.00 25.94 742 ARG D C 1
ATOM 3125 O O . ARG D 2 85 ? 22.117 20.763 -13.828 1.00 25.69 742 ARG D O 1
ATOM 3133 N N . LEU D 2 86 ? 20.319 21.667 -14.860 1.00 25.41 743 LEU D N 1
ATOM 3134 C CA . LEU D 2 86 ? 19.332 20.915 -14.091 1.00 25.51 743 LEU D CA 1
ATOM 3135 C C . LEU D 2 86 ? 19.043 19.598 -14.806 1.00 25.32 743 LEU D C 1
ATOM 3136 O O . LEU D 2 86 ? 18.719 19.594 -15.992 1.00 26.69 743 LEU D O 1
ATOM 3141 N N . HIS D 2 87 ? 19.204 18.482 -14.101 1.00 23.62 744 HIS D N 1
ATOM 3142 C CA . HIS D 2 87 ? 18.857 17.160 -14.649 1.00 25.43 744 HIS D CA 1
ATOM 3143 C C . HIS D 2 87 ? 17.929 16.390 -13.754 1.00 24.25 744 HIS D C 1
ATOM 3144 O O . HIS D 2 87 ? 17.990 16.507 -12.541 1.00 25.36 744 HIS D O 1
ATOM 3151 N N . ALA D 2 88 ? 17.087 15.553 -14.342 1.00 23.72 745 ALA D N 1
ATOM 3152 C CA . ALA D 2 88 ? 16.296 14.619 -13.554 1.00 23.81 745 ALA D CA 1
ATOM 3153 C C . ALA D 2 88 ? 17.174 13.461 -13.088 1.00 22.92 745 ALA D C 1
ATOM 3154 O O . ALA D 2 88 ? 18.067 13.026 -13.812 1.00 23.25 745 ALA D O 1
ATOM 3156 N N . TYR D 2 89 ? 16.901 12.978 -11.879 1.00 22.64 746 TYR D N 1
ATOM 3157 C CA . TYR D 2 89 ? 17.499 11.753 -11.340 1.00 23.19 746 TYR D CA 1
ATOM 3158 C C . TYR D 2 89 ? 16.343 10.891 -10.832 1.00 23.29 746 TYR D C 1
ATOM 3159 O O . TYR D 2 89 ? 16.158 10.749 -9.622 1.00 23.42 746 TYR D O 1
ATOM 3168 N N . PRO D 2 90 ? 15.542 10.331 -11.765 1.00 23.70 747 PRO D N 1
ATOM 3169 C CA . PRO D 2 90 ? 14.238 9.781 -11.408 1.00 23.27 747 PRO D CA 1
ATOM 3170 C C . PRO D 2 90 ? 14.314 8.562 -10.509 1.00 23.35 747 PRO D C 1
ATOM 3171 O O . PRO D 2 90 ? 15.291 7.804 -10.547 1.00 23.14 747 PRO D O 1
ATOM 3175 N N . PHE D 2 91 ? 13.290 8.401 -9.682 1.00 22.84 748 PHE D N 1
ATOM 3176 C CA . PHE D 2 91 ? 13.184 7.223 -8.846 1.00 23.92 748 PHE D CA 1
ATOM 3177 C C . PHE D 2 91 ? 11.735 6.895 -8.518 1.00 25.36 748 PHE D C 1
ATOM 3178 O O . PHE D 2 91 ? 10.848 7.749 -8.613 1.00 26.27 748 PHE D O 1
ATOM 3186 N N . ILE D 2 92 ? 11.492 5.639 -8.167 1.00 27.05 749 ILE D N 1
ATOM 3187 C CA . ILE D 2 92 ? 10.179 5.233 -7.679 1.00 28.43 749 ILE D CA 1
ATOM 3188 C C . ILE D 2 92 ? 10.258 5.210 -6.155 1.00 30.17 749 ILE D C 1
ATOM 3189 O O . ILE D 2 92 ? 11.102 4.512 -5.569 1.00 28.41 749 ILE D O 1
ATOM 3194 N N . GLN D 2 93 ? 9.388 5.998 -5.531 1.00 31.33 750 GLN D N 1
ATOM 3195 C CA . GLN D 2 93 ? 9.380 6.177 -4.087 1.00 33.76 750 GLN D CA 1
ATOM 3196 C C . GLN D 2 93 ? 8.464 5.138 -3.456 1.00 36.68 750 GLN D C 1
ATOM 3197 O O . GLN D 2 93 ? 7.267 5.117 -3.727 1.00 39.12 750 GLN D O 1
ATOM 3203 N N . VAL D 2 94 ? 9.039 4.283 -2.619 1.00 36.81 751 VAL D N 1
ATOM 3204 C CA . VAL D 2 94 ? 8.286 3.271 -1.886 1.00 39.95 751 VAL D CA 1
ATOM 3205 C C . VAL D 2 94 ? 8.250 3.638 -0.399 1.00 44.88 751 VAL D C 1
ATOM 3206 O O . VAL D 2 94 ? 9.284 3.646 0.276 1.00 44.08 751 VAL D O 1
ATOM 3210 N N . VAL D 2 95 ? 7.055 3.963 0.095 1.00 48.18 752 VAL D N 1
ATOM 3211 C CA . VAL D 2 95 ? 6.856 4.340 1.499 1.00 53.58 752 VAL D CA 1
ATOM 3212 C C . VAL D 2 95 ? 5.781 3.464 2.146 1.00 58.17 752 VAL D C 1
ATOM 3213 O O . VAL D 2 95 ? 4.687 3.300 1.603 1.00 64.35 752 VAL D O 1
ATOM 3217 N N . LEU D 2 98 ? 1.481 2.218 1.791 1.00 73.30 755 LEU D N 1
ATOM 3218 C CA . LEU D 2 98 ? 1.172 2.771 0.478 1.00 74.59 755 LEU D CA 1
ATOM 3219 C C . LEU D 2 98 ? 1.917 2.023 -0.629 1.00 71.47 755 LEU D C 1
ATOM 3220 O O . LEU D 2 98 ? 1.294 1.433 -1.517 1.00 74.11 755 LEU D O 1
ATOM 3225 N N . GLY D 2 99 ? 3.247 2.057 -0.561 1.00 66.44 756 GLY D N 1
ATOM 3226 C CA . GLY D 2 99 ? 4.102 1.445 -1.573 1.00 60.31 756 GLY D CA 1
ATOM 3227 C C . GLY D 2 99 ? 4.676 0.106 -1.151 1.00 58.01 756 GLY D C 1
ATOM 3228 O O . GLY D 2 99 ? 4.751 -0.204 0.045 1.00 58.58 756 GLY D O 1
ATOM 3229 N N . TYR D 2 100 ? 5.078 -0.689 -2.142 1.00 54.55 757 TYR D N 1
ATOM 3230 C CA . TYR D 2 100 ? 5.711 -1.986 -1.900 1.00 53.25 757 TYR D CA 1
ATOM 3231 C C . TYR D 2 100 ? 6.672 -2.388 -3.023 1.00 49.64 757 TYR D C 1
ATOM 3232 O O . TYR D 2 100 ? 6.627 -1.839 -4.128 1.00 48.43 757 TYR D O 1
ATOM 3241 N N . VAL D 2 101 ? 7.548 -3.342 -2.720 1.00 48.23 758 VAL D N 1
ATOM 3242 C CA . VAL D 2 101 ? 8.312 -4.055 -3.742 1.00 46.84 758 VAL D CA 1
ATOM 3243 C C . VAL D 2 101 ? 8.256 -5.546 -3.412 1.00 47.25 758 VAL D C 1
ATOM 3244 O O . VAL D 2 101 ? 8.759 -5.983 -2.374 1.00 50.12 758 VAL D O 1
ATOM 3248 N N . LYS D 2 102 ? 7.611 -6.317 -4.282 1.00 47.47 759 LYS D N 1
ATOM 3249 C CA . LYS D 2 102 ? 7.447 -7.755 -4.049 1.00 52.50 759 LYS D CA 1
ATOM 3250 C C . LYS D 2 102 ? 8.184 -8.621 -5.068 1.00 51.25 759 LYS D C 1
ATOM 3251 O O . LYS D 2 102 ? 8.138 -8.364 -6.275 1.00 48.65 759 LYS D O 1
ATOM 3257 N N . VAL D 2 103 ? 8.871 -9.642 -4.558 1.00 50.87 760 VAL D N 1
ATOM 3258 C CA . VAL D 2 103 ? 9.597 -10.597 -5.392 1.00 50.38 760 VAL D CA 1
ATOM 3259 C C . VAL D 2 103 ? 8.593 -11.475 -6.140 1.00 54.34 760 VAL D C 1
ATOM 3260 O O . VAL D 2 103 ? 7.652 -12.011 -5.544 1.00 55.24 760 VAL D O 1
ATOM 3264 N N . VAL D 2 104 ? 8.800 -11.612 -7.447 1.00 54.44 761 VAL D N 1
ATOM 3265 C CA . VAL D 2 104 ? 7.850 -12.311 -8.313 1.00 57.25 761 VAL D CA 1
ATOM 3266 C C . VAL D 2 104 ? 8.518 -13.382 -9.193 1.00 61.49 761 VAL D C 1
ATOM 3267 O O . VAL D 2 104 ? 7.835 -14.173 -9.858 1.00 62.98 761 VAL D O 1
ATOM 3271 N N . GLY D 2 105 ? 9.850 -13.405 -9.176 1.00 60.34 762 GLY D N 1
ATOM 3272 C CA . GLY D 2 105 ? 10.634 -14.389 -9.923 1.00 62.60 762 GLY D CA 1
ATOM 3273 C C . GLY D 2 105 ? 10.462 -15.802 -9.400 1.00 66.17 762 GLY D C 1
ATOM 3274 O O . GLY D 2 105 ? 11.155 -16.222 -8.473 1.00 70.83 762 GLY D O 1
#

B-factor: mean 33.95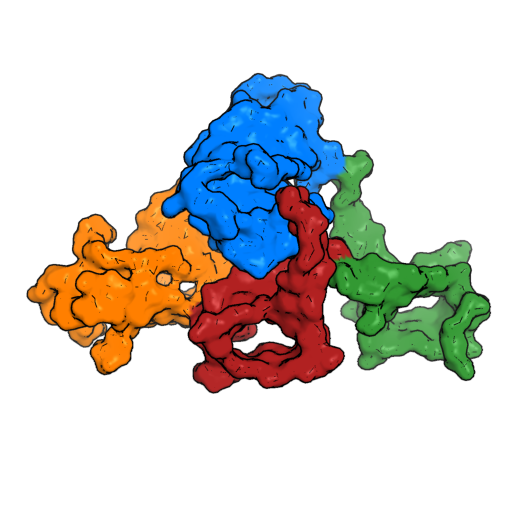, std 11.74, range [13.71, 99.34]

Solvent-accessible surface area: 21848 Å² total; per-residue (Å²): 145,16,100,8,109,9,63,40,29,31,126,27,144,51,59,25,60,30,116,0,28,0,48,13,57,52,111,31,99,19,8,57,1,8,0,0,0,14,23,23,127,93,140,142,23,69,24,0,0,0,6,0,46,42,29,74,22,45,73,39,32,81,65,0,44,42,10,6,76,6,43,47,56,13,90,151,50,25,0,46,0,42,0,64,58,2,99,53,134,2,48,5,39,0,30,0,0,0,4,90,1,32,9,7,7,0,0,0,40,25,25,12,13,8,72,46,75,7,101,17,23,87,0,48,7,46,133,135,5,116,12,107,1,30,10,2,6,68,17,135,50,57,17,61,8,127,0,26,0,49,13,60,62,156,33,102,31,9,60,0,6,0,0,0,10,67,15,27,54,121,161,94,75,28,0,0,0,6,0,68,62,31,77,66,60,108,43,36,114,54,0,123,91,27,6,79,6,42,44,51,54,98,152,51,21,0,27,0,46,0,60,53,1,84,68,104,0,34,2,30,0,39,0,0,0,6,136,134,98,22,112,92,92,21,14,71,110,48,140,92,10,71,28,68,5,162,19,4,28,0,24,8,49,130,103,115,11,116,52,81,2,107,0,35,76,52,94,150,21,146,26,1,47,30,90,10,32,34,30,37,0,53,20,110,80,202,135,118,141,21,38,0,46,29,59,89,169,129,28,127,121,36,19,118,0,54,1,50,5,63,62,124,80,37,135,85,15,39,83,136,55,94,173,101,77,37,98,59,4,1,34,16,134,205,23,85,31,130,39,111,102,112,20,112,58,94,4,115,1,37,48,20,0,30,1,34,6,32,70,45,90,6,30,1,23,10,0,82,66,233,135,114,22,11,0,4,42,54,178,20,47,33,26,19,97,0,54,0,44,2,28,61,120,81,33,135,50,85,31,65,92,59,146,166,109,78,33,54,53,9,0,29,9,89,185,20,84,28,136,60,86,84

Foldseek 3Di:
DKAKAKDWADEDAAQAKIKMKIAMDDPLVQWWKKFKWWDDPPGDIGGAKIATRQRQDIDGDPVQPPFKDWGADPVRRMIMIIGGRDDQVPWTWMKMFTARPDDGHDHDRDPVRTDDIHPTDTHGYHD/DKAKAKDWADEAEAQAKIKMKIAMDDPLVLWWKKFKWWDDPPDDIGGAKIATRQRQDIDGDPVQPPFWDWDADVVRRMIMIIGGRDDQVNWTWMKMFTARPDDRHDHDDDPVRTDDIHPTDGHGYHD/DKDKAKAFFADWDFDADPNFTKIKTWGWHVPVIDTAIEIEGPCDDDHGFIKIWIADKDQCWDQDDPVRDIHGRIHGYAHVTDINGD/DKDKAKAFFADWDFDDDDHQTWIWTWGPSVPTAIEIESVRDHGFIKIWIADKDQCWDQDPPPRDIHGRIYGYAHNIDIDGDD

Organism: NCBI:txid5691

Nearest PDB structures (foldseek):
  4dka-assembly2_B  TM=1.003E+00  e=8.325E-25  Lama glama
  4tvs-assembly2_b  TM=9.755E-01  e=1.964E-19  Vicugna pacos
  8qz3-assembly1_E  TM=9.439E-01  e=6.733E-19  Lama glama
  7sah-assembly1_B  TM=9.498E-01  e=3.542E-18  Lama glama
  6f0d-assembly2_A  TM=8.904E-01  e=2.073E-18  Lama glama